Protein AF-A0A0C2BS01-F1 (afdb_monomer)

Secondary structure (DSSP, 8-state):
--------------SSSTTHHHHTTS-SS-------------HHHHHHHHHHHHHHHHHHHHHHHHHHHHHHHHHHHHHHHHHHHHHHHHHHHHHHHHHHHHHHHHHHHHHHHHHHHHHHHHHHHHHHHHHHHHHHHHHHHHHHHHHHHHHHHHHHHHHHHHHHHHHHHHHHHHHHHHHHHHHHHHHHHHHTTSS-----------SS-HHHHHHHHHHHHHHHHHHHHHHHHHHHHHHHHHHHHHHHHHHHHHHHHHHHHHHHHHHHHHHHHHHHHHHHHHHHHHHHHHHHHHHHHHHHHHHHHHHHHHHHHHHHHHHHHHHHHHHHHHHHHHHHHHHHHHHHHHHHHHHHHHHHHHHHHHHHHHHHHHHHHHHHHHHHHHHHHHHHHHHHHHHHHHHHHHHHHHHHHHHHHHHHHHHHHHHHHHHHHHHHHHHHHHHHHHHHGGG------------------------TTSHHHHHHHHHHHHHHHHHHHHHHHHHHHHHHHHHHHHHHHHHHHHHHHHHHHHHHHHHHHHHHHHHHHHHTTSSS---------S-HHHH-S-SSSPPPP-EEEE-SSEEEEESSSSTTSPPSEEEETTTEEEEEE--TTT-TTS-HHHHTT-EEEEE--TTS-----------------------GGG--EEEE---SS-B-TTT--B---SSSPPPEEEETTT--EEEGGGTT-TT-PPP-

Radius of gyration: 82.46 Å; Cα contacts (8 Å, |Δi|>4): 207; chains: 1; bounding box: 191×91×291 Å

Structure (mmCIF, N/CA/C/O backbone):
data_AF-A0A0C2BS01-F1
#
_entry.id   AF-A0A0C2BS01-F1
#
loop_
_atom_site.group_PDB
_atom_site.id
_atom_site.type_symbol
_atom_site.label_atom_id
_atom_site.label_alt_id
_atom_site.label_comp_id
_atom_site.label_asym_id
_atom_site.label_entity_id
_atom_site.label_seq_id
_atom_site.pdbx_PDB_ins_code
_atom_site.Cartn_x
_atom_site.Cartn_y
_atom_site.Cartn_z
_atom_site.occupancy
_atom_site.B_iso_or_equiv
_atom_site.auth_seq_id
_atom_site.auth_comp_id
_atom_site.auth_asym_id
_atom_site.auth_atom_id
_atom_site.pdbx_PDB_model_num
ATOM 1 N N . CYS A 1 1 ? 18.128 8.899 -6.941 1.00 29.28 1 CYS A N 1
ATOM 2 C CA . CYS A 1 1 ? 19.218 8.194 -7.656 1.00 29.28 1 CYS A CA 1
ATOM 3 C C . CYS A 1 1 ? 19.723 9.059 -8.808 1.00 29.28 1 CYS A C 1
ATOM 5 O O . CYS A 1 1 ? 19.068 10.042 -9.129 1.00 29.28 1 CYS A O 1
ATOM 7 N N . ILE A 1 2 ? 20.886 8.736 -9.378 1.00 22.02 2 ILE A N 1
ATOM 8 C CA . ILE A 1 2 ? 21.510 9.499 -10.473 1.00 22.02 2 ILE A CA 1
ATOM 9 C C . ILE A 1 2 ? 20.933 9.034 -11.817 1.00 22.02 2 ILE A C 1
ATOM 11 O O . ILE A 1 2 ? 20.730 7.838 -12.003 1.00 22.02 2 ILE A O 1
ATOM 15 N N . ILE A 1 3 ? 20.737 9.960 -12.758 1.00 21.75 3 ILE A N 1
ATOM 16 C CA . ILE A 1 3 ? 20.630 9.660 -14.192 1.00 21.75 3 ILE A CA 1
ATOM 17 C C . ILE A 1 3 ? 21.755 10.424 -14.895 1.00 21.75 3 ILE A C 1
ATOM 19 O O . ILE A 1 3 ? 21.920 11.625 -14.683 1.00 21.75 3 ILE A O 1
ATOM 23 N N . PHE A 1 4 ? 22.550 9.725 -15.704 1.00 20.45 4 PHE A N 1
ATOM 24 C CA . PHE A 1 4 ? 23.579 10.339 -16.543 1.00 20.45 4 PHE A CA 1
ATOM 25 C C . PHE A 1 4 ? 22.950 10.934 -17.808 1.00 20.45 4 PHE A C 1
ATOM 27 O O . PHE A 1 4 ? 22.160 10.273 -18.476 1.00 20.45 4 PHE A O 1
ATOM 34 N N . VAL A 1 5 ? 23.381 12.138 -18.192 1.00 24.69 5 VAL A N 1
ATOM 35 C CA . VAL A 1 5 ? 23.170 12.689 -19.539 1.00 24.69 5 VAL A CA 1
ATOM 36 C C . VAL A 1 5 ? 24.539 12.988 -20.141 1.00 24.69 5 VAL A C 1
ATOM 38 O O . VAL A 1 5 ? 25.355 13.686 -19.541 1.00 24.69 5 VAL A O 1
ATOM 41 N N . HIS A 1 6 ? 24.815 12.416 -21.310 1.00 21.05 6 HIS A N 1
ATOM 42 C CA . HIS A 1 6 ? 26.136 12.455 -21.931 1.00 21.05 6 HIS A CA 1
ATOM 43 C C . HIS A 1 6 ? 26.229 13.635 -22.911 1.00 21.05 6 HIS A C 1
ATOM 45 O O . HIS A 1 6 ? 25.805 13.540 -24.060 1.00 21.05 6 HIS A O 1
ATOM 51 N N . ILE A 1 7 ? 26.751 14.774 -22.444 1.00 25.25 7 ILE A N 1
ATOM 52 C CA . ILE A 1 7 ? 26.927 15.978 -23.271 1.00 25.25 7 ILE A CA 1
ATOM 53 C C . ILE A 1 7 ? 28.271 15.898 -23.999 1.00 25.25 7 ILE A C 1
ATOM 55 O O . ILE A 1 7 ? 29.328 16.109 -23.405 1.00 25.25 7 ILE A O 1
ATOM 59 N N . HIS A 1 8 ? 28.230 15.612 -25.299 1.00 24.02 8 HIS A N 1
ATOM 60 C CA . HIS A 1 8 ? 29.427 15.561 -26.131 1.00 24.02 8 HIS A CA 1
ATOM 61 C C . HIS A 1 8 ? 29.795 16.968 -26.628 1.00 24.02 8 HIS A C 1
ATOM 63 O O . HIS A 1 8 ? 29.242 17.463 -27.610 1.00 24.02 8 HIS A O 1
ATOM 69 N N . HIS A 1 9 ? 30.742 17.630 -25.959 1.00 26.88 9 HIS A N 1
ATOM 70 C CA . HIS A 1 9 ? 31.310 18.880 -26.468 1.00 26.88 9 HIS A CA 1
ATOM 71 C C . HIS A 1 9 ? 32.102 18.609 -27.756 1.00 26.88 9 HIS A C 1
ATOM 73 O O . HIS A 1 9 ? 33.111 17.907 -27.735 1.00 26.88 9 HIS A O 1
ATOM 79 N N . ILE A 1 10 ? 31.691 19.228 -28.863 1.00 27.19 10 ILE A N 1
ATOM 80 C CA . ILE A 1 10 ? 32.559 19.470 -30.021 1.00 27.19 10 ILE A CA 1
ATOM 81 C C . ILE A 1 10 ? 32.753 20.983 -30.116 1.00 27.19 10 ILE A C 1
ATOM 83 O O . ILE A 1 10 ? 31.792 21.743 -30.210 1.00 27.19 10 ILE A O 1
ATOM 87 N N . PHE A 1 11 ? 34.008 21.417 -30.031 1.00 28.98 11 PHE A N 1
ATOM 88 C CA . PHE A 1 11 ? 34.414 22.816 -30.144 1.00 28.98 11 PHE A CA 1
ATOM 89 C C . PHE A 1 11 ? 35.017 23.080 -31.530 1.00 28.98 11 PHE A C 1
ATOM 91 O O . PHE A 1 11 ? 35.687 22.211 -32.084 1.00 28.98 11 PHE A O 1
ATOM 98 N N . SER A 1 12 ? 34.918 24.336 -31.987 1.00 30.83 12 SER A N 1
ATOM 99 C CA . SER A 1 12 ? 35.622 24.891 -33.163 1.00 30.83 12 SER A CA 1
ATOM 100 C C . SER A 1 12 ? 35.074 24.468 -34.549 1.00 30.83 12 SER A C 1
ATOM 102 O O . SER A 1 12 ? 34.497 23.389 -34.661 1.00 30.83 12 SER A O 1
ATOM 104 N N . PRO A 1 13 ? 35.251 25.273 -35.631 1.00 34.50 13 PRO A N 1
ATOM 105 C CA . PRO A 1 13 ? 35.990 26.538 -35.718 1.00 34.50 13 PRO A CA 1
ATOM 106 C C . PRO A 1 13 ? 35.201 27.695 -36.382 1.00 34.50 13 PRO A C 1
ATOM 108 O O . PRO A 1 13 ? 35.354 27.968 -37.575 1.00 34.50 13 PRO A O 1
ATOM 111 N N . ILE A 1 14 ? 34.426 28.472 -35.613 1.00 31.39 14 ILE A N 1
ATOM 112 C CA . ILE A 1 14 ? 33.858 29.748 -36.103 1.00 31.39 14 ILE A CA 1
ATOM 113 C C . ILE A 1 14 ? 34.909 30.860 -35.954 1.00 31.39 14 ILE A C 1
ATOM 115 O O . ILE A 1 14 ? 34.852 31.671 -35.037 1.00 31.39 14 ILE A O 1
ATOM 119 N N . LEU A 1 15 ? 35.908 30.866 -36.846 1.00 38.06 15 LEU A N 1
ATOM 120 C CA . LEU A 1 15 ? 36.935 31.923 -36.896 1.00 38.06 15 LEU A CA 1
ATOM 121 C C . LEU A 1 15 ? 37.515 32.191 -38.306 1.00 38.06 15 LEU A C 1
ATOM 123 O O . LEU A 1 15 ? 38.618 32.712 -38.432 1.00 38.06 15 LEU A O 1
ATOM 127 N N . LYS A 1 16 ? 36.791 31.828 -39.380 1.00 35.25 16 LYS A N 1
ATOM 128 C CA . LYS A 1 16 ? 37.221 32.0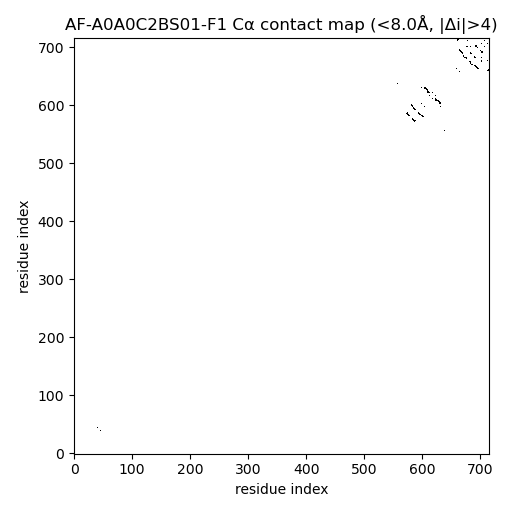69 -40.782 1.00 35.25 16 LYS A CA 1
ATOM 129 C C . LYS A 1 16 ? 36.153 32.583 -41.759 1.00 35.25 16 LYS A C 1
ATOM 131 O O . LYS A 1 16 ? 36.461 32.811 -42.922 1.00 35.25 16 LYS A O 1
ATOM 136 N N . ILE A 1 17 ? 34.910 32.794 -41.319 1.00 37.53 17 ILE A N 1
ATOM 137 C CA . ILE A 1 17 ? 33.817 33.245 -42.210 1.00 37.53 17 ILE A CA 1
ATOM 138 C C . ILE A 1 17 ? 33.645 34.778 -42.186 1.00 37.53 17 ILE A C 1
ATOM 140 O O . ILE A 1 17 ? 33.128 35.362 -43.136 1.00 37.53 17 ILE A O 1
ATOM 144 N N . GLN A 1 18 ? 34.155 35.460 -41.155 1.00 34.84 18 GLN A N 1
ATOM 145 C CA . GLN A 1 18 ? 33.974 36.907 -40.982 1.00 34.84 18 GLN A CA 1
ATOM 146 C C . GLN A 1 18 ? 34.909 37.780 -41.847 1.00 34.84 18 GLN A C 1
ATOM 148 O O . GLN A 1 18 ? 34.605 38.950 -42.057 1.00 34.84 18 GLN A O 1
ATOM 153 N N . GLU A 1 19 ? 35.984 37.222 -42.420 1.00 37.56 19 GLU A N 1
ATOM 154 C CA . GLU A 1 19 ? 36.842 37.932 -43.390 1.00 37.56 19 GLU A CA 1
ATOM 155 C C . GLU A 1 19 ? 36.294 37.871 -44.830 1.00 37.56 19 GLU A C 1
ATOM 157 O O . GLU A 1 19 ? 36.465 38.814 -45.599 1.00 37.56 19 GLU A O 1
ATOM 162 N N . ALA A 1 20 ? 35.569 36.806 -45.199 1.00 37.91 20 ALA A N 1
ATOM 163 C CA . ALA A 1 20 ? 35.033 36.637 -46.556 1.00 37.91 20 ALA A CA 1
ATOM 164 C C . ALA A 1 20 ? 33.914 37.646 -46.894 1.00 37.91 20 ALA A C 1
ATOM 166 O O . ALA A 1 20 ? 33.809 38.119 -48.029 1.00 37.91 20 ALA A O 1
ATOM 167 N N . ALA A 1 21 ? 33.098 38.015 -45.901 1.00 36.50 21 ALA A N 1
ATOM 168 C CA . ALA A 1 21 ? 31.992 38.957 -46.076 1.00 36.50 21 ALA A CA 1
ATOM 169 C C . ALA A 1 21 ? 32.453 40.409 -46.328 1.00 36.50 21 ALA A C 1
ATOM 171 O O . ALA A 1 21 ? 31.724 41.180 -46.949 1.00 36.50 21 ALA A O 1
ATOM 172 N N . ALA A 1 22 ? 33.662 40.782 -45.892 1.00 38.31 22 ALA A N 1
ATOM 173 C CA . ALA A 1 22 ? 34.171 42.152 -46.000 1.00 38.31 22 ALA A CA 1
ATOM 174 C C . ALA A 1 22 ? 34.669 42.528 -47.411 1.00 38.31 22 ALA A C 1
ATOM 176 O O . ALA A 1 22 ? 34.717 43.708 -47.753 1.00 38.31 22 ALA A O 1
ATOM 177 N N . VAL A 1 23 ? 35.029 41.543 -48.242 1.00 42.62 23 VAL A N 1
ATOM 178 C CA . VAL A 1 23 ? 35.619 41.781 -49.575 1.00 42.62 23 VAL A CA 1
ATOM 179 C C . VAL A 1 23 ? 34.549 41.955 -50.663 1.00 42.62 23 VAL A C 1
ATOM 181 O O . VAL A 1 23 ? 34.742 42.715 -51.609 1.00 42.62 23 VAL A O 1
ATOM 184 N N . SER A 1 24 ? 33.385 41.317 -50.508 1.00 39.69 24 SER A N 1
ATOM 185 C CA . SER A 1 24 ? 32.335 41.271 -51.545 1.00 39.69 24 SER A CA 1
ATOM 186 C C . SER A 1 24 ? 31.493 42.554 -51.675 1.00 39.69 24 SER A C 1
ATOM 188 O O . SER A 1 24 ? 30.638 42.636 -52.552 1.00 39.69 24 SER A O 1
ATOM 190 N N . ALA A 1 25 ? 31.715 43.559 -50.821 1.00 38.88 25 ALA A N 1
ATOM 191 C CA . ALA A 1 25 ? 30.953 44.815 -50.807 1.00 38.88 25 ALA A CA 1
ATOM 192 C C . ALA A 1 25 ? 31.608 45.970 -51.600 1.00 38.88 25 ALA A C 1
ATOM 194 O O . ALA A 1 25 ? 30.998 47.027 -51.752 1.00 38.88 25 ALA A O 1
ATOM 195 N N . SER A 1 26 ? 32.825 45.781 -52.126 1.00 39.12 26 SER A N 1
ATOM 196 C CA . SER A 1 26 ? 33.663 46.863 -52.679 1.00 39.12 26 SER A CA 1
ATOM 197 C C . SER A 1 26 ? 34.057 46.649 -54.146 1.00 39.12 26 SER A C 1
ATOM 199 O O . SER A 1 26 ? 35.217 46.826 -54.517 1.00 39.12 26 SER A O 1
ATOM 201 N N . THR A 1 27 ? 33.116 46.239 -55.007 1.00 38.97 27 THR A N 1
ATOM 202 C CA . THR A 1 27 ? 33.390 46.080 -56.457 1.00 38.97 27 THR A CA 1
ATOM 203 C C . THR A 1 27 ? 32.183 46.350 -57.372 1.00 38.97 27 THR A C 1
ATOM 205 O O . THR A 1 27 ? 32.012 45.696 -58.394 1.00 38.97 27 THR A O 1
ATOM 208 N N . THR A 1 28 ? 31.343 47.341 -57.034 1.00 38.84 28 THR A N 1
ATOM 209 C CA . THR A 1 28 ? 30.235 47.805 -57.910 1.00 38.84 28 THR A CA 1
ATOM 210 C C . THR A 1 28 ? 30.357 49.291 -58.284 1.00 38.84 28 THR A C 1
ATOM 212 O O . THR A 1 28 ? 29.390 50.047 -58.267 1.00 38.84 28 THR A O 1
ATOM 215 N N . SER A 1 29 ? 31.566 49.735 -58.627 1.00 44.34 29 SER A N 1
ATOM 216 C CA . SER A 1 29 ? 31.790 50.970 -59.388 1.00 44.34 29 SER A CA 1
ATOM 217 C C . SER A 1 29 ? 33.101 50.875 -60.175 1.00 44.34 29 SER A C 1
ATOM 219 O O . SER A 1 29 ? 33.976 50.087 -59.827 1.00 44.34 29 SER A O 1
ATOM 221 N N . VAL A 1 30 ? 33.216 51.679 -61.238 1.00 41.69 30 VAL A N 1
ATOM 222 C CA . VAL A 1 30 ? 34.350 51.725 -62.182 1.00 41.69 30 VAL A CA 1
ATOM 223 C C . VAL A 1 30 ? 34.580 50.425 -62.973 1.00 41.69 30 VAL A C 1
ATOM 225 O O . VAL A 1 30 ? 35.292 49.527 -62.549 1.00 41.69 30 VAL A O 1
ATOM 228 N N . ILE A 1 31 ? 34.070 50.398 -64.205 1.00 37.78 31 ILE A N 1
ATOM 229 C CA . ILE A 1 31 ? 34.902 50.457 -65.421 1.00 37.78 31 ILE A CA 1
ATOM 230 C C . ILE A 1 31 ? 34.025 51.047 -66.529 1.00 37.78 31 ILE A C 1
ATOM 232 O O . ILE A 1 31 ? 33.001 50.483 -66.908 1.00 37.78 31 ILE A O 1
ATOM 236 N N . SER A 1 32 ? 34.427 52.203 -67.045 1.00 40.12 32 SER A N 1
ATOM 237 C CA . SER A 1 32 ? 33.902 52.780 -68.279 1.00 40.12 32 SER A CA 1
ATOM 238 C C . SER A 1 32 ? 35.077 53.054 -69.213 1.00 40.12 32 SER A C 1
ATOM 240 O O . SER A 1 32 ? 36.096 53.593 -68.793 1.00 40.12 32 SER A O 1
ATOM 242 N N . ASN A 1 33 ? 34.923 52.665 -70.480 1.00 39.53 33 ASN A N 1
ATOM 243 C CA . ASN A 1 33 ? 35.850 52.896 -71.592 1.00 39.53 33 ASN A CA 1
ATOM 244 C C . ASN A 1 33 ? 37.313 52.438 -71.404 1.00 39.53 33 ASN A C 1
ATOM 246 O O . ASN A 1 33 ? 38.162 53.167 -70.896 1.00 39.53 33 ASN A O 1
ATOM 250 N N . THR A 1 34 ? 37.677 51.326 -72.045 1.00 33.84 34 THR A N 1
ATOM 251 C CA . THR A 1 34 ? 38.912 51.299 -72.855 1.00 33.84 34 THR A CA 1
ATOM 252 C C . THR A 1 34 ? 38.816 50.276 -73.988 1.00 33.84 34 THR A C 1
ATOM 254 O O . THR A 1 34 ? 37.920 49.436 -74.021 1.00 33.84 34 THR A O 1
ATOM 257 N N . SER A 1 35 ? 39.681 50.425 -74.988 1.00 36.19 35 SER A N 1
ATOM 258 C CA . SER A 1 35 ? 39.510 49.874 -76.333 1.00 36.19 35 SER A CA 1
ATOM 259 C C . SER A 1 35 ? 39.993 48.432 -76.522 1.00 36.19 35 SER A C 1
ATOM 261 O O . SER A 1 35 ? 41.111 48.090 -76.148 1.00 36.19 35 SER A O 1
ATOM 263 N N . THR A 1 36 ? 39.205 47.668 -77.285 1.00 44.53 36 THR A N 1
ATOM 264 C CA . THR A 1 36 ? 39.647 46.647 -78.258 1.00 44.53 36 THR A CA 1
ATOM 265 C C . THR A 1 36 ? 40.690 45.604 -77.823 1.00 44.53 36 THR A C 1
ATOM 267 O O . THR A 1 36 ? 41.897 45.832 -77.915 1.00 44.53 36 THR A O 1
ATOM 270 N N . LYS A 1 37 ? 40.227 44.362 -77.643 1.00 36.12 37 LYS A N 1
ATOM 271 C CA . LYS A 1 37 ? 40.801 43.210 -78.362 1.00 36.12 37 LYS A CA 1
ATOM 272 C C . LYS A 1 37 ? 39.751 42.115 -78.532 1.00 36.12 37 LYS A C 1
ATOM 274 O O . LYS A 1 37 ? 38.977 41.846 -77.622 1.00 36.12 37 LYS A O 1
ATOM 279 N N . SER A 1 38 ? 39.708 41.523 -79.719 1.00 50.03 38 SER A N 1
ATOM 280 C CA . SER A 1 38 ? 38.748 40.482 -80.081 1.00 50.03 38 SER A CA 1
ATOM 281 C C . SER A 1 38 ? 39.153 39.125 -79.505 1.00 50.03 38 SER A C 1
ATOM 283 O O . SER A 1 38 ? 40.195 38.597 -79.884 1.00 50.03 38 SER A O 1
ATOM 285 N N . ASN A 1 39 ? 38.286 38.536 -78.687 1.00 45.53 39 ASN A N 1
ATOM 286 C CA . ASN A 1 39 ? 38.145 37.087 -78.554 1.00 45.53 39 ASN A CA 1
ATOM 287 C C . ASN A 1 39 ? 36.648 36.779 -78.646 1.00 45.53 39 ASN A C 1
ATOM 289 O O . ASN A 1 39 ? 35.843 37.446 -77.998 1.00 45.53 39 ASN A O 1
ATOM 293 N N . GLY A 1 40 ? 36.276 35.818 -79.491 1.00 53.81 40 GLY A N 1
ATOM 294 C CA . GLY A 1 40 ? 34.877 35.482 -79.740 1.00 53.81 40 GLY A CA 1
ATOM 295 C C . GLY A 1 40 ? 34.276 34.685 -78.587 1.00 53.81 40 GLY A C 1
ATOM 296 O O . GLY A 1 40 ? 34.503 33.485 -78.494 1.00 53.81 40 GLY A O 1
ATOM 297 N N . VAL A 1 41 ? 33.492 35.356 -77.748 1.00 50.47 41 VAL A N 1
ATOM 298 C CA . VAL A 1 41 ? 32.440 34.740 -76.928 1.00 50.47 41 VAL A CA 1
ATOM 299 C C . VAL A 1 41 ? 31.141 34.968 -77.694 1.00 50.47 41 VAL A C 1
ATOM 301 O O . VAL A 1 41 ? 30.904 36.097 -78.133 1.00 50.47 41 VAL A O 1
ATOM 304 N N . SER A 1 42 ? 30.331 33.934 -77.929 1.00 59.47 42 SER A N 1
ATOM 305 C CA . SER A 1 42 ? 29.065 34.133 -78.637 1.00 59.47 42 SER A CA 1
ATOM 306 C C . SER A 1 42 ? 28.038 34.806 -77.725 1.00 59.47 42 SER A C 1
ATOM 308 O O . SER A 1 42 ? 28.092 34.696 -76.500 1.00 59.47 42 SER A O 1
ATOM 310 N N . GLU A 1 43 ? 27.069 35.495 -78.323 1.00 66.88 43 GLU A N 1
ATOM 311 C CA . GLU A 1 43 ? 25.968 36.130 -77.587 1.00 66.88 43 GLU A CA 1
ATOM 312 C C . GLU A 1 43 ? 25.187 35.090 -76.754 1.00 66.88 43 GLU A C 1
ATOM 314 O O . GLU A 1 43 ? 24.852 35.337 -75.597 1.00 66.88 43 GLU A O 1
ATOM 319 N N . SER A 1 44 ? 25.055 33.864 -77.283 1.00 67.19 44 SER A N 1
ATOM 320 C CA . SER A 1 44 ? 24.498 32.697 -76.585 1.00 67.19 44 SER A CA 1
ATOM 321 C C . SER A 1 44 ? 25.297 32.286 -75.340 1.00 67.19 44 SER A C 1
ATOM 323 O O . SER A 1 44 ? 24.694 31.934 -74.327 1.00 67.19 44 SER A O 1
ATOM 325 N N . ASP A 1 45 ? 26.634 32.329 -75.380 1.00 69.88 45 ASP A N 1
ATOM 326 C CA . ASP A 1 45 ? 27.473 31.988 -74.220 1.00 69.88 45 ASP A CA 1
ATOM 327 C C . ASP A 1 45 ? 27.299 33.023 -73.099 1.00 69.88 45 ASP A C 1
ATOM 329 O O . ASP A 1 45 ? 27.204 32.670 -71.921 1.00 69.88 45 ASP A O 1
ATOM 333 N N . TYR A 1 46 ? 27.220 34.309 -73.464 1.00 73.56 46 TYR A N 1
ATOM 334 C CA . TYR A 1 46 ? 26.996 35.399 -72.514 1.00 73.56 46 TYR A CA 1
ATOM 335 C C . TYR A 1 46 ? 25.603 35.314 -71.878 1.00 73.56 46 TYR A C 1
ATOM 337 O O . TYR A 1 46 ? 25.473 35.412 -70.655 1.00 73.56 46 TYR A O 1
ATOM 345 N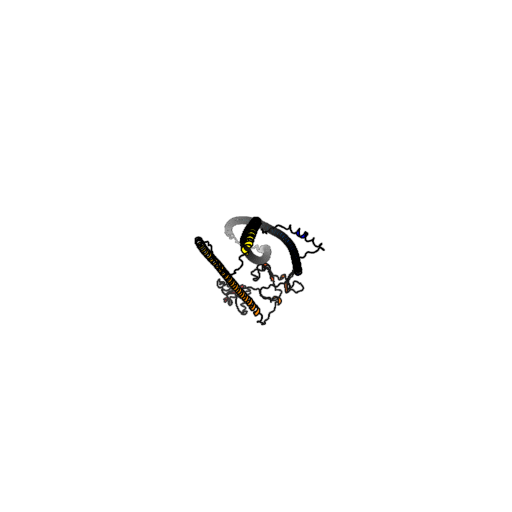 N . GLU A 1 47 ? 24.563 35.056 -72.677 1.00 78.94 47 GLU A N 1
ATOM 346 C CA . GLU A 1 47 ? 23.223 34.779 -72.156 1.00 78.94 47 GLU A CA 1
ATOM 347 C C . GLU A 1 47 ? 23.199 33.561 -71.228 1.00 78.94 47 GLU A C 1
ATOM 349 O O . GLU A 1 47 ? 22.569 33.613 -70.173 1.00 78.94 47 GLU A O 1
ATOM 354 N N . GLU A 1 48 ? 23.871 32.462 -71.584 1.00 81.94 48 GLU A N 1
ATOM 355 C CA . GLU A 1 48 ? 23.887 31.253 -70.760 1.00 81.94 48 GLU A CA 1
ATOM 356 C C . GLU A 1 48 ? 24.615 31.475 -69.426 1.00 81.94 48 GLU A C 1
ATOM 358 O O . GLU A 1 48 ? 24.136 31.018 -68.385 1.00 81.94 48 GLU A O 1
ATOM 363 N N . VAL A 1 49 ? 25.721 32.226 -69.418 1.00 82.06 49 VAL A N 1
ATOM 364 C CA . VAL A 1 49 ? 26.412 32.631 -68.183 1.00 82.06 49 VAL A CA 1
ATOM 365 C C . VAL A 1 49 ? 25.523 33.538 -67.325 1.00 82.06 49 VAL A C 1
ATOM 367 O O . VAL A 1 49 ? 25.383 33.278 -66.128 1.00 82.06 49 VAL A O 1
ATOM 370 N N . THR A 1 50 ? 24.849 34.535 -67.907 1.00 81.94 50 THR A N 1
ATOM 371 C CA . THR A 1 50 ? 23.902 35.399 -67.176 1.00 81.94 50 THR A CA 1
ATOM 372 C C . THR A 1 50 ? 22.717 34.598 -66.619 1.00 81.94 50 THR A C 1
ATOM 374 O O . THR A 1 50 ? 22.316 34.795 -65.470 1.00 81.94 50 THR A O 1
ATOM 377 N N . ARG A 1 51 ? 22.198 33.624 -67.378 1.00 85.62 51 ARG A N 1
ATOM 378 C CA . ARG A 1 51 ? 21.118 32.709 -66.964 1.00 85.62 51 ARG A CA 1
ATOM 379 C C . ARG A 1 51 ? 21.552 31.813 -65.797 1.00 85.62 51 ARG A C 1
ATOM 381 O O . ARG A 1 51 ? 20.809 31.678 -64.826 1.00 85.62 51 ARG A O 1
ATOM 388 N N . LYS A 1 52 ? 22.772 31.262 -65.844 1.00 87.62 52 LYS A N 1
ATOM 389 C CA . LYS A 1 52 ? 23.379 30.486 -64.744 1.00 87.62 52 LYS A CA 1
ATOM 390 C C . LYS A 1 52 ? 23.615 31.341 -63.497 1.00 87.62 52 LYS A C 1
ATOM 392 O O . LYS A 1 52 ? 23.313 30.886 -62.396 1.00 87.62 52 LYS A O 1
ATOM 397 N N . LEU A 1 53 ? 24.089 32.579 -63.653 1.00 85.62 53 LEU A N 1
ATOM 398 C CA . LEU A 1 53 ? 24.293 33.515 -62.544 1.00 85.62 53 LEU A CA 1
ATOM 399 C C . LEU A 1 53 ? 22.966 33.891 -61.865 1.00 85.62 53 LEU A C 1
ATOM 401 O O . LEU A 1 53 ? 22.868 33.821 -60.643 1.00 85.62 53 LEU A O 1
ATOM 405 N N . SER A 1 54 ? 21.929 34.205 -62.645 1.00 85.62 54 SER A N 1
ATOM 406 C CA . SER A 1 54 ? 20.586 34.504 -62.128 1.00 85.62 54 SER A CA 1
ATOM 407 C C . SER A 1 54 ? 19.953 33.299 -61.414 1.00 85.62 54 SER A C 1
ATOM 409 O O . SER A 1 54 ? 19.370 33.448 -60.336 1.00 85.62 54 SER A O 1
ATOM 411 N N . ALA A 1 55 ? 20.134 32.083 -61.945 1.00 87.94 55 ALA A N 1
ATOM 412 C CA . ALA A 1 55 ? 19.707 30.853 -61.280 1.00 87.94 55 ALA A CA 1
ATOM 413 C C . ALA A 1 55 ? 20.458 30.617 -59.954 1.00 87.94 55 ALA A C 1
ATOM 415 O O . ALA A 1 55 ? 19.831 30.298 -58.944 1.00 87.94 55 ALA A O 1
ATOM 416 N N . ALA A 1 56 ? 21.778 30.838 -59.922 1.00 84.44 56 ALA A N 1
ATOM 417 C CA . ALA A 1 56 ? 22.589 30.713 -58.710 1.00 84.44 56 ALA A CA 1
ATOM 418 C C . ALA A 1 56 ? 22.211 31.754 -57.639 1.00 84.44 56 ALA A C 1
ATOM 420 O O . ALA A 1 56 ? 22.064 31.403 -56.469 1.00 84.44 56 ALA A O 1
ATOM 421 N N . GLN A 1 57 ? 21.977 33.011 -58.030 1.00 86.81 57 GLN A N 1
ATOM 422 C CA . GLN A 1 57 ? 21.473 34.066 -57.140 1.00 86.81 57 GLN A CA 1
ATOM 423 C C . GLN A 1 57 ? 20.088 33.718 -56.574 1.00 86.81 57 GLN A C 1
ATOM 425 O O . GLN A 1 57 ? 19.850 33.879 -55.377 1.00 86.81 57 GLN A O 1
ATOM 430 N N . SER A 1 58 ? 19.195 33.178 -57.408 1.00 88.12 58 SER A N 1
ATOM 431 C CA . SER A 1 58 ? 17.857 32.741 -56.987 1.00 88.12 58 SER A CA 1
ATOM 432 C C . SER A 1 58 ? 17.920 31.571 -55.997 1.00 88.12 58 SER A C 1
ATOM 434 O O . SER A 1 58 ? 17.218 31.578 -54.986 1.00 88.12 58 SER A O 1
ATOM 436 N N . ALA A 1 59 ? 18.801 30.594 -56.239 1.00 88.81 59 ALA A N 1
ATOM 437 C CA . ALA A 1 59 ? 19.039 29.473 -55.330 1.00 88.81 59 ALA A CA 1
ATOM 438 C C . ALA A 1 59 ? 19.663 29.922 -53.994 1.00 88.81 59 ALA A C 1
ATOM 440 O O . ALA A 1 59 ? 19.259 29.439 -52.935 1.00 88.81 59 ALA A O 1
ATOM 441 N N . ALA A 1 60 ? 20.595 30.881 -54.026 1.00 85.75 60 ALA A N 1
ATOM 442 C CA . ALA A 1 60 ? 21.196 31.463 -52.828 1.00 85.75 60 ALA A CA 1
ATOM 443 C C . ALA A 1 60 ? 20.150 32.197 -51.971 1.00 85.75 60 ALA A C 1
ATOM 445 O O . ALA A 1 60 ? 20.035 31.910 -50.779 1.00 85.75 60 ALA A O 1
ATOM 446 N N . LEU A 1 61 ? 19.321 33.054 -52.581 1.00 91.44 61 LEU A N 1
ATOM 447 C CA . LEU A 1 61 ? 18.226 33.749 -51.893 1.00 91.44 61 LEU A CA 1
ATOM 448 C C . LEU A 1 61 ? 17.231 32.762 -51.258 1.00 91.44 61 LEU A C 1
ATOM 450 O O . LEU A 1 61 ? 16.765 32.968 -50.139 1.00 91.44 61 LEU A O 1
ATOM 454 N N . GLU A 1 62 ? 16.914 31.668 -51.951 1.00 90.56 62 GLU A N 1
ATOM 455 C CA . GLU A 1 62 ? 16.006 30.636 -51.445 1.00 90.56 62 GLU A CA 1
ATOM 456 C C . GLU A 1 62 ? 16.622 29.810 -50.300 1.00 90.56 62 GLU A C 1
ATOM 458 O O . GLU A 1 62 ? 15.917 29.432 -49.364 1.00 90.56 62 GLU A O 1
ATOM 463 N N . SER A 1 63 ? 17.941 29.584 -50.311 1.00 83.69 63 SER A N 1
ATOM 464 C CA . SER A 1 63 ? 18.647 28.990 -49.167 1.00 83.69 63 SER A CA 1
ATOM 465 C C . SER A 1 63 ? 18.686 29.931 -47.954 1.00 83.69 63 SER A C 1
ATOM 467 O O . SER A 1 63 ? 18.476 29.485 -46.827 1.00 83.69 63 SER A O 1
ATOM 469 N N . GLU A 1 64 ? 18.843 31.242 -48.173 1.00 89.06 64 GLU A N 1
ATOM 470 C CA . GLU A 1 64 ? 18.846 32.247 -47.105 1.00 89.06 64 GLU A CA 1
ATOM 471 C C . GLU A 1 64 ? 17.465 32.369 -46.432 1.00 89.06 64 GLU A C 1
ATOM 473 O O . GLU A 1 64 ? 17.382 32.406 -45.204 1.00 89.06 64 GLU A O 1
ATOM 478 N N . LYS A 1 65 ? 16.365 32.346 -47.205 1.00 92.25 65 LYS A N 1
ATOM 479 C CA . LYS A 1 65 ? 14.993 32.284 -46.655 1.00 92.25 65 LYS A CA 1
ATOM 480 C C . LYS A 1 65 ? 14.791 31.065 -45.755 1.00 92.25 65 LYS A C 1
ATOM 482 O O . LYS A 1 65 ? 14.248 31.201 -44.661 1.00 92.25 65 LYS A O 1
ATOM 487 N N . LYS A 1 66 ? 15.238 29.885 -46.198 1.00 92.69 66 LYS A N 1
ATOM 488 C CA . LYS A 1 66 ? 15.136 28.638 -45.420 1.00 92.69 66 LYS A CA 1
ATOM 489 C C . LYS A 1 66 ? 15.950 28.724 -44.131 1.00 92.69 66 LYS A C 1
ATOM 491 O O . LYS A 1 66 ? 15.448 28.344 -43.077 1.00 92.69 66 LYS A O 1
ATOM 496 N N . LEU A 1 67 ? 17.147 29.314 -44.186 1.00 90.06 67 LEU A N 1
ATOM 497 C CA . LEU A 1 67 ? 17.957 29.569 -42.995 1.00 90.06 67 LEU A CA 1
ATOM 498 C C . LEU A 1 67 ? 17.233 30.496 -42.002 1.00 90.06 67 LEU A C 1
ATOM 500 O O . LEU A 1 67 ? 17.138 30.151 -40.826 1.00 90.06 67 LEU A O 1
ATOM 504 N N . ARG A 1 68 ? 16.649 31.617 -42.463 1.00 90.31 68 ARG A N 1
ATOM 505 C CA . ARG A 1 68 ? 15.836 32.506 -41.605 1.00 90.31 68 ARG A CA 1
ATOM 506 C C . ARG A 1 68 ? 14.645 31.768 -40.982 1.00 90.31 68 ARG A C 1
ATOM 508 O O . ARG A 1 68 ? 14.435 31.876 -39.778 1.00 90.31 68 ARG A O 1
ATOM 515 N N . SER A 1 69 ? 13.920 30.968 -41.768 1.00 92.44 69 SER A N 1
ATOM 516 C CA . SER A 1 69 ? 12.784 30.176 -41.277 1.00 92.44 69 SER A CA 1
ATOM 517 C C . SER A 1 69 ? 13.188 29.189 -40.176 1.00 92.44 69 SER A C 1
ATOM 519 O O . SER A 1 69 ? 12.465 29.054 -39.191 1.00 92.44 69 SER A O 1
ATOM 521 N N . HIS A 1 70 ? 14.340 28.522 -40.301 1.00 91.31 70 HIS A N 1
ATOM 522 C CA . HIS A 1 70 ? 14.847 27.633 -39.252 1.00 91.31 70 HIS A CA 1
ATOM 523 C C . HIS A 1 70 ? 15.370 28.395 -38.026 1.00 91.31 70 HIS A C 1
ATOM 525 O O . HIS A 1 70 ? 15.213 27.908 -36.910 1.00 91.31 70 HIS A O 1
ATOM 531 N N . MET A 1 71 ? 15.935 29.597 -38.188 1.00 89.62 71 MET A N 1
ATOM 532 C CA . MET A 1 71 ? 16.294 30.451 -37.047 1.00 89.62 71 MET A CA 1
ATOM 533 C C . MET A 1 71 ? 15.053 30.878 -36.249 1.00 89.62 71 MET A C 1
ATOM 535 O O . MET A 1 71 ? 15.054 30.764 -35.027 1.00 89.62 71 MET A O 1
ATOM 539 N N . GLU A 1 72 ? 13.970 31.288 -36.918 1.00 93.00 72 GLU A N 1
ATOM 540 C CA . GLU A 1 72 ? 12.694 31.578 -36.247 1.00 93.00 72 GLU A CA 1
ATOM 541 C C . GLU A 1 72 ? 12.108 30.344 -35.546 1.00 93.00 72 GLU A C 1
ATOM 543 O O . GLU A 1 72 ? 11.601 30.442 -34.429 1.00 93.00 72 GLU A O 1
ATOM 548 N N . GLU A 1 73 ? 12.179 29.174 -36.186 1.00 93.06 73 GLU A N 1
ATOM 549 C CA . GLU A 1 73 ? 11.729 27.905 -35.611 1.00 93.06 73 GLU A CA 1
ATOM 550 C C . GLU A 1 73 ? 12.531 27.537 -34.349 1.00 93.06 73 GLU A C 1
ATOM 552 O O . GLU A 1 73 ? 11.949 27.122 -33.345 1.00 93.06 73 GLU A O 1
ATOM 557 N N . LEU A 1 74 ? 13.853 27.741 -34.367 1.00 89.38 74 LEU A N 1
ATOM 558 C CA . LEU A 1 74 ? 14.732 27.545 -33.213 1.00 89.38 74 LEU A CA 1
ATOM 559 C C . LEU A 1 74 ? 14.414 28.531 -32.084 1.00 89.38 74 LEU A C 1
ATOM 561 O O . LEU A 1 74 ? 14.231 28.092 -30.953 1.00 89.38 74 LEU A O 1
ATOM 565 N N . SER A 1 75 ? 14.243 29.827 -32.369 1.00 92.06 75 SER A N 1
ATOM 566 C CA . SER A 1 75 ? 13.868 30.811 -31.340 1.00 92.06 75 SER A CA 1
ATOM 567 C C . SER A 1 75 ? 12.514 30.501 -30.687 1.00 92.06 75 SER A C 1
ATOM 569 O O . SER A 1 75 ? 12.370 30.662 -29.475 1.00 92.06 75 SER A O 1
ATOM 571 N N . ARG A 1 76 ? 11.534 29.987 -31.449 1.00 94.56 76 ARG A N 1
ATOM 572 C CA . ARG A 1 76 ? 10.255 29.504 -30.891 1.00 94.56 76 ARG A CA 1
ATOM 573 C C . ARG A 1 76 ? 10.459 28.278 -29.993 1.00 94.56 76 ARG A C 1
ATOM 575 O O . ARG A 1 76 ? 9.879 28.223 -28.910 1.00 94.56 76 ARG A O 1
ATOM 582 N N . LYS A 1 77 ? 11.309 27.325 -30.399 1.00 92.62 77 LYS A N 1
ATOM 583 C CA . LYS A 1 77 ? 11.656 26.143 -29.587 1.00 92.62 77 LYS A CA 1
ATOM 584 C C . LYS A 1 77 ? 12.362 26.537 -28.287 1.00 92.62 77 LYS A C 1
ATOM 586 O O . LYS A 1 77 ? 11.952 26.075 -27.225 1.00 92.62 77 LYS A O 1
ATOM 591 N N . GLU A 1 78 ? 13.334 27.446 -28.333 1.00 91.69 78 GLU A N 1
ATOM 592 C CA . GLU A 1 78 ? 13.972 28.006 -27.134 1.00 91.69 78 GLU A CA 1
ATOM 593 C C . GLU A 1 78 ? 12.962 28.671 -26.188 1.00 91.69 78 GLU A C 1
ATOM 595 O O . GLU A 1 78 ? 13.035 28.482 -24.976 1.00 91.69 78 GLU A O 1
ATOM 600 N N . GLU A 1 79 ? 11.994 29.431 -26.712 1.00 94.19 79 GLU A N 1
ATOM 601 C CA . GLU A 1 79 ? 10.960 30.049 -25.879 1.00 94.19 79 GLU A CA 1
ATOM 602 C C . GLU A 1 79 ? 10.044 29.000 -25.224 1.00 94.19 79 GLU A C 1
ATOM 604 O O . GLU A 1 79 ? 9.680 29.150 -24.056 1.00 94.19 79 GLU A O 1
ATOM 609 N N . THR A 1 80 ? 9.708 27.909 -25.926 1.00 93.88 80 THR A N 1
ATOM 610 C CA . THR A 1 80 ? 8.977 26.784 -25.313 1.00 93.88 80 THR A CA 1
ATOM 611 C C . THR A 1 80 ? 9.806 26.045 -24.264 1.00 93.88 80 THR A C 1
ATOM 613 O O . THR A 1 80 ? 9.263 25.701 -23.219 1.00 93.88 80 THR A O 1
ATOM 616 N N . ILE A 1 81 ? 11.117 25.877 -24.476 1.00 91.75 81 ILE A N 1
ATOM 617 C CA . ILE A 1 81 ? 12.024 25.269 -23.492 1.00 91.75 81 ILE A CA 1
ATOM 618 C C . ILE A 1 81 ? 12.050 26.112 -22.211 1.00 91.75 81 ILE A C 1
ATOM 620 O O . ILE A 1 81 ? 11.754 25.577 -21.149 1.00 91.75 81 ILE A O 1
ATOM 624 N N . ARG A 1 82 ? 12.245 27.437 -22.300 1.00 94.25 82 ARG A N 1
ATOM 625 C CA . ARG A 1 82 ? 12.229 28.329 -21.119 1.00 94.25 82 ARG A CA 1
ATOM 626 C C . ARG A 1 82 ? 10.904 28.294 -20.346 1.00 94.25 82 ARG A C 1
ATOM 628 O O . ARG A 1 82 ? 10.898 28.444 -19.124 1.00 94.25 82 ARG A O 1
ATOM 635 N N . LYS A 1 83 ? 9.772 28.100 -21.034 1.00 94.62 83 LYS A N 1
ATOM 636 C CA . LYS A 1 83 ? 8.452 27.942 -20.391 1.00 94.62 83 LYS A CA 1
ATOM 637 C C . LYS A 1 83 ? 8.347 26.613 -19.642 1.00 94.62 83 LYS A C 1
ATOM 639 O O . LYS A 1 83 ? 7.933 26.618 -18.484 1.00 94.62 83 LYS A O 1
ATOM 644 N N . LEU A 1 84 ? 8.794 25.517 -20.259 1.00 91.62 84 LEU A N 1
ATOM 645 C CA . LEU A 1 84 ? 8.838 24.189 -19.642 1.00 91.62 84 LEU A CA 1
ATOM 646 C C . LEU A 1 84 ? 9.819 24.134 -18.458 1.00 91.62 84 LEU A C 1
ATOM 648 O O . LEU A 1 84 ? 9.476 23.594 -17.414 1.00 91.62 84 LEU A O 1
ATOM 652 N N . GLU A 1 85 ? 10.995 24.758 -18.559 1.00 91.50 85 GLU A N 1
ATOM 653 C CA . GLU A 1 85 ? 11.953 24.904 -17.449 1.00 91.50 85 GLU A CA 1
ATOM 654 C C . GLU A 1 85 ? 11.322 25.645 -16.259 1.00 91.50 85 GLU A C 1
ATOM 656 O O . GLU A 1 85 ? 11.413 25.197 -15.113 1.00 91.50 85 GLU A O 1
ATOM 661 N N . ALA A 1 86 ? 10.608 26.744 -16.525 1.00 93.94 86 ALA A N 1
ATOM 662 C CA . ALA A 1 86 ? 9.881 27.485 -15.500 1.00 93.94 86 ALA A CA 1
ATOM 663 C C . ALA A 1 86 ? 8.691 26.696 -14.916 1.00 93.94 86 ALA A C 1
ATOM 665 O O . ALA A 1 86 ? 8.308 26.935 -13.770 1.00 93.94 86 ALA A O 1
ATOM 666 N N . GLU A 1 87 ? 8.079 25.783 -15.672 1.00 93.00 87 GLU A N 1
ATOM 667 C CA . GLU A 1 87 ? 7.021 24.879 -15.196 1.00 93.00 87 GLU A CA 1
ATOM 668 C C . GLU A 1 87 ? 7.574 23.759 -14.320 1.00 93.00 87 GLU A C 1
ATOM 670 O O . GLU A 1 87 ? 7.050 23.541 -13.226 1.00 93.00 87 GLU A O 1
ATOM 675 N N . VAL A 1 88 ? 8.676 23.127 -14.731 1.00 90.69 88 VAL A N 1
ATOM 676 C CA . VAL A 1 88 ? 9.411 22.146 -13.922 1.00 90.69 88 VAL A CA 1
ATOM 677 C C . VAL A 1 88 ? 9.830 22.770 -12.591 1.00 90.69 88 VAL A C 1
ATOM 679 O O . VAL A 1 88 ? 9.549 22.183 -11.550 1.00 90.69 88 VAL A O 1
ATOM 682 N N . ALA A 1 89 ? 10.384 23.988 -12.597 1.00 93.12 89 ALA A N 1
ATOM 683 C CA . ALA A 1 89 ? 10.761 24.703 -11.375 1.00 93.12 89 ALA A CA 1
ATOM 684 C C . ALA A 1 89 ? 9.573 24.930 -10.412 1.00 93.12 89 ALA A C 1
ATOM 686 O O . ALA A 1 89 ? 9.703 24.726 -9.200 1.00 93.12 89 ALA A O 1
ATOM 687 N N . ARG A 1 90 ? 8.392 25.297 -10.938 1.00 94.88 90 ARG A N 1
ATOM 688 C CA . ARG A 1 90 ? 7.159 25.428 -10.134 1.00 94.88 90 ARG A CA 1
ATOM 689 C C . ARG A 1 90 ? 6.690 24.078 -9.587 1.00 94.88 90 ARG A C 1
ATOM 691 O O . ARG A 1 90 ? 6.307 24.001 -8.422 1.00 94.88 90 ARG A O 1
ATOM 698 N N . CYS A 1 91 ? 6.762 23.015 -10.388 1.00 89.62 91 CYS A N 1
ATOM 699 C CA . CYS A 1 91 ? 6.397 21.666 -9.957 1.00 89.62 91 CYS A CA 1
ATOM 700 C C . CYS A 1 91 ? 7.339 21.134 -8.866 1.00 89.62 91 CYS A C 1
ATOM 702 O O . CYS A 1 91 ? 6.861 20.554 -7.894 1.00 89.62 91 CYS A O 1
ATOM 704 N N . THR A 1 92 ? 8.652 21.374 -8.968 1.00 90.62 92 THR A N 1
ATOM 705 C CA . THR A 1 92 ? 9.619 20.942 -7.945 1.00 90.62 92 THR A CA 1
ATOM 706 C C . THR A 1 92 ? 9.424 21.653 -6.609 1.00 90.62 92 THR A C 1
ATOM 708 O O . THR A 1 92 ? 9.503 21.003 -5.571 1.00 90.62 92 THR A O 1
ATOM 711 N N . GLU A 1 93 ? 9.109 22.952 -6.604 1.00 93.69 93 GLU A N 1
ATOM 712 C CA . GLU A 1 93 ? 8.827 23.665 -5.350 1.00 93.69 93 GLU A CA 1
ATOM 713 C C . GLU A 1 93 ? 7.469 23.254 -4.757 1.00 93.69 93 GLU A C 1
ATOM 715 O O . GLU A 1 93 ? 7.361 23.048 -3.551 1.00 93.69 93 GLU A O 1
ATOM 720 N N . SER A 1 94 ? 6.450 23.031 -5.597 1.00 93.56 94 SER A N 1
ATOM 721 C CA . SER A 1 94 ? 5.158 22.491 -5.150 1.00 93.56 94 SER A CA 1
ATOM 722 C C . SER A 1 94 ? 5.295 21.098 -4.523 1.00 93.56 94 SER A C 1
ATOM 724 O O . SER A 1 94 ? 4.646 20.818 -3.515 1.00 93.56 94 SER A O 1
ATOM 726 N N . LEU A 1 95 ? 6.146 20.233 -5.088 1.00 90.88 95 LEU A N 1
ATOM 727 C CA . LEU A 1 95 ? 6.464 18.925 -4.514 1.00 90.88 95 LEU A CA 1
ATOM 728 C C . LEU A 1 95 ? 7.175 19.080 -3.162 1.00 90.88 95 LEU A C 1
ATOM 730 O O . LEU A 1 95 ? 6.732 18.492 -2.181 1.00 90.88 95 LEU A O 1
ATOM 734 N N . ARG A 1 96 ? 8.202 19.936 -3.083 1.00 94.94 96 ARG A N 1
ATOM 735 C CA . ARG A 1 96 ? 8.964 20.201 -1.851 1.00 94.94 96 ARG A CA 1
ATOM 736 C C . ARG A 1 96 ? 8.088 20.726 -0.704 1.00 94.94 96 ARG A C 1
ATOM 738 O O . ARG A 1 96 ? 8.330 20.399 0.457 1.00 94.94 96 ARG A O 1
ATOM 745 N N . ILE A 1 97 ? 7.071 21.534 -1.015 1.00 94.44 97 ILE A N 1
ATOM 746 C CA . ILE A 1 97 ? 6.066 21.995 -0.042 1.00 94.44 97 ILE A CA 1
ATOM 747 C C . ILE A 1 97 ? 5.183 20.820 0.403 1.00 94.44 97 ILE A C 1
ATOM 749 O O . ILE A 1 97 ? 5.048 20.583 1.601 1.00 94.44 97 ILE A O 1
ATOM 753 N N . SER A 1 98 ? 4.662 20.028 -0.540 1.00 87.56 98 SER A N 1
ATOM 754 C CA . SER A 1 98 ? 3.833 18.854 -0.232 1.00 87.56 98 SER A CA 1
ATOM 755 C C . SER A 1 98 ? 4.570 17.791 0.598 1.00 87.56 98 SER A C 1
ATOM 757 O O . SER A 1 98 ? 3.959 17.148 1.451 1.00 87.56 98 SER A O 1
ATOM 759 N N . GLU A 1 99 ? 5.872 17.598 0.377 1.00 90.00 99 GLU A N 1
ATOM 760 C CA . GLU A 1 99 ? 6.726 16.713 1.180 1.00 90.00 99 GLU A CA 1
ATOM 761 C C . GLU A 1 99 ? 6.887 17.232 2.619 1.00 90.00 99 GLU A C 1
ATOM 763 O O . GLU A 1 99 ? 6.793 16.453 3.571 1.00 90.00 99 GLU A O 1
ATOM 768 N N . ALA A 1 100 ? 7.067 18.546 2.798 1.00 92.31 100 ALA A N 1
ATOM 769 C CA . ALA A 1 100 ? 7.158 19.169 4.118 1.00 92.31 100 ALA A CA 1
ATOM 770 C C . ALA A 1 100 ? 5.829 19.093 4.894 1.00 92.31 100 ALA A C 1
ATOM 772 O O . ALA A 1 100 ? 5.831 18.759 6.083 1.00 92.31 100 ALA A O 1
ATOM 773 N N . ASP A 1 101 ? 4.696 19.327 4.225 1.00 92.69 101 ASP A N 1
ATOM 774 C CA . ASP A 1 101 ? 3.360 19.182 4.815 1.00 92.69 101 ASP A CA 1
ATOM 775 C C . ASP A 1 101 ? 3.062 17.720 5.189 1.00 92.69 101 ASP A C 1
ATOM 777 O O . ASP A 1 101 ? 2.507 17.451 6.259 1.00 92.69 101 ASP A O 1
ATOM 781 N N . MET A 1 102 ? 3.493 16.756 4.365 1.00 88.69 102 MET A N 1
ATOM 782 C CA . MET A 1 102 ? 3.393 15.326 4.675 1.00 88.69 102 MET A CA 1
ATOM 783 C C . MET A 1 102 ? 4.218 14.952 5.916 1.00 88.69 102 MET A C 1
ATOM 785 O O . MET A 1 102 ? 3.696 14.269 6.800 1.00 88.69 102 MET A O 1
ATOM 789 N N . MET A 1 103 ? 5.465 15.426 6.033 1.00 92.06 103 MET A N 1
ATOM 790 C CA . MET A 1 103 ? 6.278 15.215 7.242 1.00 92.06 103 MET A CA 1
ATOM 791 C C . MET A 1 103 ? 5.635 15.856 8.480 1.00 92.06 103 MET A C 1
ATOM 793 O O . MET A 1 103 ? 5.581 15.231 9.541 1.00 92.06 103 MET A O 1
ATOM 797 N N . GLN A 1 104 ? 5.082 17.068 8.356 1.00 93.69 104 GLN A N 1
ATOM 798 C CA . GLN A 1 104 ? 4.373 17.723 9.458 1.00 93.69 104 GLN A CA 1
ATOM 799 C C . GLN A 1 104 ? 3.109 16.947 9.868 1.00 93.69 104 GLN A C 1
ATOM 801 O O . GLN A 1 104 ? 2.804 16.854 11.059 1.00 93.69 104 GLN A O 1
ATOM 806 N N . MET A 1 105 ? 2.380 16.363 8.913 1.00 91.69 105 MET A N 1
ATOM 807 C CA . MET A 1 105 ? 1.216 15.521 9.199 1.00 91.69 105 MET A CA 1
ATOM 808 C C . MET A 1 105 ? 1.613 14.209 9.890 1.00 91.69 105 MET A C 1
ATOM 810 O O . MET A 1 105 ? 0.966 13.815 10.860 1.00 91.69 105 MET A O 1
ATOM 814 N N . GLN A 1 106 ? 2.695 13.559 9.451 1.00 88.56 106 GLN A N 1
ATOM 815 C CA . GLN A 1 106 ? 3.219 12.347 10.092 1.00 88.56 106 GLN A CA 1
ATOM 816 C C . GLN A 1 106 ? 3.638 12.607 11.545 1.00 88.56 106 GLN A C 1
ATOM 818 O O . GLN A 1 106 ? 3.255 11.845 12.432 1.00 88.56 106 GLN A O 1
ATOM 823 N N . GLU A 1 107 ? 4.338 13.711 11.821 1.00 92.94 107 GLU A N 1
ATOM 824 C CA . GLU A 1 107 ? 4.724 14.075 13.190 1.00 92.94 107 GLU A CA 1
ATOM 825 C C . GLU A 1 107 ? 3.506 14.428 14.065 1.00 92.94 107 GLU A C 1
ATOM 827 O O . GLU A 1 107 ? 3.445 14.009 15.219 1.00 92.94 107 GLU A O 1
ATOM 832 N N . ARG A 1 108 ? 2.476 15.098 13.522 1.00 94.31 108 ARG A N 1
ATOM 833 C CA . ARG A 1 108 ? 1.198 15.304 14.237 1.00 94.31 108 ARG A CA 1
ATOM 834 C C . ARG A 1 108 ? 0.499 13.984 14.568 1.00 94.31 108 ARG A C 1
ATOM 836 O O . ARG A 1 108 ? 0.014 13.822 15.684 1.00 94.31 108 ARG A O 1
ATOM 843 N N . MET A 1 109 ? 0.458 13.035 13.631 1.00 85.44 109 MET A N 1
ATOM 844 C CA . MET A 1 109 ? -0.113 11.702 13.871 1.00 85.44 109 MET A CA 1
ATOM 845 C C . MET A 1 109 ? 0.671 10.936 14.944 1.00 85.44 109 MET A C 1
ATOM 847 O O . MET A 1 109 ? 0.062 10.295 15.801 1.00 85.44 109 MET A O 1
ATOM 851 N N . ARG A 1 110 ? 2.005 11.055 14.950 1.00 93.25 110 ARG A N 1
ATOM 852 C CA . ARG A 1 110 ? 2.875 10.482 15.985 1.00 93.25 110 ARG A CA 1
ATOM 853 C C . ARG A 1 110 ? 2.569 11.082 17.363 1.00 93.25 110 ARG A C 1
ATOM 855 O O . ARG A 1 110 ? 2.282 10.337 18.290 1.00 93.25 110 ARG A O 1
ATOM 862 N N . GLN A 1 111 ? 2.508 12.410 17.474 1.00 92.81 111 GLN A N 1
ATOM 863 C CA . GLN A 1 111 ? 2.167 13.115 18.720 1.00 92.81 111 GLN A CA 1
ATOM 864 C C . GLN A 1 111 ? 0.757 12.781 19.235 1.00 92.81 111 GLN A C 1
ATOM 866 O O . GLN A 1 111 ? 0.556 12.623 20.439 1.00 92.81 111 GLN A O 1
ATOM 871 N N . LEU A 1 112 ? -0.229 12.637 18.341 1.00 90.50 112 LEU A N 1
ATOM 872 C CA . LEU A 1 112 ? -1.577 12.204 18.718 1.00 90.50 112 LEU A CA 1
ATOM 873 C C . LEU A 1 112 ? -1.576 10.765 19.252 1.00 90.50 112 LEU A C 1
ATOM 875 O O . LEU A 1 112 ? -2.187 10.528 20.295 1.00 90.50 112 LEU A O 1
ATOM 879 N N . SER A 1 113 ? -0.858 9.848 18.594 1.00 90.19 113 SER A N 1
ATOM 880 C CA . SER A 1 113 ? -0.664 8.459 19.038 1.00 90.19 113 SER A CA 1
ATOM 881 C C . SER A 1 113 ? -0.002 8.386 20.417 1.00 90.19 113 SER A C 1
ATOM 883 O O . SER A 1 113 ? -0.552 7.764 21.326 1.00 90.19 113 SER A O 1
ATOM 885 N N . ASP A 1 114 ? 1.116 9.092 20.613 1.00 93.00 114 ASP A N 1
ATOM 886 C CA . ASP A 1 114 ? 1.818 9.177 21.899 1.00 93.00 114 ASP A CA 1
ATOM 887 C C . ASP A 1 114 ? 0.859 9.674 22.999 1.00 93.00 114 ASP A C 1
ATOM 889 O O . ASP A 1 114 ? 0.643 8.988 23.998 1.00 93.00 114 ASP A O 1
ATOM 893 N N . SER A 1 115 ? 0.145 10.782 22.753 1.00 89.94 115 SER A N 1
ATOM 894 C CA . SER A 1 115 ? -0.821 11.343 23.712 1.00 89.94 115 SER A CA 1
ATOM 895 C C . SER A 1 115 ? -2.028 10.439 24.011 1.00 89.94 115 SER A C 1
ATOM 897 O O . SER A 1 115 ? -2.725 10.653 25.006 1.00 89.94 115 SER A O 1
ATOM 899 N N . ALA A 1 116 ? -2.344 9.482 23.134 1.00 88.81 116 ALA A N 1
ATOM 900 C CA . ALA A 1 116 ? -3.409 8.504 23.341 1.00 88.81 116 ALA A CA 1
ATOM 901 C C . ALA A 1 116 ? -2.908 7.311 24.168 1.00 88.81 116 ALA A C 1
ATOM 903 O O . ALA A 1 116 ? -3.629 6.831 25.045 1.00 88.81 116 ALA A O 1
ATOM 904 N N . ASN A 1 117 ? -1.660 6.888 23.946 1.00 87.12 117 ASN A N 1
ATOM 905 C CA . ASN A 1 117 ? -0.987 5.879 24.761 1.00 87.12 117 ASN A CA 1
ATOM 906 C C . ASN A 1 117 ? -0.772 6.374 26.200 1.00 87.12 117 ASN A C 1
ATOM 908 O O . ASN A 1 117 ? -1.094 5.643 27.135 1.00 87.12 117 ASN A O 1
ATOM 912 N N . ASP A 1 118 ? -0.343 7.627 26.383 1.00 89.50 118 ASP A N 1
ATOM 913 C CA . ASP A 1 118 ? -0.202 8.250 27.707 1.00 89.50 118 ASP A CA 1
ATOM 914 C C . ASP A 1 118 ? -1.541 8.284 28.458 1.00 89.50 118 ASP A C 1
ATOM 916 O O . ASP A 1 118 ? -1.639 7.792 29.580 1.00 89.50 118 ASP A O 1
ATOM 920 N N . ARG A 1 119 ? -2.615 8.771 27.816 1.00 89.75 119 ARG A N 1
ATOM 921 C CA . ARG A 1 119 ? -3.964 8.801 28.417 1.00 89.75 119 ARG A CA 1
ATOM 922 C C . ARG A 1 119 ? -4.499 7.408 28.754 1.00 89.75 119 ARG A C 1
ATOM 924 O O . ARG A 1 119 ? -5.159 7.241 29.779 1.00 89.75 119 ARG A O 1
ATOM 931 N N . ARG A 1 120 ? -4.201 6.397 27.931 1.00 90.62 120 ARG A N 1
ATOM 932 C CA . ARG A 1 120 ? -4.530 4.995 28.231 1.00 90.62 120 ARG A CA 1
ATOM 933 C C . ARG A 1 120 ? -3.757 4.492 29.452 1.00 90.62 120 ARG A C 1
ATOM 935 O O . ARG A 1 120 ? -4.357 3.859 30.317 1.00 90.62 120 ARG A O 1
ATOM 942 N N . LEU A 1 121 ? -2.463 4.796 29.548 1.00 90.50 121 LEU A N 1
ATOM 943 C CA . LEU A 1 121 ? -1.625 4.416 30.686 1.00 90.50 121 LEU A CA 1
ATOM 944 C C . LEU A 1 121 ? -2.077 5.108 31.982 1.00 90.50 121 LEU A C 1
ATOM 946 O O . LEU A 1 121 ? -2.152 4.456 33.021 1.00 90.50 121 LEU A O 1
ATOM 950 N N . GLU A 1 122 ? -2.449 6.390 31.932 1.00 90.88 122 GLU A N 1
ATOM 951 C CA . GLU A 1 122 ? -3.053 7.102 33.067 1.00 90.88 122 GLU A CA 1
ATOM 952 C C . GLU A 1 122 ? -4.378 6.465 33.508 1.00 90.88 122 GLU A C 1
ATOM 954 O O . GLU A 1 122 ? -4.597 6.274 34.707 1.00 90.88 122 GLU A O 1
ATOM 959 N N . GLN A 1 123 ? -5.248 6.094 32.562 1.00 89.31 123 GLN A N 1
ATOM 960 C CA . GLN A 1 123 ? -6.512 5.419 32.863 1.00 89.31 123 GLN A CA 1
ATOM 961 C C . GLN A 1 123 ? -6.283 4.033 33.487 1.00 89.31 123 GLN A C 1
ATOM 963 O O . GLN A 1 123 ? -6.941 3.687 34.467 1.00 89.31 123 GLN A O 1
ATOM 968 N N . GLU A 1 124 ? -5.329 3.254 32.979 1.00 88.94 124 GLU A N 1
ATOM 969 C CA . GLU A 1 124 ? -5.013 1.921 33.504 1.00 88.94 124 GLU A CA 1
ATOM 970 C C . GLU A 1 124 ? -4.350 1.996 34.894 1.00 88.94 124 GLU A C 1
ATOM 972 O O . GLU A 1 124 ? -4.723 1.254 35.805 1.00 88.94 124 GLU A O 1
ATOM 977 N N . LEU A 1 125 ? -3.461 2.973 35.119 1.00 90.38 125 LEU A N 1
ATOM 978 C CA . LEU A 1 125 ? -2.913 3.292 36.444 1.00 90.38 125 LEU A CA 1
ATOM 979 C C . LEU A 1 125 ? -3.984 3.787 37.424 1.00 90.38 125 LEU A C 1
ATOM 981 O O . LEU A 1 125 ? -3.867 3.534 38.624 1.00 90.38 125 LEU A O 1
ATOM 985 N N . ARG A 1 126 ? -5.017 4.490 36.945 1.00 91.00 126 ARG A N 1
ATOM 986 C CA . ARG A 1 126 ? -6.153 4.922 37.765 1.00 91.00 126 ARG A CA 1
ATOM 987 C C . ARG A 1 126 ? -7.015 3.735 38.191 1.00 91.00 126 ARG A C 1
ATOM 989 O O . ARG A 1 126 ? -7.245 3.581 39.388 1.00 91.00 126 ARG A O 1
ATOM 996 N N . VAL A 1 127 ? -7.395 2.860 37.259 1.00 90.44 127 VAL A N 1
ATOM 997 C CA . VAL A 1 127 ? -8.159 1.635 37.563 1.00 90.44 127 VAL A CA 1
ATOM 998 C C . VAL A 1 127 ? -7.387 0.730 38.534 1.00 90.44 127 VAL A C 1
ATOM 1000 O O . VAL A 1 127 ? -7.974 0.193 39.468 1.00 90.44 127 VAL A O 1
ATOM 1003 N N . GLN A 1 128 ? -6.057 0.623 38.403 1.00 86.44 128 GLN A N 1
ATOM 1004 C CA . GLN A 1 128 ? -5.225 -0.108 39.372 1.00 86.44 128 GLN A CA 1
ATOM 1005 C C . GLN A 1 128 ? -5.147 0.537 40.768 1.00 86.44 128 GLN A C 1
ATOM 1007 O O . GLN A 1 128 ? -4.799 -0.159 41.723 1.00 86.44 128 GLN A O 1
ATOM 1012 N N . ARG A 1 129 ? -5.429 1.839 40.915 1.00 88.12 129 ARG A N 1
ATOM 1013 C CA . ARG A 1 129 ? -5.550 2.495 42.231 1.00 88.12 129 ARG A CA 1
ATOM 1014 C C . ARG A 1 129 ? -6.929 2.247 42.824 1.00 88.12 129 ARG A C 1
ATOM 1016 O O . ARG A 1 129 ? -7.002 1.710 43.920 1.00 88.12 129 ARG A O 1
ATOM 1023 N N . GLU A 1 130 ? -7.982 2.525 42.059 1.00 88.50 130 GLU A N 1
ATOM 1024 C CA . GLU A 1 130 ? -9.376 2.315 42.473 1.00 88.50 130 GLU A CA 1
ATOM 1025 C C . GLU A 1 130 ? -9.590 0.852 42.923 1.00 88.50 130 GLU A C 1
ATOM 1027 O O . GLU A 1 130 ? -10.005 0.614 44.053 1.00 88.50 130 GLU A O 1
ATOM 1032 N N . ALA A 1 131 ? -9.113 -0.132 42.150 1.00 87.12 131 ALA A N 1
ATOM 1033 C CA . ALA A 1 131 ? -9.176 -1.548 42.529 1.00 87.12 131 ALA A CA 1
ATOM 1034 C C . ALA A 1 131 ? -8.347 -1.928 43.780 1.00 87.12 131 ALA A C 1
ATOM 1036 O O . ALA A 1 131 ? -8.671 -2.906 44.452 1.00 87.12 131 ALA A O 1
ATOM 1037 N N . ARG A 1 132 ? -7.271 -1.195 44.111 1.00 86.94 132 ARG A N 1
ATOM 1038 C CA . ARG A 1 132 ? -6.492 -1.408 45.351 1.00 86.94 132 ARG A CA 1
ATOM 1039 C C . ARG A 1 132 ? -7.169 -0.790 46.566 1.00 86.94 132 ARG A C 1
ATOM 1041 O O . ARG A 1 132 ? -7.083 -1.362 47.652 1.00 86.94 132 ARG A O 1
ATOM 1048 N N . ASP A 1 133 ? -7.817 0.354 46.385 1.00 88.44 133 ASP A N 1
ATOM 1049 C CA . ASP A 1 133 ? -8.573 1.026 47.437 1.00 88.44 133 ASP A CA 1
ATOM 1050 C C . ASP A 1 133 ? -9.846 0.220 47.771 1.00 88.44 133 ASP A C 1
ATOM 1052 O O . ASP A 1 133 ? -10.127 -0.007 48.950 1.00 88.44 133 ASP A O 1
ATOM 1056 N N . ASP A 1 134 ? -10.516 -0.356 46.765 1.00 88.75 134 ASP A N 1
ATOM 1057 C CA . ASP A 1 134 ? -11.599 -1.339 46.939 1.00 88.75 134 ASP A CA 1
ATOM 1058 C C . ASP A 1 134 ? -11.115 -2.617 47.656 1.00 88.75 134 ASP A C 1
ATOM 1060 O O . ASP A 1 134 ? -11.745 -3.088 48.607 1.00 88.75 134 ASP A O 1
ATOM 1064 N N . GLU A 1 135 ? -9.958 -3.171 47.265 1.00 88.38 135 GLU A N 1
ATOM 1065 C CA . GLU A 1 135 ? -9.367 -4.337 47.941 1.00 88.38 135 GLU A CA 1
ATOM 1066 C C . GLU A 1 135 ? -9.011 -4.025 49.410 1.00 88.38 135 GLU A C 1
ATOM 1068 O O . GLU A 1 135 ? -9.119 -4.889 50.286 1.00 88.38 135 GLU A O 1
ATOM 1073 N N . ALA A 1 136 ? -8.603 -2.787 49.709 1.00 87.88 136 ALA A N 1
ATOM 1074 C CA . ALA A 1 136 ? -8.348 -2.321 51.068 1.00 87.88 136 ALA A CA 1
ATOM 1075 C C . ALA A 1 136 ? -9.647 -2.149 51.875 1.00 87.88 136 ALA A C 1
ATOM 1077 O O . ALA A 1 136 ? -9.693 -2.584 53.030 1.00 87.88 136 ALA A O 1
ATOM 1078 N N . ALA A 1 137 ? -10.703 -1.590 51.276 1.00 90.19 137 ALA A N 1
ATOM 1079 C CA . ALA A 1 137 ? -12.021 -1.452 51.895 1.00 90.19 137 ALA A CA 1
ATOM 1080 C C . ALA A 1 137 ? -12.622 -2.824 52.249 1.00 90.19 137 ALA A C 1
ATOM 1082 O O . ALA A 1 137 ? -12.950 -3.073 53.412 1.00 90.19 137 ALA A O 1
ATOM 1083 N N . ALA A 1 138 ? -12.633 -3.768 51.303 1.00 87.81 138 ALA A N 1
ATOM 1084 C CA . ALA A 1 138 ? -13.103 -5.135 51.536 1.00 87.81 138 ALA A CA 1
ATOM 1085 C C . ALA A 1 138 ? -12.323 -5.842 52.667 1.00 87.81 138 ALA A C 1
ATOM 1087 O O . ALA A 1 138 ? -12.905 -6.546 53.495 1.00 87.81 138 ALA A O 1
ATOM 1088 N N . LYS A 1 139 ? -11.004 -5.614 52.777 1.00 88.56 139 LYS A N 1
ATOM 1089 C CA . LYS A 1 139 ? -10.177 -6.130 53.890 1.00 88.56 139 LYS A CA 1
ATOM 1090 C C . LYS A 1 139 ? -10.523 -5.514 55.252 1.00 88.56 139 LYS A C 1
ATOM 1092 O O . LYS A 1 139 ? -10.252 -6.154 56.273 1.00 88.56 139 LYS A O 1
ATOM 1097 N N . VAL A 1 140 ? -11.089 -4.306 55.297 1.00 91.31 140 VAL A N 1
ATOM 1098 C CA . VAL A 1 140 ? -11.615 -3.694 56.530 1.00 91.31 140 VAL A CA 1
ATOM 1099 C C . VAL A 1 140 ? -12.977 -4.294 56.879 1.00 91.31 140 VAL A C 1
ATOM 1101 O O . VAL A 1 140 ? -13.141 -4.767 58.003 1.00 91.31 140 VAL A O 1
ATOM 1104 N N . GLU A 1 141 ? -13.905 -4.385 55.924 1.00 90.62 141 GLU A N 1
ATOM 1105 C CA . GLU A 1 141 ? -15.234 -4.976 56.147 1.00 90.62 141 GLU A CA 1
ATOM 1106 C C . GLU A 1 141 ? -15.155 -6.436 56.617 1.00 90.62 141 GLU A C 1
ATOM 1108 O O . GLU A 1 141 ? -15.765 -6.801 57.623 1.00 90.62 141 GLU A O 1
ATOM 1113 N N . ILE A 1 142 ? -14.327 -7.263 55.966 1.00 87.25 142 ILE A N 1
ATOM 1114 C CA . ILE A 1 142 ? -14.082 -8.655 56.381 1.00 87.25 142 ILE A CA 1
ATOM 1115 C C . ILE A 1 142 ? -13.560 -8.710 57.825 1.00 87.25 142 ILE A C 1
ATOM 1117 O O . ILE A 1 142 ? -13.964 -9.579 58.600 1.00 87.25 142 ILE A O 1
ATOM 1121 N N . ARG A 1 143 ? -12.691 -7.771 58.225 1.00 90.50 143 ARG A N 1
ATOM 1122 C CA . ARG A 1 143 ? -12.156 -7.702 59.593 1.00 90.50 143 ARG A CA 1
ATOM 1123 C C . ARG A 1 143 ? -13.227 -7.288 60.604 1.00 90.50 143 ARG A C 1
ATOM 1125 O O . ARG A 1 143 ? -13.269 -7.859 61.691 1.00 90.50 143 ARG A O 1
ATOM 1132 N N . GLU A 1 144 ? -14.119 -6.365 60.253 1.00 91.56 144 GLU A N 1
ATOM 1133 C CA . GLU A 1 144 ? -15.277 -6.035 61.090 1.00 91.56 144 GLU A CA 1
ATOM 1134 C C . GLU A 1 144 ? -16.246 -7.210 61.247 1.00 91.56 144 GLU A C 1
ATOM 1136 O O . GLU A 1 144 ? -16.700 -7.477 62.358 1.00 91.56 144 GLU A O 1
ATOM 1141 N N . VAL A 1 145 ? -16.560 -7.927 60.164 1.00 91.12 145 VAL A N 1
ATOM 1142 C CA . VAL A 1 145 ? -17.450 -9.099 60.204 1.00 91.12 145 VAL A CA 1
ATOM 1143 C C . VAL A 1 145 ? -16.843 -10.213 61.063 1.00 91.12 145 VAL A C 1
ATOM 1145 O O . VAL A 1 145 ? -17.546 -10.810 61.877 1.00 91.12 145 VAL A O 1
ATOM 1148 N N . LEU A 1 146 ? -15.531 -10.449 60.961 1.00 89.00 146 LEU A N 1
ATOM 1149 C CA . LEU A 1 146 ? -14.818 -11.398 61.823 1.00 89.00 146 LEU A CA 1
ATOM 1150 C C . LEU A 1 146 ? -14.835 -10.981 63.304 1.00 89.00 146 LEU A C 1
ATOM 1152 O O . LEU A 1 146 ? -15.007 -11.847 64.163 1.00 89.00 146 LEU A O 1
ATOM 1156 N N . ASN A 1 147 ? -14.716 -9.684 63.608 1.00 88.62 147 ASN A N 1
ATOM 1157 C CA . ASN A 1 147 ? -14.836 -9.171 64.976 1.00 88.62 147 ASN A CA 1
ATOM 1158 C C . ASN A 1 147 ? -16.262 -9.358 65.524 1.00 88.62 147 ASN A C 1
ATOM 1160 O O . ASN A 1 147 ? -16.425 -9.945 66.592 1.00 88.62 147 ASN A O 1
ATOM 1164 N N . LYS A 1 148 ? -17.294 -8.965 64.765 1.00 91.56 148 LYS A N 1
ATOM 1165 C CA . LYS A 1 148 ? -18.714 -9.134 65.135 1.00 91.56 148 LYS A CA 1
ATOM 1166 C C . LYS A 1 148 ? -19.058 -10.614 65.380 1.00 91.56 148 LYS A C 1
ATOM 1168 O O . LYS A 1 148 ? -19.698 -10.949 66.372 1.00 91.56 148 LYS A O 1
ATOM 1173 N N . LEU A 1 149 ? -18.537 -11.523 64.548 1.00 88.62 149 LEU A N 1
ATOM 1174 C CA . LEU A 1 149 ? -18.676 -12.976 64.722 1.00 88.62 149 LEU A CA 1
ATOM 1175 C C . LEU A 1 149 ? -17.924 -13.519 65.956 1.00 88.62 149 LEU A C 1
ATOM 1177 O O . LEU A 1 149 ? -18.327 -14.532 66.533 1.00 88.62 149 LEU A O 1
ATOM 1181 N N . ALA A 1 150 ? -16.819 -12.891 66.366 1.00 88.12 150 ALA A N 1
ATOM 1182 C CA . ALA A 1 150 ? -16.110 -13.245 67.597 1.00 88.12 150 ALA A CA 1
ATOM 1183 C C . ALA A 1 150 ? -16.874 -12.768 68.846 1.00 88.12 150 ALA A C 1
ATOM 1185 O O . ALA A 1 150 ? -17.009 -13.532 69.804 1.00 88.12 150 ALA A O 1
ATOM 1186 N N . GLU A 1 151 ? -17.428 -11.554 68.806 1.00 88.88 151 GLU A N 1
ATOM 1187 C CA . GLU A 1 151 ? -18.293 -10.992 69.850 1.00 88.88 151 GLU A CA 1
ATOM 1188 C C . GLU A 1 151 ? -19.570 -11.822 70.037 1.00 88.88 151 GLU A C 1
ATOM 1190 O O . GLU A 1 151 ? -19.902 -12.182 71.166 1.00 88.88 151 GLU A O 1
ATOM 1195 N N . GLU A 1 152 ? -20.239 -12.220 68.950 1.00 87.31 152 GLU A N 1
ATOM 1196 C CA . GLU A 1 152 ? -21.421 -13.093 68.992 1.00 87.31 152 GLU A CA 1
ATOM 1197 C C . GLU A 1 152 ? -21.098 -14.465 69.609 1.00 87.31 152 GLU A C 1
ATOM 1199 O O . GLU A 1 152 ? -21.813 -14.944 70.495 1.00 87.31 152 GLU A O 1
ATOM 1204 N N . LYS A 1 153 ? -19.980 -15.089 69.210 1.00 86.12 153 LYS A N 1
ATOM 1205 C CA . LYS A 1 153 ? -19.527 -16.368 69.788 1.00 86.12 153 LYS A CA 1
ATOM 1206 C C . LYS A 1 153 ? -19.232 -16.260 71.282 1.00 86.12 153 LYS A C 1
ATOM 1208 O O . LYS A 1 153 ? -19.483 -17.214 72.017 1.00 86.12 153 LYS A O 1
ATOM 1213 N N . GLU A 1 154 ? -18.709 -15.130 71.742 1.00 85.75 154 GLU A N 1
ATOM 1214 C CA . GLU A 1 154 ? -18.437 -14.876 73.157 1.00 85.75 154 GLU A CA 1
ATOM 1215 C C . GLU A 1 154 ? -19.723 -14.553 73.945 1.00 85.75 154 GLU A C 1
ATOM 1217 O O . GLU A 1 154 ? -19.921 -15.074 75.044 1.00 85.75 154 GLU A O 1
ATOM 1222 N N . ALA A 1 155 ? -20.659 -13.795 73.367 1.00 86.00 155 ALA A N 1
ATOM 1223 C CA . ALA A 1 155 ? -21.990 -13.582 73.938 1.00 86.00 155 ALA A CA 1
ATOM 1224 C C . ALA A 1 155 ? -22.761 -14.908 74.090 1.00 86.00 155 ALA A C 1
ATOM 1226 O O . ALA A 1 155 ? -23.332 -15.179 75.149 1.00 86.00 155 ALA A O 1
ATOM 1227 N N . SER A 1 156 ? -22.698 -15.780 73.080 1.00 85.25 156 SER A N 1
ATOM 1228 C CA . SER A 1 156 ? -23.312 -17.111 73.106 1.00 85.25 156 SER A CA 1
ATOM 1229 C C . SER A 1 156 ? -22.702 -18.012 74.193 1.00 85.25 156 SER A C 1
ATOM 1231 O O . SER A 1 156 ? -23.439 -18.650 74.947 1.00 85.25 156 SER A O 1
ATOM 1233 N N . ARG A 1 157 ? -21.370 -17.998 74.387 1.00 85.56 157 ARG A N 1
ATOM 1234 C CA . ARG A 1 157 ? -20.711 -18.698 75.517 1.00 85.56 157 ARG A CA 1
ATOM 1235 C C . ARG A 1 157 ? -21.228 -18.223 76.875 1.00 85.56 157 ARG A C 1
ATOM 1237 O O . ARG A 1 157 ? -21.525 -19.052 77.736 1.00 85.56 157 ARG A O 1
ATOM 1244 N N . ARG A 1 158 ? -21.361 -16.905 77.064 1.00 87.50 158 ARG A N 1
ATOM 1245 C CA . ARG A 1 158 ? -21.888 -16.313 78.307 1.00 87.50 158 ARG A CA 1
ATOM 1246 C C . ARG A 1 158 ? -23.331 -16.744 78.554 1.00 87.50 158 ARG A C 1
ATOM 1248 O O . ARG A 1 158 ? -23.648 -17.168 79.660 1.00 87.50 158 ARG A O 1
ATOM 1255 N N . GLN A 1 159 ? -24.170 -16.734 77.519 1.00 84.19 159 GLN A N 1
ATOM 1256 C CA . GLN A 1 159 ? -25.553 -17.205 77.604 1.00 84.19 159 GLN A CA 1
ATOM 1257 C C . GLN A 1 159 ? -25.636 -18.695 77.987 1.00 84.19 159 GLN A C 1
ATOM 1259 O O . GLN A 1 159 ? -26.438 -19.060 78.845 1.00 84.19 159 GLN A O 1
ATOM 1264 N N . VAL A 1 160 ? -24.768 -19.549 77.429 1.00 85.19 160 VAL A N 1
ATOM 1265 C CA . VAL A 1 160 ? -24.667 -20.972 77.807 1.00 85.19 160 VAL A CA 1
ATOM 1266 C C . VAL A 1 160 ? -24.239 -21.146 79.271 1.00 85.19 160 VAL A C 1
ATOM 1268 O O . VAL A 1 160 ? -24.811 -21.991 79.962 1.00 85.19 160 VAL A O 1
ATOM 1271 N N . MET A 1 161 ? -23.305 -20.332 79.782 1.00 82.75 161 MET A N 1
ATOM 1272 C CA . MET A 1 161 ? -22.976 -20.315 81.217 1.00 82.75 161 MET A CA 1
ATOM 1273 C C . MET A 1 161 ? -24.184 -19.923 82.075 1.00 82.75 161 MET A C 1
ATOM 1275 O O . MET A 1 161 ? -24.529 -20.664 82.992 1.00 82.75 161 MET A O 1
ATOM 1279 N N . THR A 1 162 ? -24.880 -18.828 81.747 1.00 83.25 162 THR A N 1
ATOM 1280 C CA . THR A 1 162 ? -26.065 -18.383 82.501 1.00 83.25 162 THR A CA 1
ATOM 1281 C C . THR A 1 162 ? -27.164 -19.449 82.526 1.00 83.25 162 THR A C 1
ATOM 1283 O O . THR A 1 162 ? -27.740 -19.706 83.581 1.00 83.25 162 THR A O 1
ATOM 1286 N N . ILE A 1 163 ? -27.413 -20.132 81.403 1.00 82.62 163 ILE A N 1
ATOM 1287 C CA . ILE A 1 163 ? -28.367 -21.252 81.327 1.00 82.62 163 ILE A CA 1
ATOM 1288 C C . ILE A 1 163 ? -27.904 -22.435 82.197 1.00 82.62 163 ILE A C 1
ATOM 1290 O O . ILE A 1 163 ? -28.723 -23.066 82.867 1.00 82.62 163 ILE A O 1
ATOM 1294 N N . ALA A 1 164 ? -26.603 -22.742 82.230 1.00 80.81 164 ALA A N 1
ATOM 1295 C CA . ALA A 1 164 ? -26.057 -23.807 83.073 1.00 80.81 164 ALA A CA 1
ATOM 1296 C C . ALA A 1 164 ? -26.152 -23.484 84.577 1.00 80.81 164 ALA A C 1
ATOM 1298 O O . ALA A 1 164 ? -26.430 -24.382 85.377 1.00 80.81 164 ALA A O 1
ATOM 1299 N N . ASP A 1 165 ? -25.959 -22.221 84.962 1.00 83.12 165 ASP A N 1
ATOM 1300 C CA . ASP A 1 165 ? -26.105 -21.750 86.342 1.00 83.12 165 ASP A CA 1
ATOM 1301 C C . ASP A 1 165 ? -27.581 -21.772 86.781 1.00 83.12 165 ASP A C 1
ATOM 1303 O O . ASP A 1 165 ? -27.907 -22.388 87.798 1.00 83.12 165 ASP A O 1
ATOM 1307 N N . GLN A 1 166 ? -28.493 -21.232 85.960 1.00 83.12 166 GLN A N 1
ATOM 1308 C CA . GLN A 1 166 ? -29.946 -21.309 86.177 1.00 83.12 166 GLN A CA 1
ATOM 1309 C C . GLN A 1 166 ? -30.440 -22.760 86.279 1.00 83.12 166 GLN A C 1
ATOM 1311 O O . GLN A 1 166 ? -31.279 -23.077 87.122 1.00 83.12 166 GLN A O 1
ATOM 1316 N N . LYS A 1 167 ? -29.897 -23.677 85.465 1.00 79.75 167 LYS A N 1
ATOM 1317 C CA . LYS A 1 167 ? -30.234 -25.104 85.547 1.00 79.75 167 LYS A CA 1
ATOM 1318 C C . LYS A 1 167 ? -29.816 -25.715 86.889 1.00 79.75 167 LYS A C 1
ATOM 1320 O O . LYS A 1 167 ? -30.598 -26.469 87.464 1.00 79.75 167 LYS A O 1
ATOM 1325 N N . ARG A 1 168 ? -28.629 -25.375 87.414 1.00 83.88 168 ARG A N 1
ATOM 1326 C CA . ARG A 1 168 ? -28.201 -25.814 88.758 1.00 83.88 168 ARG A CA 1
ATOM 1327 C C . ARG A 1 168 ? -29.116 -25.251 89.846 1.00 83.88 168 ARG A C 1
ATOM 1329 O O . ARG A 1 168 ? -29.509 -25.995 90.739 1.00 83.88 168 ARG A O 1
ATOM 1336 N N . GLU A 1 169 ? -29.507 -23.982 89.753 1.00 82.94 169 GLU A N 1
ATOM 1337 C CA . GLU A 1 169 ? -30.437 -23.367 90.707 1.00 82.94 169 GLU A CA 1
ATOM 1338 C C . GLU A 1 169 ? -31.806 -24.072 90.713 1.00 82.94 169 GLU A C 1
ATOM 1340 O O . GLU A 1 169 ? -32.275 -24.480 91.780 1.00 82.94 169 GLU A O 1
ATOM 1345 N N . ILE A 1 170 ? -32.385 -24.331 89.532 1.00 79.94 170 ILE A N 1
ATOM 1346 C CA . ILE A 1 170 ? -33.629 -25.103 89.358 1.00 79.94 170 ILE A CA 1
ATOM 1347 C C . ILE A 1 170 ? -33.526 -26.497 89.995 1.00 79.94 170 ILE A C 1
ATOM 1349 O O . ILE A 1 170 ? -34.473 -26.929 90.654 1.00 79.94 170 ILE A O 1
ATOM 1353 N N . GLU A 1 171 ? -32.393 -27.189 89.858 1.00 81.94 171 GLU A N 1
ATOM 1354 C CA . GLU A 1 171 ? -32.167 -28.498 90.490 1.00 81.94 171 GLU A CA 1
ATOM 1355 C C . GLU A 1 171 ? -32.197 -28.399 92.030 1.00 81.94 171 GLU A C 1
ATOM 1357 O O . GLU A 1 171 ? -32.863 -29.192 92.701 1.00 81.94 171 GLU A O 1
ATOM 1362 N N . THR A 1 172 ? -31.570 -27.367 92.615 1.00 78.56 172 THR A N 1
ATOM 1363 C CA . THR A 1 172 ? -31.628 -27.154 94.077 1.00 78.56 172 THR A CA 1
ATOM 1364 C C . THR A 1 172 ? -33.025 -26.776 94.575 1.00 78.56 172 THR A C 1
ATOM 1366 O O . THR A 1 172 ? -33.398 -27.145 95.691 1.00 78.56 172 THR A O 1
ATOM 1369 N N . LEU A 1 173 ? -33.819 -26.063 93.769 1.00 79.62 173 LEU A N 1
ATOM 1370 C CA . LEU A 1 173 ? -35.206 -25.723 94.094 1.00 79.62 173 LEU A CA 1
ATOM 1371 C C . LEU A 1 173 ? -36.115 -26.958 94.018 1.00 79.62 173 LEU A C 1
ATOM 1373 O O . LEU A 1 173 ? -36.932 -27.160 94.916 1.00 79.62 173 LEU A O 1
ATOM 1377 N N . ARG A 1 174 ? -35.921 -27.835 93.023 1.00 77.31 174 ARG A N 1
ATOM 1378 C CA . ARG A 1 174 ? -36.618 -29.132 92.921 1.00 77.31 174 ARG A CA 1
ATOM 1379 C C . ARG A 1 174 ? -36.372 -30.010 94.150 1.00 77.31 174 ARG A C 1
ATOM 1381 O O . ARG A 1 174 ? -37.333 -30.536 94.709 1.00 77.31 174 ARG A O 1
ATOM 1388 N N . SER A 1 175 ? -35.124 -30.096 94.621 1.00 74.62 175 SER A N 1
ATOM 1389 C CA . SER A 1 175 ? -34.786 -30.812 95.862 1.00 74.62 175 SER A CA 1
ATOM 1390 C C . SER A 1 175 ? -35.544 -30.246 97.072 1.00 74.62 175 SER A C 1
ATOM 1392 O O . SER A 1 175 ? -36.221 -30.987 97.781 1.00 74.62 175 SER A O 1
ATOM 1394 N N . LYS A 1 176 ? -35.514 -28.918 97.267 1.00 78.69 176 LYS A N 1
ATOM 1395 C CA . LYS A 1 176 ? -36.192 -28.244 98.392 1.00 78.69 176 LYS A CA 1
ATOM 1396 C C . LYS A 1 176 ? -37.713 -28.450 98.394 1.00 78.69 176 LYS A C 1
ATOM 1398 O O . LYS A 1 176 ? -38.298 -28.573 99.465 1.00 78.69 176 LYS A O 1
ATOM 1403 N N . ILE A 1 177 ? -38.347 -28.520 97.221 1.00 73.56 177 ILE A N 1
ATOM 1404 C CA . ILE A 1 177 ? -39.791 -28.789 97.093 1.00 73.56 177 ILE A CA 1
ATOM 1405 C C . ILE A 1 177 ? -40.118 -30.234 97.513 1.00 73.56 177 ILE A C 1
ATOM 1407 O O . ILE A 1 177 ? -41.082 -30.455 98.249 1.00 73.56 177 ILE A O 1
ATOM 1411 N N . SER A 1 178 ? -39.284 -31.210 97.134 1.00 69.94 178 SER A N 1
ATOM 1412 C CA . SER A 1 178 ? -39.408 -32.605 97.597 1.00 69.94 178 SER A CA 1
ATOM 1413 C C . SER A 1 178 ? -39.271 -32.720 99.126 1.00 69.94 178 SER A C 1
ATOM 1415 O O . SER A 1 178 ? -40.032 -33.435 99.787 1.00 69.94 178 SER A O 1
ATOM 1417 N N . ASP A 1 179 ? -38.351 -31.949 99.710 1.00 69.00 179 ASP A N 1
ATOM 1418 C CA . ASP A 1 179 ? -38.147 -31.872 101.161 1.00 69.00 179 ASP A CA 1
ATOM 1419 C C . ASP A 1 179 ? -39.275 -31.139 101.910 1.00 69.00 179 ASP A C 1
ATOM 1421 O O . ASP A 1 179 ? -39.358 -31.251 103.134 1.00 69.00 179 ASP A O 1
ATOM 1425 N N . GLN A 1 180 ? -40.134 -30.377 101.228 1.00 66.56 180 GLN A N 1
ATOM 1426 C CA . GLN A 1 180 ? -41.307 -29.734 101.834 1.00 66.56 180 GLN A CA 1
ATOM 1427 C C . GLN A 1 180 ? -42.552 -30.621 101.743 1.00 66.56 180 GLN A C 1
ATOM 1429 O O . GLN A 1 180 ? -43.205 -30.842 102.764 1.00 66.56 180 GLN A O 1
ATOM 1434 N N . SER A 1 181 ? -42.825 -31.205 100.571 1.00 59.41 181 SER A N 1
ATOM 1435 C CA . SER A 1 181 ? -43.967 -32.109 100.351 1.00 59.41 181 SER A CA 1
ATOM 1436 C C . SER A 1 181 ? -43.990 -33.273 101.353 1.00 59.41 181 SER A C 1
ATOM 1438 O O . SER A 1 181 ? -45.024 -33.560 101.954 1.00 59.41 181 SER A O 1
ATOM 1440 N N . SER A 1 182 ? -42.829 -33.873 101.625 1.00 61.19 182 SER A N 1
ATOM 1441 C CA . SER A 1 182 ? -42.668 -34.960 102.604 1.00 61.19 182 SER A CA 1
ATOM 1442 C C . SER A 1 182 ? -42.973 -34.570 104.061 1.00 61.19 182 SER A C 1
ATOM 1444 O O . SER A 1 182 ? -43.290 -35.443 104.866 1.00 61.19 182 SER A O 1
ATOM 1446 N N . LYS A 1 183 ? -42.905 -33.279 104.419 1.00 64.88 183 LYS A N 1
ATOM 1447 C CA . LYS A 1 183 ? -43.183 -32.783 105.783 1.00 64.88 183 LYS A CA 1
ATOM 1448 C C . LYS A 1 183 ? -44.648 -32.397 105.984 1.00 64.88 183 LYS A C 1
ATOM 1450 O O . LYS A 1 183 ? -45.179 -32.559 107.082 1.00 64.88 183 LYS A O 1
ATOM 1455 N N . GLU A 1 184 ? -45.304 -31.909 104.935 1.00 59.12 184 GLU A N 1
ATOM 1456 C CA . GLU A 1 184 ? -46.728 -31.561 104.960 1.00 59.12 184 GLU A CA 1
ATOM 1457 C C . GLU A 1 184 ? -47.590 -32.816 105.187 1.00 59.12 184 GLU A C 1
ATOM 1459 O O . GLU A 1 184 ? -48.428 -32.849 106.091 1.00 59.12 184 GLU A O 1
ATOM 1464 N N . ASP A 1 185 ? -47.256 -33.897 104.481 1.00 54.31 185 ASP A N 1
ATOM 1465 C CA . ASP A 1 185 ? -47.923 -35.203 104.521 1.00 54.31 185 ASP A CA 1
ATOM 1466 C C . ASP A 1 185 ? -47.872 -35.905 105.902 1.00 54.31 185 ASP A C 1
ATOM 1468 O O . ASP A 1 185 ? -48.720 -36.746 106.231 1.00 54.31 185 ASP A O 1
ATOM 1472 N N . GLU A 1 186 ? -46.895 -35.566 106.752 1.00 57.97 186 GLU A N 1
ATOM 1473 C CA . GLU A 1 186 ? -46.816 -36.065 108.133 1.00 57.97 186 GLU A CA 1
ATOM 1474 C C . GLU A 1 186 ? -47.628 -35.199 109.118 1.00 57.97 186 GLU A C 1
ATOM 1476 O O . GLU A 1 186 ? -48.156 -35.710 110.112 1.00 57.97 186 GLU A O 1
ATOM 1481 N N . LEU A 1 187 ? -47.808 -33.906 108.828 1.00 55.41 187 LEU A N 1
ATOM 1482 C CA . LEU A 1 187 ? -48.674 -33.019 109.610 1.00 55.41 187 LEU A CA 1
ATOM 1483 C C . LEU A 1 187 ? -50.158 -33.329 109.365 1.00 55.41 187 LEU A C 1
ATOM 1485 O O . LEU A 1 187 ? -50.926 -33.424 110.328 1.00 55.41 187 LEU A O 1
ATOM 1489 N N . THR A 1 188 ? -50.566 -33.600 108.118 1.00 52.38 188 THR A N 1
ATOM 1490 C CA . THR A 1 188 ? -51.962 -33.965 107.796 1.00 52.38 188 THR A CA 1
ATOM 1491 C C . THR A 1 188 ? -52.402 -35.260 108.491 1.00 52.38 188 THR A C 1
ATOM 1493 O O . THR A 1 188 ? -53.555 -35.381 108.906 1.00 52.38 188 THR A O 1
ATOM 1496 N N . ARG A 1 189 ? -51.478 -36.215 108.691 1.00 53.16 189 ARG A N 1
ATOM 1497 C CA . ARG A 1 189 ? -51.726 -37.458 109.449 1.00 53.16 189 ARG A CA 1
ATOM 1498 C C . ARG A 1 189 ? -51.903 -37.232 110.956 1.00 53.16 189 ARG A C 1
ATOM 1500 O O . ARG A 1 189 ? -52.596 -38.018 111.599 1.00 53.16 189 ARG A O 1
ATOM 1507 N N . LYS A 1 190 ? -51.313 -36.177 111.529 1.00 48.69 190 LYS A N 1
ATOM 1508 C CA . LYS A 1 190 ? -51.373 -35.884 112.977 1.00 48.69 190 LYS A CA 1
ATOM 1509 C C . LYS A 1 190 ? -52.591 -35.046 113.376 1.00 48.69 190 LYS A C 1
ATOM 1511 O O . LYS A 1 190 ? -53.078 -35.191 114.493 1.00 48.69 190 LYS A O 1
ATOM 1516 N N . LEU A 1 191 ? -53.131 -34.234 112.464 1.00 44.28 191 LEU A N 1
ATOM 1517 C CA . LEU A 1 191 ? -54.296 -33.379 112.733 1.00 44.28 191 LEU A CA 1
ATOM 1518 C C . LEU A 1 191 ? -55.630 -34.156 112.815 1.00 44.28 191 LEU A C 1
ATOM 1520 O O . LEU A 1 191 ? -56.595 -33.681 113.407 1.00 44.28 191 LEU A O 1
ATOM 1524 N N . LYS A 1 192 ? -55.696 -35.368 112.247 1.00 42.69 192 LYS A N 1
ATOM 1525 C CA . LYS A 1 192 ? -56.946 -36.119 112.019 1.00 42.69 192 LYS A CA 1
ATOM 1526 C C . LYS A 1 192 ? -57.336 -37.111 113.134 1.00 42.69 192 LYS A C 1
ATOM 1528 O O . LYS A 1 192 ? -58.039 -38.077 112.865 1.00 42.69 192 LYS A O 1
ATOM 1533 N N . LYS A 1 193 ? -56.849 -36.910 114.368 1.00 43.09 193 LYS A N 1
ATOM 1534 C CA . LYS A 1 193 ? -57.024 -37.842 115.509 1.00 43.09 193 LYS A CA 1
ATOM 1535 C C . LYS A 1 193 ? -57.359 -37.145 116.846 1.00 43.09 193 LYS A C 1
ATOM 1537 O O . LYS A 1 193 ? -57.009 -37.655 117.907 1.00 43.09 193 LYS A O 1
ATOM 1542 N N . ALA A 1 194 ? -57.949 -35.945 116.807 1.00 41.66 194 ALA A N 1
ATOM 1543 C CA . ALA A 1 194 ? -58.035 -35.060 117.980 1.00 41.66 194 ALA A CA 1
ATOM 1544 C C . ALA A 1 194 ? -59.351 -34.259 118.129 1.00 41.66 194 ALA A C 1
ATOM 1546 O O . ALA A 1 194 ? -59.381 -33.302 118.898 1.00 41.66 194 ALA A O 1
ATOM 1547 N N . LEU A 1 195 ? -60.422 -34.604 117.398 1.00 39.47 195 LEU A N 1
ATOM 1548 C CA . LEU A 1 195 ? -61.664 -33.805 117.341 1.00 39.47 195 LEU A CA 1
ATOM 1549 C C . LEU A 1 195 ? -62.968 -34.607 117.538 1.00 39.47 195 LEU A C 1
ATOM 1551 O O . LEU A 1 195 ? -64.043 -34.125 117.198 1.00 39.47 195 LEU A O 1
ATOM 1555 N N . GLU A 1 196 ? -62.888 -35.806 118.115 1.00 42.69 196 GLU A N 1
ATOM 1556 C CA . GLU A 1 196 ? -64.035 -36.709 118.307 1.00 42.69 196 GLU A CA 1
ATOM 1557 C C . GLU A 1 196 ? -64.077 -37.251 119.749 1.00 42.69 196 GLU A C 1
ATOM 1559 O O . GLU A 1 196 ? -63.853 -38.436 119.970 1.00 42.69 196 GLU A O 1
ATOM 1564 N N . ASP A 1 197 ? -64.329 -36.382 120.743 1.00 31.66 197 ASP A N 1
ATOM 1565 C CA . ASP A 1 197 ? -64.777 -36.810 122.083 1.00 31.66 197 ASP A CA 1
ATOM 1566 C C . ASP A 1 197 ? -65.351 -35.655 122.945 1.00 31.66 197 ASP A C 1
ATOM 1568 O O . ASP A 1 197 ? -64.791 -34.557 122.946 1.00 31.66 197 ASP A O 1
ATOM 1572 N N . ARG A 1 198 ? -66.395 -35.940 123.756 1.00 29.52 198 ARG A N 1
ATOM 1573 C CA . ARG A 1 198 ? -67.238 -35.019 124.592 1.00 29.52 198 ARG A CA 1
ATOM 1574 C C . ARG A 1 198 ? -68.250 -34.141 123.824 1.00 29.52 198 ARG A C 1
ATOM 1576 O O . ARG A 1 198 ? -67.926 -33.610 122.774 1.00 29.52 198 ARG A O 1
ATOM 1583 N N . LYS A 1 199 ? -69.473 -33.873 124.319 1.00 31.38 199 LYS A N 1
ATOM 1584 C CA . LYS A 1 199 ? -70.204 -34.165 125.593 1.00 31.38 199 LYS A CA 1
ATOM 1585 C C . LYS A 1 199 ? -71.700 -34.435 125.236 1.00 31.38 199 LYS A C 1
ATOM 1587 O O . LYS A 1 199 ? -72.036 -34.350 124.066 1.00 31.38 199 LYS A O 1
ATOM 1592 N N . GLU A 1 200 ? -72.617 -34.872 126.108 1.00 26.45 200 GLU A N 1
ATOM 1593 C CA . GLU A 1 200 ? -73.322 -34.130 127.185 1.00 26.45 200 GLU A CA 1
ATOM 1594 C C . GLU A 1 200 ? -74.245 -35.082 127.997 1.00 26.45 200 GLU A C 1
ATOM 1596 O O . GLU A 1 200 ? -74.494 -36.203 127.558 1.00 26.45 200 GLU A O 1
ATOM 1601 N N . ASN A 1 201 ? -74.763 -34.658 129.168 1.00 26.12 201 ASN A N 1
ATOM 1602 C CA . ASN A 1 201 ? -75.863 -35.341 129.883 1.00 26.12 201 ASN A CA 1
ATOM 1603 C C . ASN A 1 201 ? -76.458 -34.488 131.040 1.00 26.12 201 ASN A C 1
ATOM 1605 O O . ASN A 1 201 ? -75.698 -33.787 131.708 1.00 26.12 201 ASN A O 1
ATOM 1609 N N . GLY A 1 202 ? -77.763 -34.629 131.345 1.00 27.00 202 GLY A N 1
ATOM 1610 C CA . GLY A 1 202 ? -78.414 -34.174 132.603 1.00 27.00 202 GLY A CA 1
ATOM 1611 C C . GLY A 1 202 ? -79.364 -32.953 132.527 1.00 27.00 202 GLY A C 1
ATOM 1612 O O . GLY A 1 202 ? -78.971 -31.893 132.051 1.00 27.00 202 GLY A O 1
ATOM 1613 N N . ILE A 1 203 ? -80.605 -33.091 133.035 1.00 31.52 203 ILE A N 1
ATOM 1614 C CA . ILE A 1 203 ? -81.707 -32.089 133.032 1.00 31.52 203 ILE A CA 1
ATOM 1615 C C . ILE A 1 203 ? -82.578 -32.215 134.318 1.00 31.52 203 ILE A C 1
ATOM 1617 O O . ILE A 1 203 ? -82.578 -33.279 134.935 1.00 31.52 203 ILE A O 1
ATOM 1621 N N . PHE A 1 204 ? -83.369 -31.167 134.641 1.00 31.36 204 PHE A N 1
ATOM 1622 C CA . PHE A 1 204 ? -84.382 -31.039 135.730 1.00 31.36 204 PHE A CA 1
ATOM 1623 C C . PHE A 1 204 ? -83.798 -30.758 137.141 1.00 31.36 204 PHE A C 1
ATOM 1625 O O . PHE A 1 204 ? -82.637 -31.066 137.383 1.00 31.36 204 PHE A O 1
ATOM 1632 N N . GLN A 1 205 ? -84.466 -30.091 138.103 1.00 32.75 205 GLN A N 1
ATOM 1633 C CA . GLN A 1 205 ? -85.897 -29.796 138.377 1.00 32.75 205 GLN A CA 1
ATOM 1634 C C . GLN A 1 205 ? -85.998 -28.522 139.300 1.00 32.75 205 GLN A C 1
ATOM 1636 O O . GLN A 1 205 ? -85.075 -28.336 140.086 1.00 32.75 205 GLN A O 1
ATOM 1641 N N . GLU A 1 206 ? -87.002 -27.615 139.386 1.00 35.94 206 GLU A N 1
ATOM 1642 C CA . GLU A 1 206 ? -88.173 -27.181 138.570 1.00 35.94 206 GLU A CA 1
ATOM 1643 C C . GLU A 1 206 ? -88.910 -25.955 139.229 1.00 35.94 206 GLU A C 1
ATOM 1645 O O . GLU A 1 206 ? -88.644 -25.598 140.373 1.00 35.94 206 GLU A O 1
ATOM 1650 N N . SER A 1 207 ? -89.823 -25.282 138.504 1.00 40.03 207 SER A N 1
ATOM 1651 C CA . SER A 1 207 ? -90.973 -24.446 138.961 1.00 40.03 207 SER A CA 1
ATOM 1652 C C . SER A 1 207 ? -90.900 -23.448 140.150 1.00 40.03 207 SER A C 1
ATOM 1654 O O . SER A 1 207 ? -91.879 -23.283 140.873 1.00 40.03 207 SER A O 1
ATOM 1656 N N . LEU A 1 208 ? -89.879 -22.584 140.210 1.00 40.78 208 LEU A N 1
ATOM 1657 C CA . LEU A 1 208 ? -90.120 -21.136 140.466 1.00 40.78 208 LEU A CA 1
ATOM 1658 C C . LEU A 1 208 ? -89.816 -20.315 139.198 1.00 40.78 208 LEU A C 1
ATOM 1660 O O . LEU A 1 208 ? -89.230 -19.235 139.219 1.00 40.78 208 LEU A O 1
ATOM 1664 N N . SER A 1 209 ? -90.149 -20.921 138.058 1.00 48.53 209 SER A N 1
ATOM 1665 C CA . SER A 1 209 ? -89.478 -20.675 136.785 1.00 48.53 209 SER A CA 1
ATOM 1666 C C . SER A 1 209 ? -90.299 -19.826 135.812 1.00 48.53 209 SER A C 1
ATOM 1668 O O . SER A 1 209 ? -89.727 -18.973 135.147 1.00 48.53 209 SER A O 1
ATOM 1670 N N . LEU A 1 210 ? -91.632 -19.976 135.745 1.00 48.50 210 LEU A N 1
ATOM 1671 C CA . LEU A 1 210 ? -92.426 -19.462 134.612 1.00 48.50 210 LEU A CA 1
ATOM 1672 C C . LEU A 1 210 ? -92.347 -17.940 134.378 1.00 48.50 210 LEU A C 1
ATOM 1674 O O . LEU A 1 210 ? -92.248 -17.519 133.229 1.00 48.50 210 LEU A O 1
ATOM 1678 N N . ALA A 1 211 ? -92.354 -17.111 135.428 1.00 46.94 211 ALA A N 1
ATOM 1679 C CA . ALA A 1 211 ? -92.253 -15.655 135.261 1.00 46.94 211 ALA A CA 1
ATOM 1680 C C . ALA A 1 211 ? -90.884 -15.251 134.682 1.00 46.94 211 ALA A C 1
ATOM 1682 O O . ALA A 1 211 ? -90.813 -14.553 133.670 1.00 46.94 211 ALA A O 1
ATOM 1683 N N . LYS A 1 212 ? -89.802 -15.795 135.258 1.00 54.22 212 LYS A N 1
ATOM 1684 C CA . LYS A 1 212 ? -88.441 -15.625 134.737 1.00 54.22 212 LYS A CA 1
ATOM 1685 C C . LYS A 1 212 ? -88.219 -16.337 133.405 1.00 54.22 212 LYS A C 1
ATOM 1687 O O . LYS A 1 212 ? -87.365 -15.900 132.658 1.00 54.22 212 LYS A O 1
ATOM 1692 N N . GLN A 1 213 ? -88.973 -17.382 133.062 1.00 57.00 213 GLN A N 1
ATOM 1693 C CA . GLN A 1 213 ? -88.944 -17.989 131.729 1.00 57.00 213 GLN A CA 1
ATOM 1694 C C . GLN A 1 213 ? -89.578 -17.087 130.682 1.00 57.00 213 GLN A C 1
ATOM 1696 O O . GLN A 1 213 ? -89.070 -17.061 129.575 1.00 57.00 213 GLN A O 1
ATOM 1701 N N . SER A 1 214 ? -90.646 -16.345 130.989 1.00 61.53 214 SER A N 1
ATOM 1702 C CA . SER A 1 214 ? -91.204 -15.385 130.028 1.00 61.53 214 SER A CA 1
ATOM 1703 C C . SER A 1 214 ? -90.215 -14.250 129.750 1.00 61.53 214 SER A C 1
ATOM 1705 O O . SER A 1 214 ? -90.013 -13.881 128.597 1.00 61.53 214 SER A O 1
ATOM 1707 N N . GLU A 1 215 ? -89.577 -13.728 130.798 1.00 61.78 215 GLU A N 1
ATOM 1708 C CA . GLU A 1 215 ? -88.517 -12.719 130.706 1.00 61.78 215 GLU A CA 1
ATOM 1709 C C . GLU A 1 215 ? -87.303 -13.276 129.943 1.00 61.78 215 GLU A C 1
ATOM 1711 O O . GLU A 1 215 ? -86.997 -12.798 128.855 1.00 61.78 215 GLU A O 1
ATOM 1716 N N . MET A 1 216 ? -86.724 -14.385 130.410 1.00 69.88 216 MET A N 1
ATOM 1717 C CA . MET A 1 216 ? -85.579 -15.067 129.797 1.00 69.88 216 MET A CA 1
ATOM 1718 C C . MET A 1 216 ? -85.870 -15.596 128.386 1.00 69.88 216 MET A C 1
ATOM 1720 O O . MET A 1 216 ? -84.954 -15.669 127.578 1.00 69.88 216 MET A O 1
ATOM 1724 N N . GLU A 1 217 ? -87.107 -15.958 128.028 1.00 73.44 217 GLU A N 1
ATOM 1725 C CA . GLU A 1 217 ? -87.463 -16.275 126.639 1.00 73.44 217 GLU A CA 1
ATOM 1726 C C . GLU A 1 217 ? -87.469 -15.029 125.763 1.00 73.44 217 GLU A C 1
ATOM 1728 O O . GLU A 1 217 ? -87.049 -15.115 124.614 1.00 73.44 217 GLU A O 1
ATOM 1733 N N . MET A 1 218 ? -87.960 -13.892 126.257 1.00 73.88 218 MET A N 1
ATOM 1734 C CA . MET A 1 218 ? -87.981 -12.648 125.489 1.00 73.88 218 MET A CA 1
ATOM 1735 C C . MET A 1 218 ? -86.581 -12.036 125.386 1.00 73.88 218 MET A C 1
ATOM 1737 O O . MET A 1 218 ? -86.207 -11.599 124.302 1.00 73.88 218 MET A O 1
ATOM 1741 N N . GLU A 1 219 ? -85.767 -12.118 126.441 1.00 74.31 219 GLU A N 1
ATOM 1742 C CA . GLU A 1 219 ? -84.330 -11.834 126.401 1.00 74.31 219 GLU A CA 1
ATOM 1743 C C . GLU A 1 219 ? -83.605 -12.783 125.443 1.00 74.31 219 GLU A C 1
ATOM 1745 O O . GLU A 1 219 ? -82.870 -12.321 124.582 1.00 74.31 219 GLU A O 1
ATOM 1750 N N . LYS A 1 220 ? -83.863 -14.095 125.494 1.00 81.06 220 LYS A N 1
ATOM 1751 C CA . LYS A 1 220 ? -83.262 -15.081 124.578 1.00 81.06 220 LYS A CA 1
ATOM 1752 C C . LYS A 1 220 ? -83.705 -14.881 123.129 1.00 81.06 220 LYS A C 1
ATOM 1754 O O . LYS A 1 220 ? -82.884 -15.057 122.236 1.00 81.06 220 LYS A O 1
ATOM 1759 N N . LYS A 1 221 ? -84.958 -14.489 122.872 1.00 81.88 221 LYS A N 1
ATOM 1760 C CA . LYS A 1 221 ? -85.458 -14.123 121.531 1.00 81.88 221 LYS A CA 1
ATOM 1761 C C . LYS A 1 221 ? -84.833 -12.812 121.051 1.00 81.88 221 LYS A C 1
ATOM 1763 O O . LYS A 1 221 ? -84.449 -12.727 119.889 1.00 81.88 221 LYS A O 1
ATOM 1768 N N . LEU A 1 222 ? -84.662 -11.825 121.934 1.00 78.50 222 LEU A N 1
ATOM 1769 C CA . LEU A 1 222 ? -83.949 -10.579 121.647 1.00 78.50 222 LEU A CA 1
ATOM 1770 C C . LEU A 1 222 ? -82.463 -10.838 121.365 1.00 78.50 222 LEU A C 1
ATOM 1772 O O . LEU A 1 222 ? -81.938 -10.335 120.382 1.00 78.50 222 LEU A O 1
ATOM 1776 N N . GLU A 1 223 ? -81.792 -11.666 122.160 1.00 83.88 223 GLU A N 1
ATOM 1777 C CA . GLU A 1 223 ? -80.384 -12.022 121.987 1.00 83.88 223 GLU A CA 1
ATOM 1778 C C . GLU A 1 223 ? -80.176 -12.908 120.748 1.00 83.88 223 GLU A C 1
ATOM 1780 O O . GLU A 1 223 ? -79.194 -12.740 120.029 1.00 83.88 223 GLU A O 1
ATOM 1785 N N . GLN A 1 224 ? -81.123 -13.798 120.425 1.00 87.25 224 GLN A N 1
ATOM 1786 C CA . GLN A 1 224 ? -81.165 -14.512 119.144 1.00 87.25 224 GLN A CA 1
ATOM 1787 C C . GLN A 1 224 ? -81.351 -13.546 117.969 1.00 87.25 224 GLN A C 1
ATOM 1789 O O . GLN A 1 224 ? -80.626 -13.665 116.985 1.00 87.25 224 GLN A O 1
ATOM 1794 N N . ALA A 1 225 ? -82.258 -12.570 118.067 1.00 82.56 225 ALA A N 1
ATOM 1795 C CA . ALA A 1 225 ? -82.462 -11.555 117.034 1.00 82.56 225 ALA A CA 1
ATOM 1796 C C . ALA A 1 225 ? -81.236 -10.638 116.875 1.00 82.56 225 ALA A C 1
ATOM 1798 O O . ALA A 1 225 ? -80.838 -10.338 115.753 1.00 82.56 225 ALA A O 1
ATOM 1799 N N . LEU A 1 226 ? -80.575 -10.250 117.971 1.00 85.75 226 LEU A N 1
ATOM 1800 C CA . LEU A 1 226 ? -79.319 -9.498 117.951 1.00 85.75 226 LEU A CA 1
ATOM 1801 C C . LEU A 1 226 ? -78.198 -10.322 117.306 1.00 85.75 226 LEU A C 1
ATOM 1803 O O . LEU A 1 226 ? -77.555 -9.834 116.382 1.00 85.75 226 LEU A O 1
ATOM 1807 N N . LYS A 1 227 ? -78.033 -11.596 117.683 1.00 89.88 227 LYS A N 1
ATOM 1808 C CA . LYS A 1 227 ? -77.071 -12.520 117.054 1.00 89.88 227 LYS A CA 1
ATOM 1809 C C . LYS A 1 227 ? -77.371 -12.760 115.571 1.00 89.88 227 LYS A C 1
ATOM 1811 O O . LYS A 1 227 ? -76.438 -12.858 114.777 1.00 89.88 227 LYS A O 1
ATOM 1816 N N . GLN A 1 228 ? -78.644 -12.797 115.168 1.00 92.00 228 GLN A N 1
ATOM 1817 C CA . GLN A 1 228 ? -79.055 -12.839 113.759 1.00 92.00 228 GLN A CA 1
ATOM 1818 C C . GLN A 1 228 ? -78.727 -11.531 113.028 1.00 92.00 228 GLN A C 1
ATOM 1820 O O . GLN A 1 228 ? -78.191 -11.581 111.927 1.00 92.00 228 GLN A O 1
ATOM 1825 N N . VAL A 1 229 ? -78.965 -10.364 113.632 1.00 88.25 229 VAL A N 1
ATOM 1826 C CA . VAL A 1 229 ? -78.580 -9.059 113.064 1.00 88.25 229 VAL A CA 1
ATOM 1827 C C . VAL A 1 229 ? -77.058 -8.924 112.959 1.00 88.25 229 VAL A C 1
ATOM 1829 O O . VAL A 1 229 ? -76.562 -8.413 111.961 1.00 88.25 229 VAL A O 1
ATOM 1832 N N . GLU A 1 230 ? -76.291 -9.418 113.929 1.00 90.19 230 GLU A N 1
ATOM 1833 C CA . GLU A 1 230 ? -74.825 -9.470 113.877 1.00 90.19 230 GLU A CA 1
ATOM 1834 C C . GLU A 1 230 ? -74.302 -10.463 112.836 1.00 90.19 230 GLU A C 1
ATOM 1836 O O . GLU A 1 230 ? -73.290 -10.191 112.191 1.00 90.19 230 GLU A O 1
ATOM 1841 N N . GLN A 1 231 ? -74.978 -11.600 112.649 1.00 92.25 231 GLN A N 1
ATOM 1842 C CA . GLN A 1 231 ? -74.681 -12.557 111.584 1.00 92.25 231 GLN A CA 1
ATOM 1843 C C . GLN A 1 231 ? -74.955 -11.928 110.214 1.00 92.25 231 GLN A C 1
ATOM 1845 O O . GLN A 1 231 ? -74.028 -11.791 109.425 1.00 92.25 231 GLN A O 1
ATOM 1850 N N . LEU A 1 232 ? -76.157 -11.392 109.987 1.00 90.81 232 LEU A N 1
ATOM 1851 C CA . LEU A 1 232 ? -76.525 -10.700 108.749 1.00 90.81 232 LEU A CA 1
ATOM 1852 C C . LEU A 1 232 ? -75.645 -9.470 108.468 1.00 90.81 232 LEU A C 1
ATOM 1854 O O . LEU A 1 232 ? -75.350 -9.193 107.311 1.00 90.81 232 LEU A O 1
ATOM 1858 N N . ARG A 1 233 ? -75.166 -8.752 109.494 1.00 90.81 233 ARG A N 1
ATOM 1859 C CA . ARG A 1 233 ? -74.159 -7.683 109.337 1.00 90.81 233 ARG A CA 1
ATOM 1860 C C . ARG A 1 233 ? -72.797 -8.228 108.906 1.00 90.81 233 ARG A C 1
ATOM 1862 O O . ARG A 1 233 ? -72.170 -7.631 108.034 1.00 90.81 233 ARG A O 1
ATOM 1869 N N . ARG A 1 234 ? -72.338 -9.348 109.481 1.00 92.62 234 ARG A N 1
ATOM 1870 C CA . ARG A 1 234 ? -71.096 -10.027 109.065 1.00 92.62 234 ARG A CA 1
ATOM 1871 C C . ARG A 1 234 ? -71.205 -10.585 107.645 1.00 92.62 234 ARG A C 1
ATOM 1873 O O . ARG A 1 234 ? -70.245 -10.468 106.890 1.00 92.62 234 ARG A O 1
ATOM 1880 N N . ASP A 1 235 ? -72.361 -11.116 107.266 1.00 92.31 235 ASP A N 1
ATOM 1881 C CA . ASP A 1 235 ? -72.611 -11.676 105.936 1.00 92.31 235 ASP A CA 1
ATOM 1882 C C . ASP A 1 235 ? -72.743 -10.566 104.885 1.00 92.31 235 ASP A C 1
ATOM 1884 O O . ASP A 1 235 ? -72.076 -10.615 103.855 1.00 92.31 235 ASP A O 1
ATOM 1888 N N . LEU A 1 236 ? -73.478 -9.486 105.179 1.00 91.38 236 LEU A N 1
ATOM 1889 C CA . LEU A 1 236 ? -73.537 -8.287 104.334 1.00 91.38 236 LEU A CA 1
ATOM 1890 C C . LEU A 1 236 ? -72.152 -7.647 104.147 1.00 91.38 236 LEU A C 1
ATOM 1892 O O . LEU A 1 236 ? -71.823 -7.208 103.045 1.00 91.38 236 LEU A O 1
ATOM 1896 N N . TYR A 1 237 ? -71.324 -7.609 105.196 1.00 93.81 237 TYR A N 1
ATOM 1897 C CA . TYR A 1 237 ? -69.940 -7.142 105.102 1.00 93.81 237 TYR A CA 1
ATOM 1898 C C . TYR A 1 237 ? -69.084 -8.067 104.222 1.00 93.81 237 TYR A C 1
ATOM 1900 O O . TYR A 1 237 ? -68.341 -7.575 103.374 1.00 93.81 237 TYR A O 1
ATOM 1908 N N . GLN A 1 238 ? -69.223 -9.391 104.357 1.00 93.06 238 GLN A N 1
ATOM 1909 C CA . GLN A 1 238 ? -68.538 -10.360 103.495 1.00 93.06 238 GLN A CA 1
ATOM 1910 C C . GLN A 1 238 ? -68.969 -10.245 102.029 1.00 93.06 238 GLN A C 1
ATOM 1912 O O . GLN A 1 238 ? -68.102 -10.199 101.163 1.00 93.06 238 GLN A O 1
ATOM 1917 N N . GLU A 1 239 ? -70.264 -10.142 101.727 1.00 91.88 239 GLU A N 1
ATOM 1918 C CA . GLU A 1 239 ? -70.745 -9.963 100.349 1.00 91.88 239 GLU A CA 1
ATOM 1919 C C . GLU A 1 239 ? -70.347 -8.601 99.768 1.00 91.88 239 GLU A C 1
ATOM 1921 O O . GLU A 1 239 ? -69.963 -8.510 98.602 1.00 91.88 239 GLU A O 1
ATOM 1926 N N . THR A 1 240 ? -70.336 -7.541 100.583 1.00 90.62 240 THR A N 1
ATOM 1927 C CA . THR A 1 240 ? -69.802 -6.232 100.167 1.00 90.62 240 THR A CA 1
ATOM 1928 C C . THR A 1 240 ? -68.312 -6.334 99.837 1.00 90.62 240 THR A C 1
ATOM 1930 O O . THR A 1 240 ? -67.883 -5.830 98.798 1.00 90.62 240 THR A O 1
ATOM 1933 N N . LYS A 1 241 ? -67.532 -7.040 100.666 1.00 93.88 241 LYS A N 1
ATOM 1934 C CA . LYS A 1 241 ? -66.109 -7.298 100.427 1.00 93.88 241 LYS A CA 1
ATOM 1935 C C . LYS A 1 241 ? -65.896 -8.106 99.137 1.00 93.88 241 LYS A C 1
ATOM 1937 O O . LYS A 1 241 ? -65.204 -7.612 98.246 1.00 93.88 241 LYS A O 1
ATOM 1942 N N . LYS A 1 242 ? -66.557 -9.260 98.979 1.00 95.06 242 LYS A N 1
ATOM 1943 C CA . LYS A 1 242 ? -66.508 -10.092 97.758 1.00 95.06 242 LYS A CA 1
ATOM 1944 C C . LYS A 1 242 ? -66.873 -9.290 96.511 1.00 95.06 242 LYS A C 1
ATOM 1946 O O . LYS A 1 242 ? -66.193 -9.391 95.495 1.00 95.06 242 LYS A O 1
ATOM 1951 N N . LYS A 1 243 ? -67.906 -8.441 96.589 1.00 95.19 243 LYS A N 1
ATOM 1952 C CA . LYS A 1 243 ? -68.294 -7.532 95.502 1.00 95.19 243 LYS A CA 1
ATOM 1953 C C . LYS A 1 243 ? -67.172 -6.551 95.153 1.00 95.19 243 LYS A C 1
ATOM 1955 O O . LYS A 1 243 ? -66.902 -6.362 93.971 1.00 95.19 243 LYS A O 1
ATOM 1960 N N . THR A 1 244 ? -66.510 -5.940 96.139 1.00 93.44 244 THR A N 1
ATOM 1961 C CA . THR A 1 244 ? -65.364 -5.050 95.870 1.00 93.44 244 THR A CA 1
ATOM 1962 C C . THR A 1 244 ? -64.153 -5.794 95.308 1.00 93.44 244 THR A C 1
ATOM 1964 O O . THR A 1 244 ? -63.501 -5.273 94.406 1.00 93.44 244 THR A O 1
ATOM 1967 N N . GLU A 1 245 ? -63.892 -7.022 95.762 1.00 94.38 245 GLU A N 1
ATOM 1968 C CA . GLU A 1 245 ? -62.816 -7.877 95.249 1.00 94.38 245 GLU A CA 1
ATOM 1969 C C . GLU A 1 245 ? -63.085 -8.257 93.784 1.00 94.38 245 GLU A C 1
ATOM 1971 O O . GLU A 1 245 ? -62.305 -7.876 92.910 1.00 94.38 245 GLU A O 1
ATOM 1976 N N . ALA A 1 246 ? -64.244 -8.849 93.479 1.00 93.31 246 ALA A N 1
ATOM 1977 C CA . ALA A 1 246 ? -64.652 -9.200 92.116 1.00 93.31 246 ALA A CA 1
ATOM 1978 C C . ALA A 1 246 ? -64.743 -7.983 91.173 1.00 93.31 246 ALA A C 1
ATOM 1980 O O . ALA A 1 246 ? -64.391 -8.073 89.996 1.00 93.31 246 ALA A O 1
ATOM 1981 N N . GLN A 1 247 ? -65.171 -6.814 91.667 1.00 93.50 247 GLN A N 1
ATOM 1982 C CA . GLN A 1 247 ? -65.169 -5.584 90.870 1.00 93.50 247 GLN A CA 1
ATOM 1983 C C . GLN A 1 247 ? -63.736 -5.088 90.603 1.00 93.50 247 GLN A C 1
ATOM 1985 O O . GLN A 1 247 ? -63.454 -4.613 89.501 1.00 93.50 247 GLN A O 1
ATOM 1990 N N . SER A 1 248 ? -62.808 -5.244 91.556 1.00 94.00 248 SER A N 1
ATOM 1991 C CA . SER A 1 248 ? -61.388 -4.941 91.336 1.00 94.00 248 SER A CA 1
ATOM 1992 C C . SER A 1 248 ? -60.769 -5.871 90.284 1.00 94.00 248 SER A C 1
ATOM 1994 O O . SER A 1 248 ? -60.147 -5.382 89.337 1.00 94.00 248 SER A O 1
ATOM 1996 N N . GLU A 1 249 ? -61.044 -7.178 90.356 1.00 95.75 249 GLU A N 1
ATOM 1997 C CA . GLU A 1 249 ? -60.611 -8.177 89.374 1.00 95.75 249 GLU A CA 1
ATOM 1998 C C . GLU A 1 249 ? -61.172 -7.880 87.982 1.00 95.75 249 GLU A C 1
ATOM 2000 O O . GLU A 1 249 ? -60.416 -7.858 87.010 1.00 95.75 249 GLU A O 1
ATOM 2005 N N . LEU A 1 250 ? -62.463 -7.545 87.878 1.00 94.25 250 LEU A N 1
ATOM 2006 C CA . LEU A 1 250 ? -63.093 -7.154 86.617 1.00 94.25 250 LEU A CA 1
ATOM 2007 C C . LEU A 1 250 ? -62.406 -5.926 85.995 1.00 94.25 250 LEU A C 1
ATOM 2009 O O . LEU A 1 250 ? -62.137 -5.923 84.793 1.00 94.25 250 LEU A O 1
ATOM 2013 N N . THR A 1 251 ? -62.042 -4.910 86.789 1.00 95.06 251 THR A N 1
ATOM 2014 C CA . THR A 1 251 ? -61.269 -3.765 86.264 1.00 95.06 251 THR A CA 1
ATOM 2015 C C . THR A 1 251 ? -59.834 -4.132 85.875 1.00 95.06 251 THR A C 1
ATOM 2017 O O . THR A 1 251 ? -59.296 -3.551 84.931 1.00 95.06 251 THR A O 1
ATOM 2020 N N . ALA A 1 252 ? -59.207 -5.105 86.544 1.00 95.56 252 ALA A N 1
ATOM 2021 C CA . ALA A 1 252 ? -57.877 -5.597 86.185 1.00 95.56 252 ALA A CA 1
ATOM 2022 C C . ALA A 1 252 ? -57.902 -6.416 84.881 1.00 95.56 252 ALA A C 1
ATOM 2024 O O . ALA A 1 252 ? -57.031 -6.237 84.027 1.00 95.56 252 ALA A O 1
ATOM 2025 N N . VAL A 1 253 ? -58.922 -7.258 84.686 1.00 95.12 253 VAL A N 1
ATOM 2026 C CA . VAL A 1 253 ? -59.168 -7.995 83.436 1.00 95.12 253 VAL A CA 1
ATOM 2027 C C . VAL A 1 253 ? -59.492 -7.029 82.295 1.00 95.12 253 VAL A C 1
ATOM 2029 O O . VAL A 1 253 ? -58.879 -7.132 81.235 1.00 95.12 253 VAL A O 1
ATOM 2032 N N . ALA A 1 254 ? -60.356 -6.033 82.517 1.00 94.50 254 ALA A N 1
ATOM 2033 C CA . ALA A 1 254 ? -60.669 -5.012 81.515 1.00 94.50 254 ALA A CA 1
ATOM 2034 C C . ALA A 1 254 ? -59.424 -4.211 81.084 1.00 94.50 254 ALA A C 1
ATOM 2036 O O . ALA A 1 254 ? -59.216 -3.994 79.891 1.00 94.50 254 ALA A O 1
ATOM 2037 N N . LYS A 1 255 ? -58.545 -3.833 82.027 1.00 95.06 255 LYS A N 1
ATOM 2038 C CA . LYS A 1 255 ? -57.257 -3.182 81.717 1.00 95.06 255 LYS A CA 1
ATOM 2039 C C . LYS A 1 255 ? -56.322 -4.087 80.909 1.00 95.06 255 LYS A C 1
ATOM 2041 O O . LYS A 1 255 ? -55.718 -3.614 79.949 1.00 95.06 255 LYS A O 1
ATOM 2046 N N . LYS A 1 256 ? -56.221 -5.378 81.252 1.00 95.94 256 LYS A N 1
ATOM 2047 C CA . LYS A 1 256 ? -55.436 -6.357 80.476 1.00 95.94 256 LYS A CA 1
ATOM 2048 C C . LYS A 1 256 ? -55.978 -6.506 79.051 1.00 95.94 256 LYS A C 1
ATOM 2050 O O . LYS A 1 256 ? -55.201 -6.418 78.107 1.00 95.94 256 LYS A O 1
ATOM 2055 N N . LEU A 1 257 ? -57.296 -6.640 78.891 1.00 95.62 257 LEU A N 1
ATOM 2056 C CA . LEU A 1 257 ? -57.958 -6.753 77.588 1.00 95.62 257 LEU A CA 1
ATOM 2057 C C . LEU A 1 257 ? -57.774 -5.489 76.727 1.00 95.62 257 LEU A C 1
ATOM 2059 O O . LEU A 1 257 ? -57.508 -5.598 75.532 1.00 95.62 257 LEU A O 1
ATOM 2063 N N . ALA A 1 258 ? -57.842 -4.296 77.326 1.00 95.12 258 ALA A N 1
ATOM 2064 C CA . ALA A 1 258 ? -57.537 -3.037 76.641 1.00 95.12 258 ALA A CA 1
ATOM 2065 C C . ALA A 1 258 ? -56.069 -2.967 76.169 1.00 95.12 258 ALA A C 1
ATOM 2067 O O . ALA A 1 258 ? -55.799 -2.500 75.064 1.00 95.12 258 ALA A O 1
ATOM 2068 N N . GLY A 1 259 ? -55.126 -3.486 76.966 1.00 96.44 259 GLY A N 1
ATOM 2069 C CA . GLY A 1 259 ? -53.726 -3.646 76.564 1.00 96.44 259 GLY A CA 1
ATOM 2070 C C . GLY A 1 259 ? -53.562 -4.607 75.383 1.00 96.44 259 GLY A C 1
ATOM 2071 O O . GLY A 1 259 ? -53.003 -4.229 74.355 1.00 96.44 259 GLY A O 1
ATOM 2072 N N . SER A 1 260 ? -54.110 -5.823 75.487 1.00 95.00 260 SER A N 1
ATOM 2073 C CA . SER A 1 260 ? -54.042 -6.840 74.428 1.00 95.00 260 SER A CA 1
ATOM 2074 C C . SER A 1 260 ? -54.656 -6.358 73.112 1.00 95.00 260 SER A C 1
ATOM 2076 O O . SER A 1 260 ? -54.005 -6.455 72.079 1.00 95.00 260 SER A O 1
ATOM 2078 N N . THR A 1 261 ? -55.848 -5.756 73.145 1.00 95.69 261 THR A N 1
ATOM 2079 C CA . THR A 1 261 ? -56.524 -5.215 71.945 1.00 95.69 261 THR A CA 1
ATOM 2080 C C . THR A 1 261 ? -55.876 -3.938 71.395 1.00 95.69 261 THR A C 1
ATOM 2082 O O . THR A 1 261 ? -56.175 -3.525 70.274 1.00 95.69 261 THR A O 1
ATOM 2085 N N . SER A 1 262 ? -54.988 -3.277 72.146 1.00 95.50 262 SER A N 1
ATOM 2086 C CA . SER A 1 262 ? -54.107 -2.234 71.603 1.00 95.50 262 SER A CA 1
ATOM 2087 C C . SER A 1 262 ? -52.887 -2.843 70.909 1.00 95.50 262 SER A C 1
ATOM 2089 O O . SER A 1 262 ? -52.527 -2.402 69.820 1.00 95.50 262 SER A O 1
ATOM 2091 N N . ASN A 1 263 ? -52.283 -3.875 71.504 1.00 96.88 263 ASN A N 1
ATOM 2092 C CA . ASN A 1 263 ? -51.134 -4.580 70.934 1.00 96.88 263 ASN A CA 1
ATOM 2093 C C . ASN A 1 263 ? -51.504 -5.344 69.649 1.00 96.88 263 ASN A C 1
ATOM 2095 O O . ASN A 1 263 ? -50.765 -5.315 68.675 1.00 96.88 263 ASN A O 1
ATOM 2099 N N . GLU A 1 264 ? -52.684 -5.964 69.617 1.00 95.56 264 GLU A N 1
ATOM 2100 C CA . GLU A 1 264 ? -53.256 -6.609 68.431 1.00 95.56 264 GLU A CA 1
ATOM 2101 C C . GLU A 1 264 ? -53.423 -5.619 67.268 1.00 95.56 264 GLU A C 1
ATOM 2103 O O . GLU A 1 264 ? -52.967 -5.892 66.162 1.00 95.56 264 GLU A O 1
ATOM 2108 N N . ARG A 1 265 ? -53.987 -4.427 67.518 1.00 97.00 265 ARG A N 1
ATOM 2109 C CA . ARG A 1 265 ? -54.107 -3.375 66.491 1.00 97.00 265 ARG A CA 1
ATOM 2110 C C . ARG A 1 265 ? -52.753 -2.859 66.002 1.00 97.00 265 ARG A C 1
ATOM 2112 O O . ARG A 1 265 ? -52.622 -2.596 64.811 1.00 97.00 265 ARG A O 1
ATOM 2119 N N . TYR A 1 266 ? -51.763 -2.741 66.889 1.00 97.44 266 TYR A N 1
ATOM 2120 C CA . TYR A 1 266 ? -50.396 -2.386 66.501 1.00 97.44 266 TYR A CA 1
ATOM 2121 C C . TYR A 1 266 ? -49.785 -3.447 65.574 1.00 97.44 266 TYR A C 1
ATOM 2123 O O . TYR A 1 266 ? -49.343 -3.111 64.480 1.00 97.44 266 TYR A O 1
ATOM 2131 N N . LEU A 1 267 ? -49.853 -4.727 65.958 1.00 97.50 267 LEU A N 1
ATOM 2132 C CA . LEU A 1 267 ? -49.349 -5.843 65.152 1.00 97.50 267 LEU A CA 1
ATOM 2133 C C . LEU A 1 267 ? -50.088 -5.987 63.813 1.00 97.50 267 LEU A C 1
ATOM 2135 O O . LEU A 1 267 ? -49.474 -6.368 62.820 1.00 97.50 267 LEU A O 1
ATOM 2139 N N . ILE A 1 268 ? -51.385 -5.664 63.754 1.00 97.62 268 ILE A N 1
ATOM 2140 C CA . ILE A 1 268 ? -52.137 -5.621 62.494 1.00 97.62 268 ILE A CA 1
ATOM 2141 C C . ILE A 1 268 ? -51.583 -4.526 61.575 1.00 97.62 268 ILE A C 1
ATOM 2143 O O . ILE A 1 268 ? -51.283 -4.829 60.424 1.00 97.62 268 ILE A O 1
ATOM 2147 N N . GLU A 1 269 ? -51.400 -3.290 62.051 1.00 97.31 269 GLU A N 1
ATOM 2148 C CA . GLU A 1 269 ? -50.886 -2.200 61.203 1.00 97.31 269 GLU A CA 1
ATOM 2149 C C . GLU A 1 269 ? -49.409 -2.391 60.822 1.00 97.31 269 GLU A C 1
ATOM 2151 O O . GLU A 1 269 ? -49.021 -2.124 59.686 1.00 97.31 269 GLU A O 1
ATOM 2156 N N . GLU A 1 270 ? -48.588 -2.948 61.713 1.00 97.75 270 GLU A N 1
ATOM 2157 C CA . GLU A 1 270 ? -47.229 -3.376 61.372 1.00 97.75 270 GLU A CA 1
ATOM 2158 C C . GLU A 1 270 ? -47.250 -4.464 60.284 1.00 97.75 270 GLU A C 1
ATOM 2160 O O . GLU A 1 270 ? -46.497 -4.392 59.314 1.00 97.75 270 GLU A O 1
ATOM 2165 N N . ASN A 1 271 ? -48.173 -5.429 60.362 1.00 96.12 271 ASN A N 1
ATOM 2166 C CA . ASN A 1 271 ? -48.313 -6.472 59.349 1.00 96.12 271 ASN A CA 1
ATOM 2167 C C . ASN A 1 271 ? -48.871 -5.950 58.009 1.00 96.12 271 ASN A C 1
ATOM 2169 O O . ASN A 1 271 ? -48.437 -6.426 56.958 1.00 96.12 271 ASN A O 1
ATOM 2173 N N . THR A 1 272 ? -49.786 -4.968 57.999 1.00 97.44 272 THR A N 1
ATOM 2174 C CA . THR A 1 272 ? -50.218 -4.317 56.744 1.00 97.44 272 THR A CA 1
ATOM 2175 C C . THR A 1 272 ? -49.104 -3.459 56.151 1.00 97.44 272 THR A C 1
ATOM 2177 O O . THR A 1 272 ? -49.014 -3.374 54.927 1.00 97.44 272 THR A O 1
ATOM 2180 N N . LYS A 1 273 ? -48.251 -2.833 56.976 1.00 98.06 273 LYS A N 1
ATOM 2181 C CA . LYS A 1 273 ? -47.070 -2.091 56.516 1.00 98.06 273 LYS A CA 1
ATOM 2182 C C . LYS A 1 273 ? -46.049 -3.034 55.891 1.00 98.06 273 LYS A C 1
ATOM 2184 O O . LYS A 1 273 ? -45.713 -2.849 54.730 1.00 98.06 273 LYS A O 1
ATOM 2189 N N . LEU A 1 274 ? -45.638 -4.085 56.598 1.00 97.62 274 LEU A N 1
ATOM 2190 C CA . LEU A 1 274 ? -44.663 -5.057 56.091 1.00 97.62 274 LEU A CA 1
ATOM 2191 C C . LEU A 1 274 ? -45.127 -5.736 54.791 1.00 97.62 274 LEU A C 1
ATOM 2193 O O . LEU A 1 274 ? -44.299 -6.029 53.937 1.00 97.62 274 LEU A O 1
ATOM 2197 N N . LYS A 1 275 ? -46.439 -5.935 54.593 1.00 98.00 275 LYS A N 1
ATOM 2198 C CA . LYS A 1 275 ? -47.007 -6.420 53.320 1.00 98.00 275 LYS A CA 1
ATOM 2199 C C . LYS A 1 275 ? -46.928 -5.405 52.175 1.00 98.00 275 LYS A C 1
ATOM 2201 O O . LYS A 1 275 ? -46.749 -5.820 51.036 1.00 98.00 275 LYS A O 1
ATOM 2206 N N . ARG A 1 276 ? -47.061 -4.104 52.459 1.00 97.94 276 ARG A N 1
ATOM 2207 C CA . ARG A 1 276 ? -46.849 -3.028 51.472 1.00 97.94 276 ARG A CA 1
ATOM 2208 C C . ARG A 1 276 ? -45.370 -2.924 51.112 1.00 97.94 276 ARG A C 1
ATOM 2210 O O . ARG A 1 276 ? -45.035 -3.036 49.941 1.00 97.94 276 ARG A O 1
ATOM 2217 N N . ASP A 1 277 ? -44.506 -2.835 52.125 1.00 97.94 277 ASP A N 1
ATOM 2218 C CA . ASP A 1 277 ? -43.053 -2.789 51.951 1.00 97.94 277 ASP A CA 1
ATOM 2219 C C . ASP A 1 277 ? -42.558 -3.997 51.120 1.00 97.94 277 ASP A C 1
ATOM 2221 O O . ASP A 1 277 ? -41.789 -3.824 50.179 1.00 97.94 277 ASP A O 1
ATOM 2225 N N . LEU A 1 278 ? -43.036 -5.217 51.423 1.00 98.00 278 LEU A N 1
ATOM 2226 C CA . LEU A 1 278 ? -42.735 -6.435 50.656 1.00 98.00 278 LEU A CA 1
ATOM 2227 C C . LEU A 1 278 ? -43.123 -6.292 49.178 1.00 98.00 278 LEU A C 1
ATOM 2229 O O . LEU A 1 278 ? -42.302 -6.577 48.312 1.00 98.00 278 LEU A O 1
ATOM 2233 N N . HIS A 1 279 ? -44.345 -5.838 48.895 1.00 98.06 279 HIS A N 1
ATOM 2234 C CA . HIS A 1 279 ? -44.838 -5.697 47.527 1.00 98.06 279 HIS A CA 1
ATOM 2235 C C . HIS A 1 279 ? -44.042 -4.657 46.723 1.00 98.06 279 HIS A C 1
ATOM 2237 O O . HIS A 1 279 ? -43.685 -4.903 45.571 1.00 98.06 279 HIS A O 1
ATOM 2243 N N . ASP A 1 280 ? -43.684 -3.530 47.345 1.00 98.00 280 ASP A N 1
ATOM 2244 C CA . ASP A 1 280 ? -42.840 -2.508 46.718 1.00 98.00 280 ASP A CA 1
ATOM 2245 C C . ASP A 1 280 ? -41.433 -3.058 46.394 1.00 98.00 280 ASP A C 1
ATOM 2247 O O . ASP A 1 280 ? -40.868 -2.748 45.339 1.00 98.00 280 ASP A O 1
ATOM 2251 N N . TYR A 1 281 ? -40.876 -3.928 47.251 1.00 97.88 281 TYR A N 1
ATOM 2252 C CA . TYR A 1 281 ? -39.625 -4.641 46.963 1.00 97.88 281 TYR A CA 1
ATOM 2253 C C . TYR A 1 281 ? -39.778 -5.697 45.857 1.00 97.88 281 TYR A C 1
ATOM 2255 O O . TYR A 1 281 ? -38.889 -5.793 45.012 1.00 97.88 281 TYR A O 1
ATOM 2263 N N . GLU A 1 282 ? -40.878 -6.456 45.815 1.00 97.81 282 GLU A N 1
ATOM 2264 C CA . GLU A 1 282 ? -41.172 -7.429 44.747 1.00 97.81 282 GLU A CA 1
ATOM 2265 C C . GLU A 1 282 ? -41.249 -6.744 43.374 1.00 97.81 282 GLU A C 1
ATOM 2267 O O . GLU A 1 282 ? -40.569 -7.161 42.433 1.00 97.81 282 GLU A O 1
ATOM 2272 N N . VAL A 1 283 ? -42.010 -5.648 43.270 1.00 98.25 283 VAL A N 1
ATOM 2273 C CA . VAL A 1 283 ? -42.142 -4.857 42.035 1.00 98.25 283 VAL A CA 1
ATOM 2274 C C . VAL A 1 283 ? -40.790 -4.284 41.608 1.00 98.25 283 VAL A C 1
ATOM 2276 O O . VAL A 1 283 ? -40.408 -4.402 40.441 1.00 98.25 283 VAL A O 1
ATOM 2279 N N . ARG A 1 284 ? -40.022 -3.706 42.541 1.00 98.06 284 ARG A N 1
ATOM 2280 C CA . ARG A 1 284 ? -38.701 -3.138 42.233 1.00 98.06 284 ARG A CA 1
ATOM 2281 C C . ARG A 1 284 ? -37.686 -4.205 41.812 1.00 98.06 284 ARG A C 1
ATOM 2283 O O . ARG A 1 284 ? -36.860 -3.941 40.941 1.00 98.06 284 ARG A O 1
ATOM 2290 N N . LEU A 1 285 ? -37.753 -5.400 42.395 1.00 97.19 285 LEU A N 1
ATOM 2291 C CA . LEU A 1 285 ? -36.915 -6.537 42.022 1.00 97.19 285 LEU A CA 1
ATOM 2292 C C . LEU A 1 285 ? -37.250 -7.048 40.612 1.00 97.19 285 LEU A C 1
ATOM 2294 O O . LEU A 1 285 ? -36.333 -7.366 39.858 1.00 97.19 285 LEU A O 1
ATOM 2298 N N . GLU A 1 286 ? -38.524 -7.067 40.212 1.00 97.81 286 GLU A N 1
ATOM 2299 C CA . GLU A 1 286 ? -38.909 -7.439 38.844 1.00 97.81 286 GLU A CA 1
ATOM 2300 C C . GLU A 1 286 ? -38.474 -6.388 37.808 1.00 97.81 286 GLU A C 1
ATOM 2302 O O . GLU A 1 286 ? -37.935 -6.745 36.760 1.00 97.81 286 GLU A O 1
ATOM 2307 N N . MET A 1 287 ? -38.597 -5.092 38.129 1.00 98.00 287 MET A N 1
ATOM 2308 C CA . MET A 1 287 ? -38.056 -4.014 37.287 1.00 98.00 287 MET A CA 1
ATOM 2309 C C . MET A 1 287 ? -36.541 -4.159 37.072 1.00 98.00 287 MET A C 1
ATOM 2311 O O . MET A 1 287 ? -36.071 -4.048 35.942 1.00 98.00 287 MET A O 1
ATOM 2315 N N . LEU A 1 288 ? -35.782 -4.461 38.133 1.00 97.56 288 LEU A N 1
ATOM 2316 C CA . LEU A 1 288 ? -34.329 -4.654 38.051 1.00 97.56 288 LEU A CA 1
ATOM 2317 C C . LEU A 1 288 ? -33.938 -5.892 37.226 1.00 97.56 288 LEU A C 1
ATOM 2319 O O . LEU A 1 288 ? -32.949 -5.837 36.497 1.00 97.56 288 LEU A O 1
ATOM 2323 N N . LYS A 1 289 ? -34.716 -6.986 37.263 1.00 98.00 289 LYS A N 1
ATOM 2324 C CA . LYS A 1 289 ? -34.514 -8.123 36.340 1.00 98.00 289 LYS A CA 1
ATOM 2325 C C . LYS A 1 289 ? -34.715 -7.704 34.886 1.00 98.00 289 LYS A C 1
ATOM 2327 O O . LYS A 1 289 ? -33.904 -8.066 34.036 1.00 98.00 289 LYS A O 1
ATOM 2332 N N . GLN A 1 290 ? -35.789 -6.965 34.598 1.00 97.81 290 GLN A N 1
ATOM 2333 C CA . GLN A 1 290 ? -36.114 -6.531 33.239 1.00 97.81 290 GLN A CA 1
ATOM 2334 C C . GLN A 1 290 ? -35.055 -5.563 32.688 1.00 97.81 290 GLN A C 1
ATOM 2336 O O . GLN A 1 290 ? -34.662 -5.678 31.526 1.00 97.81 290 GLN A O 1
ATOM 2341 N N . GLU A 1 291 ? -34.550 -4.654 33.526 1.00 97.38 291 GLU A N 1
ATOM 2342 C CA . GLU A 1 291 ? -33.422 -3.784 33.191 1.00 97.38 291 GLU A CA 1
ATOM 2343 C C . GLU A 1 291 ? -32.142 -4.594 32.943 1.00 97.38 291 GLU A C 1
ATOM 2345 O O . GLU A 1 291 ? -31.501 -4.406 31.909 1.00 97.38 291 GLU A O 1
ATOM 2350 N N . ASN A 1 292 ? -31.812 -5.561 33.807 1.00 96.75 292 ASN A N 1
ATOM 2351 C CA . ASN A 1 292 ? -30.634 -6.410 33.624 1.00 96.75 292 ASN A CA 1
ATOM 2352 C C . ASN A 1 292 ? -30.699 -7.233 32.324 1.00 96.75 292 ASN A C 1
ATOM 2354 O O . ASN A 1 292 ? -29.753 -7.195 31.547 1.00 96.75 292 ASN A O 1
ATOM 2358 N N . CYS A 1 293 ? -31.831 -7.872 32.010 1.00 97.94 293 CYS A N 1
ATOM 2359 C CA . CYS A 1 293 ? -31.998 -8.611 30.747 1.00 97.94 293 CYS A CA 1
ATOM 2360 C C . CYS A 1 293 ? -31.875 -7.694 29.509 1.00 97.94 293 CYS A C 1
ATOM 2362 O O . CYS A 1 293 ? -31.389 -8.111 28.457 1.00 97.94 293 CYS A O 1
ATOM 2364 N N . SER A 1 294 ? -32.293 -6.427 29.624 1.00 97.69 294 SER A N 1
ATOM 2365 C CA . SER A 1 294 ? -32.118 -5.412 28.575 1.00 97.69 294 SER A CA 1
ATOM 2366 C C . SER A 1 294 ? -30.644 -5.012 28.401 1.00 97.69 294 SER A C 1
ATOM 2368 O O . SER A 1 294 ? -30.166 -4.854 27.275 1.00 97.69 294 SER A O 1
ATOM 2370 N N . LEU A 1 295 ? -29.895 -4.895 29.502 1.00 96.81 295 LEU A N 1
ATOM 2371 C CA . LEU A 1 295 ? -28.454 -4.626 29.487 1.00 96.81 295 LEU A CA 1
ATOM 2372 C C . LEU A 1 295 ? -27.649 -5.821 28.952 1.00 96.81 295 LEU A C 1
ATOM 2374 O O . LEU A 1 295 ? -26.761 -5.615 28.128 1.00 96.81 295 LEU A O 1
ATOM 2378 N N . GLU A 1 296 ? -27.997 -7.050 29.337 1.00 97.69 296 GLU A N 1
ATOM 2379 C CA . GLU A 1 296 ? -27.417 -8.296 28.815 1.00 97.69 296 GLU A CA 1
ATOM 2380 C C . GLU A 1 296 ? -27.617 -8.412 27.296 1.00 97.69 296 GLU A C 1
ATOM 2382 O O . GLU A 1 296 ? -26.660 -8.666 26.563 1.00 97.69 296 GLU A O 1
ATOM 2387 N N . TYR A 1 297 ? -28.827 -8.134 26.796 1.00 97.56 297 TYR A N 1
ATOM 2388 C CA . TYR A 1 297 ? -29.104 -8.122 25.357 1.00 97.56 297 TYR A CA 1
ATOM 2389 C C . TYR A 1 297 ? -28.294 -7.045 24.612 1.00 97.56 297 TYR A C 1
ATOM 2391 O O . TYR A 1 297 ? -27.694 -7.317 23.571 1.00 97.56 297 TYR A O 1
ATOM 2399 N N . ARG A 1 298 ? -28.204 -5.827 25.167 1.00 97.69 298 ARG A N 1
ATOM 2400 C CA . ARG A 1 298 ? -27.372 -4.748 24.600 1.00 97.69 298 ARG A CA 1
ATOM 2401 C C . ARG A 1 298 ? -25.883 -5.099 24.585 1.00 97.69 298 ARG A C 1
ATOM 2403 O O . ARG A 1 298 ? -25.202 -4.760 23.619 1.00 97.69 298 ARG A O 1
ATOM 2410 N N . LEU A 1 299 ? -25.385 -5.766 25.627 1.00 97.00 299 LEU A N 1
ATOM 2411 C CA . LEU A 1 299 ? -24.002 -6.234 25.706 1.00 97.00 299 LEU A CA 1
ATOM 2412 C C . LEU A 1 299 ? -23.724 -7.306 24.643 1.00 97.00 299 LEU A C 1
ATOM 2414 O O . LEU A 1 299 ? -22.735 -7.186 23.924 1.00 97.00 299 LEU A O 1
ATOM 2418 N N . SER A 1 300 ? -24.626 -8.281 24.482 1.00 98.06 300 SER A N 1
ATOM 2419 C CA . SER A 1 300 ? -24.526 -9.324 23.451 1.00 98.06 300 SER A CA 1
ATOM 2420 C C . SER A 1 300 ? -24.471 -8.727 22.042 1.00 98.06 300 SER A C 1
ATOM 2422 O O . SER A 1 300 ? -23.561 -9.049 21.282 1.00 98.06 300 SER A O 1
ATOM 2424 N N . ASN A 1 301 ? -25.374 -7.796 21.711 1.00 97.19 301 ASN A N 1
ATOM 2425 C CA . ASN A 1 301 ? -25.370 -7.126 20.405 1.00 97.19 301 ASN A CA 1
ATOM 2426 C C . ASN A 1 301 ? -24.060 -6.355 20.153 1.00 97.19 301 ASN A C 1
ATOM 2428 O O . ASN A 1 301 ? -23.491 -6.461 19.071 1.00 97.19 301 ASN A O 1
ATOM 2432 N N . SER A 1 302 ? -23.560 -5.620 21.153 1.00 93.44 302 SER A N 1
ATOM 2433 C CA . SER A 1 302 ? -22.290 -4.878 21.063 1.00 93.44 302 SER A CA 1
ATOM 2434 C C . SER A 1 302 ? -21.081 -5.812 20.886 1.00 93.44 302 SER A C 1
ATOM 2436 O O . SER A 1 302 ? -20.149 -5.515 20.139 1.00 93.44 302 SER A O 1
ATOM 2438 N N . GLN A 1 303 ? -21.109 -6.987 21.522 1.00 97.38 303 GLN A N 1
ATOM 2439 C CA . GLN A 1 303 ? -20.072 -8.008 21.381 1.00 97.38 303 GLN A CA 1
ATOM 2440 C C . GLN A 1 303 ? -20.126 -8.707 20.010 1.00 97.38 303 GLN A C 1
ATOM 2442 O O . GLN A 1 303 ? -19.076 -9.015 19.440 1.00 97.38 303 GLN A O 1
ATOM 2447 N N . GLU A 1 304 ? -21.317 -8.928 19.444 1.00 97.12 304 GLU A N 1
ATOM 2448 C CA . GLU A 1 304 ? -21.476 -9.393 18.059 1.00 97.12 304 GLU A CA 1
ATOM 2449 C C . GLU A 1 304 ? -20.992 -8.345 17.047 1.00 97.12 304 GLU A C 1
ATOM 2451 O O . GLU A 1 304 ? -20.273 -8.692 16.111 1.00 97.12 304 GLU A O 1
ATOM 2456 N N . GLU A 1 305 ? -21.318 -7.066 17.250 1.00 96.06 305 GLU A N 1
ATOM 2457 C CA . GLU A 1 305 ? -20.854 -5.945 16.424 1.00 96.06 305 GLU A CA 1
ATOM 2458 C C . GLU A 1 305 ? -19.319 -5.847 16.433 1.00 96.06 305 GLU A C 1
ATOM 2460 O O . GLU A 1 305 ? -18.691 -5.953 15.378 1.00 96.06 305 GLU A O 1
ATOM 2465 N N . GLN A 1 306 ? -18.696 -5.829 17.618 1.00 95.81 306 GLN A N 1
ATOM 2466 C CA . GLN A 1 306 ? -17.237 -5.878 17.763 1.00 95.81 306 GLN A CA 1
ATOM 2467 C C . GLN A 1 306 ? -16.620 -7.123 17.095 1.00 95.81 306 GLN A C 1
ATOM 2469 O O . GLN A 1 306 ? -15.546 -7.046 16.493 1.00 95.81 306 GLN A O 1
ATOM 2474 N N . SER A 1 307 ? -17.293 -8.276 17.165 1.00 96.38 307 SER A N 1
ATOM 2475 C CA . SER A 1 307 ? -16.825 -9.516 16.527 1.00 96.38 307 SER A CA 1
ATOM 2476 C C . SER A 1 307 ? -16.883 -9.457 14.998 1.00 96.38 307 SER A C 1
ATOM 2478 O O . SER A 1 307 ? -16.064 -10.099 14.336 1.00 96.38 307 SER A O 1
ATOM 2480 N N . ARG A 1 308 ? -17.824 -8.695 14.426 1.00 96.25 308 ARG A N 1
ATOM 2481 C CA . ARG A 1 308 ? -17.928 -8.441 12.979 1.00 96.25 308 ARG A CA 1
ATOM 2482 C C . ARG A 1 308 ? -16.863 -7.450 12.525 1.00 96.25 308 ARG A C 1
ATOM 2484 O O . ARG A 1 308 ? -16.155 -7.734 11.562 1.00 96.25 308 ARG A O 1
ATOM 2491 N N . ASP A 1 309 ? -16.673 -6.356 13.256 1.00 95.06 309 ASP A N 1
ATOM 2492 C CA . ASP A 1 309 ? -15.629 -5.369 12.961 1.00 95.06 309 ASP A CA 1
ATOM 2493 C C . ASP A 1 309 ? -14.230 -5.990 13.028 1.00 95.06 309 ASP A C 1
ATOM 2495 O O . ASP A 1 309 ? -13.406 -5.769 12.140 1.00 95.06 309 ASP A O 1
ATOM 2499 N N . GLN A 1 310 ? -13.974 -6.862 14.008 1.00 96.94 310 GLN A N 1
ATOM 2500 C CA . GLN A 1 310 ? -12.713 -7.599 14.097 1.00 96.94 310 GLN A CA 1
ATOM 2501 C C . GLN A 1 310 ? -12.488 -8.548 12.904 1.00 96.94 310 GLN A C 1
ATOM 2503 O O . GLN A 1 310 ? -11.342 -8.750 12.496 1.00 96.94 310 GLN A O 1
ATOM 2508 N N . GLN A 1 311 ? -13.547 -9.109 12.308 1.00 97.62 311 GLN A N 1
ATOM 2509 C CA . GLN A 1 311 ? -13.445 -9.889 11.065 1.00 97.62 311 GLN A CA 1
ATOM 2510 C C . GLN A 1 311 ? -13.140 -8.982 9.865 1.00 97.62 311 GLN A C 1
ATOM 2512 O O . GLN A 1 311 ? -12.229 -9.290 9.098 1.00 97.62 311 GLN A O 1
ATOM 2517 N N . CYS A 1 312 ? -13.821 -7.838 9.739 1.00 96.25 312 CYS A N 1
ATOM 2518 C CA . CYS A 1 312 ? -13.546 -6.836 8.704 1.00 96.25 312 CYS A CA 1
ATOM 2519 C C . CYS A 1 312 ? -12.095 -6.328 8.767 1.00 96.25 312 CYS A C 1
ATOM 2521 O O . CYS A 1 312 ? -11.413 -6.285 7.746 1.00 96.25 312 CYS A O 1
ATOM 2523 N N . ILE A 1 313 ? -11.588 -6.017 9.965 1.00 97.25 313 ILE A N 1
ATOM 2524 C CA . ILE A 1 313 ? -10.194 -5.604 10.189 1.00 97.25 313 ILE A CA 1
ATOM 2525 C C . ILE A 1 313 ? -9.218 -6.697 9.733 1.00 97.25 313 ILE A C 1
ATOM 2527 O O . ILE A 1 313 ? -8.263 -6.394 9.020 1.00 97.25 313 ILE A O 1
ATOM 2531 N N . THR A 1 314 ? -9.466 -7.964 10.082 1.00 98.00 314 THR A N 1
ATOM 2532 C CA . THR A 1 314 ? -8.621 -9.094 9.653 1.00 98.00 314 THR A CA 1
ATOM 2533 C C . THR A 1 314 ? -8.632 -9.276 8.128 1.00 98.00 314 THR A C 1
ATOM 2535 O O . THR A 1 314 ? -7.589 -9.561 7.538 1.00 98.00 314 THR A O 1
ATOM 2538 N N . LEU A 1 315 ? -9.777 -9.067 7.467 1.00 97.75 315 LEU A N 1
ATOM 2539 C CA . LEU A 1 315 ? -9.877 -9.109 6.003 1.00 97.75 315 LEU A CA 1
ATOM 2540 C C . LEU A 1 315 ? -9.074 -7.978 5.346 1.00 97.75 315 LEU A C 1
ATOM 2542 O O . LEU A 1 315 ? -8.255 -8.261 4.474 1.00 97.75 315 LEU A O 1
ATOM 2546 N N . TYR A 1 316 ? -9.217 -6.730 5.807 1.00 97.38 316 TYR A N 1
ATOM 2547 C CA . TYR A 1 316 ? -8.431 -5.606 5.283 1.00 97.38 316 TYR A CA 1
ATOM 2548 C C . TYR A 1 316 ? -6.927 -5.759 5.556 1.00 97.38 316 TYR A C 1
ATOM 2550 O O . TYR A 1 316 ? -6.112 -5.435 4.696 1.00 97.38 316 TYR A O 1
ATOM 2558 N N . GLN A 1 317 ? -6.529 -6.305 6.710 1.00 98.25 317 GLN A N 1
ATOM 2559 C CA . GLN A 1 317 ? -5.125 -6.641 6.987 1.00 98.25 317 GLN A CA 1
ATOM 2560 C C . GLN A 1 317 ? -4.586 -7.693 6.007 1.00 98.25 317 GLN A C 1
ATOM 2562 O O . GLN A 1 317 ? -3.457 -7.567 5.530 1.00 98.25 317 GLN A O 1
ATOM 2567 N N . SER A 1 318 ? -5.395 -8.702 5.665 1.00 96.81 318 SER A N 1
ATOM 2568 C CA . SER A 1 318 ? -5.039 -9.695 4.650 1.00 96.81 318 SER A CA 1
ATOM 2569 C C . SER A 1 318 ? -4.933 -9.070 3.256 1.00 96.81 318 SER A C 1
ATOM 2571 O O . SER A 1 318 ? -3.979 -9.356 2.538 1.00 96.81 318 SER A O 1
ATOM 2573 N N . GLU A 1 319 ? -5.869 -8.201 2.870 1.00 96.50 319 GLU A N 1
ATOM 2574 C CA . GLU A 1 319 ? -5.860 -7.512 1.572 1.00 96.50 319 GLU A CA 1
ATOM 2575 C C . GLU A 1 319 ? -4.637 -6.593 1.423 1.00 96.50 319 GLU A C 1
ATOM 2577 O O . GLU A 1 319 ? -3.936 -6.663 0.413 1.00 96.50 319 GLU A O 1
ATOM 2582 N N . ILE A 1 320 ? -4.309 -5.813 2.461 1.00 97.44 320 ILE A N 1
ATOM 2583 C CA . ILE A 1 320 ? -3.099 -4.978 2.514 1.00 97.44 320 ILE A CA 1
ATOM 2584 C C . ILE A 1 320 ? -1.839 -5.837 2.353 1.00 97.44 320 ILE A C 1
ATOM 2586 O O . ILE A 1 320 ? -0.963 -5.483 1.565 1.00 97.44 320 ILE A O 1
ATOM 2590 N N . LYS A 1 321 ? -1.754 -6.985 3.039 1.00 97.94 321 LYS A N 1
ATOM 2591 C CA . LYS A 1 321 ? -0.603 -7.896 2.940 1.00 97.94 321 LYS A CA 1
ATOM 2592 C C . LYS A 1 321 ? -0.462 -8.506 1.539 1.00 97.94 321 LYS A C 1
ATOM 2594 O O . LYS A 1 321 ? 0.632 -8.495 0.984 1.00 97.94 321 LYS A O 1
ATOM 2599 N N . MET A 1 322 ? -1.560 -8.960 0.931 1.00 96.81 322 MET A N 1
ATOM 2600 C CA . MET A 1 322 ? -1.557 -9.454 -0.455 1.00 96.81 322 MET A CA 1
ATOM 2601 C C . MET A 1 322 ? -1.160 -8.354 -1.455 1.00 96.81 322 MET A C 1
ATOM 2603 O O . MET A 1 322 ? -0.446 -8.619 -2.422 1.00 96.81 322 MET A O 1
ATOM 2607 N N . ALA A 1 323 ? -1.593 -7.109 -1.225 1.00 95.19 323 ALA A N 1
ATOM 2608 C CA . ALA A 1 323 ? -1.215 -5.962 -2.047 1.00 95.19 323 ALA A CA 1
ATOM 2609 C C . ALA A 1 323 ? 0.270 -5.584 -1.891 1.00 95.19 323 ALA A C 1
ATOM 2611 O O . ALA A 1 323 ? 0.896 -5.205 -2.881 1.00 95.19 323 ALA A O 1
ATOM 2612 N N . GLN A 1 324 ? 0.838 -5.725 -0.688 1.00 97.62 324 GLN A N 1
ATOM 2613 C CA . GLN A 1 324 ? 2.270 -5.546 -0.417 1.00 97.62 324 GLN A CA 1
ATOM 2614 C C . GLN A 1 324 ? 3.112 -6.611 -1.131 1.00 97.62 324 GLN A C 1
ATOM 2616 O O . GLN A 1 324 ? 3.989 -6.254 -1.910 1.00 97.62 324 GLN A O 1
ATOM 2621 N N . GLU A 1 325 ? 2.793 -7.899 -0.972 1.00 97.50 325 GLU A N 1
ATOM 2622 C CA . GLU A 1 325 ? 3.514 -9.004 -1.634 1.00 97.50 325 GLU A CA 1
ATOM 2623 C C . GLU A 1 325 ? 3.509 -8.856 -3.169 1.00 97.50 325 GLU A C 1
ATOM 2625 O O . GLU A 1 325 ? 4.543 -8.956 -3.830 1.00 97.50 325 GLU A O 1
ATOM 2630 N N . HIS A 1 326 ? 2.356 -8.506 -3.745 1.00 95.88 326 HIS A N 1
ATOM 2631 C CA . HIS A 1 326 ? 2.202 -8.225 -5.176 1.00 95.88 326 HIS A CA 1
ATOM 2632 C C . HIS A 1 326 ? 2.935 -6.950 -5.642 1.00 95.88 326 HIS A C 1
ATOM 2634 O O . HIS A 1 326 ? 3.314 -6.856 -6.814 1.00 95.88 326 HIS A O 1
ATOM 2640 N N . ALA A 1 327 ? 3.153 -5.970 -4.759 1.00 94.44 327 ALA A N 1
ATOM 2641 C CA . ALA A 1 327 ? 3.986 -4.804 -5.045 1.00 94.44 327 ALA A CA 1
ATOM 2642 C C . ALA A 1 327 ? 5.483 -5.157 -5.001 1.00 94.44 327 ALA A C 1
ATOM 2644 O O . ALA A 1 327 ? 6.215 -4.765 -5.910 1.00 94.44 327 ALA A O 1
ATOM 2645 N N . GLU A 1 328 ? 5.923 -5.949 -4.020 1.00 97.94 328 GLU A N 1
ATOM 2646 C CA . GLU A 1 328 ? 7.308 -6.421 -3.887 1.00 97.94 328 GLU A CA 1
ATOM 2647 C C . GLU A 1 328 ? 7.739 -7.296 -5.075 1.00 97.94 328 GLU A C 1
ATOM 2649 O O . GLU A 1 328 ? 8.809 -7.072 -5.649 1.00 97.94 328 GLU A O 1
ATOM 2654 N N . ASP A 1 329 ? 6.900 -8.242 -5.517 1.00 97.62 329 ASP A N 1
ATOM 2655 C CA . ASP A 1 329 ? 7.196 -9.054 -6.707 1.00 97.62 329 ASP A CA 1
ATOM 2656 C C . ASP A 1 329 ? 7.229 -8.205 -7.992 1.00 97.62 329 ASP A C 1
ATOM 2658 O O . ASP A 1 329 ? 8.067 -8.439 -8.868 1.00 97.62 329 ASP A O 1
ATOM 2662 N N . LYS A 1 330 ? 6.393 -7.162 -8.102 1.00 96.88 330 LYS A N 1
ATOM 2663 C CA . LYS A 1 330 ? 6.465 -6.199 -9.216 1.00 96.88 330 LYS A CA 1
ATOM 2664 C C . LYS A 1 330 ? 7.730 -5.351 -9.178 1.00 96.88 330 LYS A C 1
ATOM 2666 O O . LYS A 1 330 ? 8.350 -5.152 -10.220 1.00 96.88 330 LYS A O 1
ATOM 2671 N N . GLU A 1 331 ? 8.140 -4.878 -8.007 1.00 97.31 331 GLU A N 1
ATOM 2672 C CA . GLU A 1 331 ? 9.378 -4.115 -7.841 1.00 97.31 331 GLU A CA 1
ATOM 2673 C C . GLU A 1 331 ? 10.606 -4.974 -8.184 1.00 97.31 331 GLU A C 1
ATOM 2675 O O . GLU A 1 331 ? 11.509 -4.529 -8.888 1.00 97.31 331 GLU A O 1
ATOM 2680 N N . LYS A 1 332 ? 10.603 -6.243 -7.769 1.00 97.94 332 LYS A N 1
ATOM 2681 C CA . LYS A 1 332 ? 11.612 -7.256 -8.107 1.00 97.94 332 LYS A CA 1
ATOM 2682 C C . LYS A 1 332 ? 11.659 -7.564 -9.608 1.00 97.94 332 LYS A C 1
ATOM 2684 O O . LYS A 1 332 ? 12.753 -7.631 -10.165 1.00 97.94 332 LYS A O 1
ATOM 2689 N N . MET A 1 333 ? 10.511 -7.689 -10.278 1.00 96.88 333 MET A N 1
ATOM 2690 C CA . MET A 1 333 ? 10.451 -7.823 -11.742 1.00 96.88 333 MET A CA 1
ATOM 2691 C C . MET A 1 333 ? 11.011 -6.581 -12.449 1.00 96.88 333 MET A C 1
ATOM 2693 O O . MET A 1 333 ? 11.846 -6.716 -13.339 1.00 96.88 333 MET A O 1
ATOM 2697 N N . LEU A 1 334 ? 10.634 -5.374 -12.010 1.00 95.69 334 LEU A N 1
ATOM 2698 C CA . LEU A 1 334 ? 11.176 -4.124 -12.554 1.00 95.69 334 LEU A CA 1
ATOM 2699 C C . LEU A 1 334 ? 12.691 -4.008 -12.325 1.00 95.69 334 LEU A C 1
ATOM 2701 O O . LEU A 1 334 ? 13.412 -3.654 -13.255 1.00 95.69 334 LEU A O 1
ATOM 2705 N N . ARG A 1 335 ? 13.198 -4.370 -11.137 1.00 97.38 335 ARG A N 1
ATOM 2706 C CA . ARG A 1 335 ? 14.642 -4.438 -10.849 1.00 97.38 335 ARG A CA 1
ATOM 2707 C C . ARG A 1 335 ? 15.371 -5.405 -11.784 1.00 97.38 335 ARG A C 1
ATOM 2709 O O . ARG A 1 335 ? 16.444 -5.064 -12.274 1.00 97.38 335 ARG A O 1
ATOM 2716 N N . ASN A 1 336 ? 14.794 -6.574 -12.066 1.00 97.31 336 ASN A N 1
ATOM 2717 C CA . ASN A 1 336 ? 15.373 -7.531 -13.012 1.00 97.31 336 ASN A CA 1
ATOM 2718 C C . ASN A 1 336 ? 15.452 -6.947 -14.429 1.00 97.31 336 ASN A C 1
ATOM 2720 O O . ASN A 1 336 ? 16.534 -6.941 -15.011 1.00 97.31 336 ASN A O 1
ATOM 2724 N N . SER A 1 337 ? 14.357 -6.379 -14.943 1.00 95.88 337 SER A N 1
ATOM 2725 C CA . SER A 1 337 ? 14.349 -5.769 -16.277 1.00 95.88 337 SER A CA 1
ATOM 2726 C C . SER A 1 337 ? 15.274 -4.553 -16.382 1.00 95.88 337 SER A C 1
ATOM 2728 O O . SER A 1 337 ? 15.916 -4.375 -17.411 1.00 95.88 337 SER A O 1
ATOM 2730 N N . VAL A 1 338 ? 15.421 -3.739 -15.328 1.00 97.00 338 VAL A N 1
ATOM 2731 C CA . VAL A 1 338 ? 16.421 -2.653 -15.300 1.00 97.00 338 VAL A CA 1
ATOM 2732 C C . VAL A 1 338 ? 17.841 -3.216 -15.423 1.00 97.00 338 VAL A C 1
ATOM 2734 O O . VAL A 1 338 ? 18.582 -2.765 -16.291 1.00 97.00 338 VAL A O 1
ATOM 2737 N N . MET A 1 339 ? 18.195 -4.262 -14.665 1.00 96.56 339 MET A N 1
ATOM 2738 C CA . MET A 1 339 ? 19.501 -4.931 -14.800 1.00 96.56 339 MET A CA 1
ATOM 2739 C C . MET A 1 339 ? 19.719 -5.589 -16.175 1.00 96.56 339 MET A C 1
ATOM 2741 O O . MET A 1 339 ? 20.857 -5.873 -16.547 1.00 96.56 339 MET A O 1
ATOM 2745 N N . GLU A 1 340 ? 18.661 -5.905 -16.921 1.00 97.12 340 GLU A N 1
ATOM 2746 C CA . GLU A 1 340 ? 18.750 -6.403 -18.300 1.00 97.12 340 GLU A CA 1
ATOM 2747 C C . GLU A 1 340 ? 18.992 -5.252 -19.285 1.00 97.12 340 GLU A C 1
ATOM 2749 O O . GLU A 1 340 ? 19.924 -5.329 -20.087 1.00 97.12 340 GLU A O 1
ATOM 2754 N N . TRP A 1 341 ? 18.252 -4.146 -19.160 1.00 95.31 341 TRP A N 1
ATOM 2755 C CA . TRP A 1 341 ? 18.476 -2.930 -19.949 1.00 95.31 341 TRP A CA 1
ATOM 2756 C C . TRP A 1 341 ? 19.861 -2.311 -19.714 1.00 95.31 341 TRP A C 1
ATOM 2758 O O . TRP A 1 341 ? 20.487 -1.868 -20.674 1.00 95.31 341 TRP A O 1
ATOM 2768 N N . GLU A 1 342 ? 20.383 -2.334 -18.485 1.00 96.81 342 GLU A N 1
ATOM 2769 C CA . GLU A 1 342 ? 21.749 -1.884 -18.169 1.00 96.81 342 GLU A CA 1
ATOM 2770 C C . GLU A 1 342 ? 22.810 -2.723 -18.902 1.00 96.81 342 GLU A C 1
ATOM 2772 O O . GLU A 1 342 ? 23.696 -2.165 -19.551 1.00 96.81 342 GLU A O 1
ATOM 2777 N N . LYS A 1 343 ? 22.684 -4.061 -18.898 1.00 97.75 343 LYS A N 1
ATOM 2778 C CA . LYS A 1 343 ? 23.591 -4.957 -19.647 1.00 97.75 343 LYS A CA 1
ATOM 2779 C C . LYS A 1 343 ? 23.535 -4.694 -21.151 1.00 97.75 343 LYS A C 1
ATOM 2781 O O . LYS A 1 343 ? 24.576 -4.690 -21.804 1.00 97.75 343 LYS A O 1
ATOM 2786 N N . VAL A 1 344 ? 22.339 -4.476 -21.700 1.00 97.56 344 VAL A N 1
ATOM 2787 C CA . VAL A 1 344 ? 22.142 -4.157 -23.123 1.00 97.56 344 VAL A CA 1
ATOM 2788 C C . VAL A 1 344 ? 22.744 -2.786 -23.464 1.00 97.56 344 VAL A C 1
ATOM 2790 O O . VAL A 1 344 ? 23.416 -2.649 -24.486 1.00 97.56 344 VAL A O 1
ATOM 2793 N N . ALA A 1 345 ? 22.594 -1.785 -22.593 1.00 95.69 345 ALA A N 1
ATOM 2794 C CA . ALA A 1 345 ? 23.202 -0.468 -22.771 1.00 95.69 345 ALA A CA 1
ATOM 2795 C C . ALA A 1 345 ? 24.742 -0.526 -22.757 1.00 95.69 345 ALA A C 1
ATOM 2797 O O . ALA A 1 345 ? 25.380 0.056 -23.637 1.00 95.69 345 ALA A O 1
ATOM 2798 N N . ASP A 1 346 ? 25.351 -1.269 -21.825 1.00 97.38 346 ASP A N 1
ATOM 2799 C CA . ASP A 1 346 ? 26.807 -1.473 -21.813 1.00 97.38 346 ASP A CA 1
ATOM 2800 C C . ASP A 1 346 ? 27.291 -2.295 -23.026 1.00 97.38 346 ASP A C 1
ATOM 2802 O O . ASP A 1 346 ? 28.355 -2.002 -23.573 1.00 97.38 346 ASP A O 1
ATOM 2806 N N . GLN A 1 347 ? 26.513 -3.265 -23.525 1.00 97.25 347 GLN A N 1
ATOM 2807 C CA . GLN A 1 347 ? 26.821 -3.960 -24.786 1.00 97.25 347 GLN A CA 1
ATOM 2808 C C . GLN A 1 347 ? 26.855 -2.990 -25.978 1.00 97.25 347 GLN A C 1
ATOM 2810 O O . GLN A 1 347 ? 27.854 -2.953 -26.698 1.00 97.25 347 GLN A O 1
ATOM 2815 N N . TYR A 1 348 ? 25.826 -2.154 -26.160 1.00 96.06 348 TYR A N 1
ATOM 2816 C CA . TYR A 1 348 ? 25.804 -1.153 -27.235 1.00 96.06 348 TYR A CA 1
ATOM 2817 C C . TYR A 1 348 ? 26.926 -0.117 -27.110 1.00 96.06 348 TYR A C 1
ATOM 2819 O O . TYR A 1 348 ? 27.531 0.257 -28.113 1.00 96.06 348 TYR A O 1
ATOM 2827 N N . LYS A 1 349 ? 27.255 0.308 -25.889 1.00 97.25 349 LYS A N 1
ATOM 2828 C CA . LYS A 1 349 ? 28.376 1.213 -25.601 1.00 97.25 349 LYS A CA 1
ATOM 2829 C C . LYS A 1 349 ? 29.728 0.598 -25.976 1.00 97.25 349 LYS A C 1
ATOM 2831 O O . LYS A 1 349 ? 30.543 1.273 -26.597 1.00 97.25 349 LYS A O 1
ATOM 2836 N N . ASN A 1 350 ? 29.944 -0.684 -25.673 1.00 96.94 350 ASN A N 1
ATOM 2837 C CA . ASN A 1 350 ? 31.152 -1.407 -26.082 1.00 96.94 350 ASN A CA 1
ATOM 2838 C C . ASN A 1 350 ? 31.236 -1.565 -27.612 1.00 96.94 350 ASN A C 1
ATOM 2840 O O . ASN A 1 350 ? 32.309 -1.393 -28.186 1.00 96.94 350 ASN A O 1
ATOM 2844 N N . ILE A 1 351 ? 30.114 -1.834 -28.292 1.00 96.88 351 ILE A N 1
ATOM 2845 C CA . ILE A 1 351 ? 30.052 -1.880 -29.765 1.00 96.88 351 ILE A CA 1
ATOM 2846 C C . ILE A 1 351 ? 30.385 -0.505 -30.365 1.00 96.88 351 ILE A C 1
ATOM 2848 O O . ILE A 1 351 ? 31.198 -0.422 -31.284 1.00 96.88 351 ILE A O 1
ATOM 2852 N N . ALA A 1 352 ? 29.815 0.575 -29.823 1.00 95.81 352 ALA A N 1
ATOM 2853 C CA . ALA A 1 352 ? 30.066 1.937 -30.286 1.00 95.81 352 ALA A CA 1
ATOM 2854 C C . ALA A 1 352 ? 31.531 2.371 -30.094 1.00 95.81 352 ALA A C 1
ATOM 2856 O O . ALA A 1 352 ? 32.091 3.011 -30.981 1.00 95.81 352 ALA A O 1
ATOM 2857 N N . GLU A 1 353 ? 32.171 1.996 -28.983 1.00 97.62 353 GLU A N 1
ATOM 2858 C CA . GLU A 1 353 ? 33.589 2.291 -28.732 1.00 97.62 353 GLU A CA 1
ATOM 2859 C C . GLU A 1 353 ? 34.525 1.454 -29.621 1.00 97.62 353 GLU A C 1
ATOM 2861 O O . GLU A 1 353 ? 35.499 1.987 -30.156 1.00 97.62 353 GLU A O 1
ATOM 2866 N N . ASN A 1 354 ? 34.202 0.179 -29.869 1.00 96.94 354 ASN A N 1
ATOM 2867 C CA . ASN A 1 354 ? 34.933 -0.658 -30.828 1.00 96.94 354 ASN A CA 1
ATOM 2868 C C . ASN A 1 354 ? 34.855 -0.089 -32.256 1.00 96.94 354 ASN A C 1
ATOM 2870 O O . ASN A 1 354 ? 35.866 -0.016 -32.951 1.00 96.94 354 ASN A O 1
ATOM 2874 N N . GLU A 1 355 ? 33.674 0.363 -32.681 1.00 96.50 355 GLU A N 1
ATOM 2875 C CA . GLU A 1 355 ? 33.461 1.016 -33.978 1.00 96.50 355 GLU A CA 1
ATOM 2876 C C . GLU A 1 355 ? 34.172 2.381 -34.055 1.00 96.50 355 GLU A C 1
ATOM 2878 O O . GLU A 1 355 ? 34.778 2.718 -35.075 1.00 96.50 355 GLU A O 1
ATOM 2883 N N . ARG A 1 356 ? 34.181 3.162 -32.964 1.00 97.75 356 ARG A N 1
ATOM 2884 C CA . ARG A 1 356 ? 34.959 4.409 -32.865 1.00 97.75 356 ARG A CA 1
ATOM 2885 C C . ARG A 1 356 ? 36.460 4.141 -33.027 1.00 97.75 356 ARG A C 1
ATOM 2887 O O . ARG A 1 356 ? 37.135 4.880 -33.743 1.00 97.75 356 ARG A O 1
ATOM 2894 N N . LEU A 1 357 ? 36.974 3.081 -32.402 1.00 98.12 357 LEU A N 1
ATOM 2895 C CA . LEU A 1 357 ? 38.368 2.652 -32.528 1.00 98.12 357 LEU A CA 1
ATOM 2896 C C . LEU A 1 357 ? 38.688 2.156 -33.949 1.00 98.12 357 LEU A C 1
ATOM 2898 O O . LEU A 1 357 ? 39.721 2.528 -34.502 1.00 98.12 357 LEU A O 1
ATOM 2902 N N . ALA A 1 358 ? 37.795 1.380 -34.569 1.00 97.69 358 ALA A N 1
ATOM 2903 C CA . ALA A 1 358 ? 37.952 0.905 -35.945 1.00 97.69 358 ALA A CA 1
ATOM 2904 C C . ALA A 1 358 ? 38.018 2.065 -36.954 1.00 97.69 358 ALA A C 1
ATOM 2906 O O . ALA A 1 358 ? 38.906 2.087 -37.810 1.00 97.69 358 ALA A O 1
ATOM 2907 N N . ARG A 1 359 ? 37.147 3.076 -36.810 1.00 97.56 359 ARG A N 1
ATOM 2908 C CA . ARG A 1 359 ? 37.202 4.313 -37.610 1.00 97.56 359 ARG A CA 1
ATOM 2909 C C . ARG A 1 359 ? 38.493 5.087 -37.379 1.00 97.56 359 ARG A C 1
ATOM 2911 O O . ARG A 1 359 ? 39.137 5.461 -38.350 1.00 97.56 359 ARG A O 1
ATOM 2918 N N . GLN A 1 360 ? 38.919 5.251 -36.125 1.00 98.12 360 GLN A N 1
ATOM 2919 C CA . GLN A 1 360 ? 40.176 5.929 -35.797 1.00 98.12 360 GLN A CA 1
ATOM 2920 C C . GLN A 1 360 ? 41.387 5.248 -36.467 1.00 98.12 360 GLN A C 1
ATOM 2922 O O . GLN A 1 360 ? 42.253 5.941 -36.996 1.00 98.12 360 GLN A O 1
ATOM 2927 N N . ILE A 1 361 ? 41.426 3.910 -36.501 1.00 97.81 361 ILE A N 1
ATOM 2928 C CA . ILE A 1 361 ? 42.470 3.137 -37.200 1.00 97.81 361 ILE A CA 1
ATOM 2929 C C . ILE A 1 361 ? 42.376 3.324 -38.726 1.00 97.81 361 ILE A C 1
ATOM 2931 O O . ILE A 1 361 ? 43.392 3.505 -39.397 1.00 97.81 361 ILE A O 1
ATOM 2935 N N . ALA A 1 362 ? 41.169 3.319 -39.299 1.00 97.00 362 ALA A N 1
ATOM 2936 C CA . ALA A 1 362 ? 40.982 3.571 -40.729 1.00 97.00 362 ALA A CA 1
ATOM 2937 C C . ALA A 1 362 ? 41.425 4.994 -41.130 1.00 97.00 362 ALA A C 1
ATOM 2939 O O . ALA A 1 362 ? 42.107 5.166 -42.140 1.00 97.00 362 ALA A O 1
ATOM 2940 N N . GLU A 1 363 ? 41.102 6.002 -40.317 1.00 96.50 363 GLU A N 1
ATOM 2941 C CA . GLU A 1 363 ? 41.501 7.400 -40.509 1.00 96.50 363 GLU A CA 1
ATOM 2942 C C . GLU A 1 363 ? 43.024 7.590 -40.427 1.00 96.50 363 GLU A C 1
ATOM 2944 O O . GLU A 1 363 ? 43.596 8.282 -41.276 1.00 96.50 363 GLU A O 1
ATOM 2949 N N . THR A 1 364 ? 43.711 6.943 -39.472 1.00 97.38 364 THR A N 1
ATOM 2950 C CA . THR A 1 364 ? 45.184 6.975 -39.419 1.00 97.38 364 THR A CA 1
ATOM 2951 C C . THR A 1 364 ? 45.803 6.315 -40.644 1.00 97.38 364 THR A C 1
ATOM 2953 O O . THR A 1 364 ? 46.680 6.914 -41.266 1.00 97.38 364 THR A O 1
ATOM 2956 N N . ASN A 1 365 ? 45.293 5.153 -41.062 1.00 97.50 365 ASN A N 1
ATOM 2957 C CA . ASN A 1 365 ? 45.817 4.428 -42.221 1.00 97.50 365 ASN A CA 1
ATOM 2958 C C . ASN A 1 365 ? 45.630 5.231 -43.522 1.00 97.50 365 ASN A C 1
ATOM 2960 O O . ASN A 1 365 ? 46.555 5.337 -44.322 1.00 97.50 365 ASN A O 1
ATOM 2964 N N . VAL A 1 366 ? 44.468 5.865 -43.729 1.00 96.94 366 VAL A N 1
ATOM 2965 C CA . VAL A 1 366 ? 44.236 6.756 -44.884 1.00 96.94 366 VAL A CA 1
ATOM 2966 C C . VAL A 1 366 ? 45.160 7.978 -44.833 1.00 96.94 366 VAL A C 1
ATOM 2968 O O . VAL A 1 366 ? 45.741 8.349 -45.854 1.00 96.94 366 VAL A O 1
ATOM 2971 N N . SER A 1 367 ? 45.364 8.569 -43.650 1.00 96.56 367 SER A N 1
ATOM 2972 C CA . SER A 1 367 ? 46.319 9.668 -43.456 1.00 96.56 367 SER A CA 1
ATOM 2973 C C . SER A 1 367 ? 47.760 9.258 -43.785 1.00 96.56 367 SER A C 1
ATOM 2975 O O . SER A 1 367 ? 48.539 10.080 -44.262 1.00 96.56 367 SER A O 1
ATOM 2977 N N . GLU A 1 368 ? 48.149 8.012 -43.522 1.00 97.06 368 GLU A N 1
ATOM 2978 C CA . GLU A 1 368 ? 49.468 7.470 -43.865 1.00 97.06 368 GLU A CA 1
ATOM 2979 C C . GLU A 1 368 ? 49.596 7.179 -45.363 1.00 97.06 368 GLU A C 1
ATOM 2981 O O . GLU A 1 368 ? 50.525 7.692 -45.988 1.00 97.06 368 GLU A O 1
ATOM 2986 N N . PHE A 1 369 ? 48.614 6.516 -45.979 1.00 96.25 369 PHE A N 1
ATOM 2987 C CA . PHE A 1 369 ? 48.611 6.289 -47.426 1.00 96.25 369 PHE A CA 1
ATOM 2988 C C . PHE A 1 369 ? 48.619 7.590 -48.240 1.00 96.25 369 PHE A C 1
ATOM 2990 O O . PHE A 1 369 ? 49.279 7.644 -49.277 1.00 96.25 369 PHE A O 1
ATOM 2997 N N . ASP A 1 370 ? 47.949 8.665 -47.801 1.00 96.31 370 ASP A N 1
ATOM 2998 C CA . ASP A 1 370 ? 48.044 9.962 -48.490 1.00 96.31 370 ASP A CA 1
ATOM 2999 C C . ASP A 1 370 ? 49.418 10.646 -48.307 1.00 96.31 370 ASP A C 1
ATOM 3001 O O . ASP A 1 370 ? 49.890 11.320 -49.231 1.00 96.31 370 ASP A O 1
ATOM 3005 N N . LYS A 1 371 ? 50.127 10.422 -47.188 1.00 97.69 371 LYS A N 1
ATOM 3006 C CA . LYS A 1 371 ? 51.537 10.847 -47.035 1.00 97.69 371 LYS A CA 1
ATOM 3007 C C . LYS A 1 371 ? 52.436 10.076 -48.004 1.00 97.69 371 LYS A C 1
ATOM 3009 O O . LYS A 1 371 ? 53.138 10.696 -48.797 1.00 97.69 371 LYS A O 1
ATOM 3014 N N . GLU A 1 372 ? 52.363 8.746 -48.032 1.00 97.00 372 GLU A N 1
ATOM 3015 C CA . GLU A 1 372 ? 53.131 7.917 -48.978 1.00 97.00 372 GLU A CA 1
ATOM 3016 C C . GLU A 1 372 ? 52.859 8.309 -50.438 1.00 97.00 372 GLU A C 1
ATOM 3018 O O . GLU A 1 372 ? 53.778 8.563 -51.214 1.00 97.00 372 GLU A O 1
ATOM 3023 N N . LYS A 1 373 ? 51.585 8.463 -50.802 1.00 97.38 373 LYS A N 1
ATOM 3024 C CA . LYS A 1 373 ? 51.113 8.889 -52.127 1.00 97.38 373 LYS A CA 1
ATOM 3025 C C . LYS A 1 373 ? 51.553 10.305 -52.500 1.00 97.38 373 LYS A C 1
ATOM 3027 O O . LYS A 1 373 ? 51.692 10.584 -53.690 1.00 97.38 373 LYS A O 1
ATOM 3032 N N . THR A 1 374 ? 51.771 11.207 -51.540 1.00 95.94 374 THR A N 1
ATOM 3033 C CA . THR A 1 374 ? 52.365 12.528 -51.822 1.00 95.94 374 THR A CA 1
ATOM 3034 C C . THR A 1 374 ? 53.884 12.466 -51.963 1.00 95.94 374 THR A C 1
ATOM 3036 O O . THR A 1 374 ? 54.400 13.097 -52.885 1.00 95.94 374 THR A O 1
ATOM 3039 N N . MET A 1 375 ? 54.582 11.649 -51.166 1.00 96.31 375 MET A N 1
ATOM 3040 C CA . MET A 1 375 ? 56.021 11.400 -51.335 1.00 96.31 375 MET A CA 1
ATOM 3041 C C . MET A 1 375 ? 56.324 10.750 -52.693 1.00 96.31 375 MET A C 1
ATOM 3043 O O . MET A 1 375 ? 57.069 11.321 -53.485 1.00 96.31 375 MET A O 1
ATOM 3047 N N . LEU A 1 376 ? 55.658 9.640 -53.031 1.00 96.56 376 LEU A N 1
ATOM 3048 C CA . LEU A 1 376 ? 55.822 8.935 -54.310 1.00 96.56 376 LEU A CA 1
ATOM 3049 C C . LEU A 1 376 ? 55.497 9.825 -55.520 1.00 96.56 376 LEU A C 1
ATOM 3051 O O . LEU A 1 376 ? 56.185 9.770 -56.538 1.00 96.56 376 LEU A O 1
ATOM 3055 N N . LYS A 1 377 ? 54.479 10.695 -55.423 1.00 96.88 377 LYS A N 1
ATOM 3056 C CA . LYS A 1 377 ? 54.199 11.697 -56.467 1.00 96.88 377 LYS A CA 1
ATOM 3057 C C . LYS A 1 377 ? 55.365 12.663 -56.663 1.00 96.88 377 LYS A C 1
ATOM 3059 O O . LYS A 1 377 ? 55.641 13.035 -57.801 1.00 96.88 377 LYS A O 1
ATOM 3064 N N . GLU A 1 378 ? 56.020 13.090 -55.590 1.00 96.31 378 GLU A N 1
ATOM 3065 C CA . GLU A 1 378 ? 57.146 14.020 -55.669 1.00 96.31 378 GLU A CA 1
ATOM 3066 C C . GLU A 1 378 ? 58.422 13.327 -56.173 1.00 96.31 378 GLU A C 1
ATOM 3068 O O . GLU A 1 378 ? 59.113 13.875 -57.029 1.00 96.31 378 GLU A O 1
ATOM 3073 N N . GLU A 1 379 ? 58.683 12.084 -55.761 1.00 96.25 379 GLU A N 1
ATOM 3074 C CA . GLU A 1 379 ? 59.757 11.249 -56.320 1.00 96.25 379 GLU A CA 1
ATOM 3075 C C . GLU A 1 379 ? 59.588 11.035 -57.831 1.00 96.25 379 GLU A C 1
ATOM 3077 O O . GLU A 1 379 ? 60.539 11.221 -58.597 1.00 96.25 379 GLU A O 1
ATOM 3082 N N . VAL A 1 380 ? 58.368 10.720 -58.286 1.00 96.06 380 VAL A N 1
ATOM 3083 C CA . VAL A 1 380 ? 58.050 10.571 -59.715 1.00 96.06 380 VAL A CA 1
ATOM 3084 C C . VAL A 1 380 ? 58.249 11.887 -60.469 1.00 96.06 380 VAL A C 1
ATOM 3086 O O . VAL A 1 380 ? 58.893 11.871 -61.517 1.00 96.06 380 VAL A O 1
ATOM 3089 N N . LYS A 1 381 ? 57.802 13.039 -59.941 1.00 96.88 381 L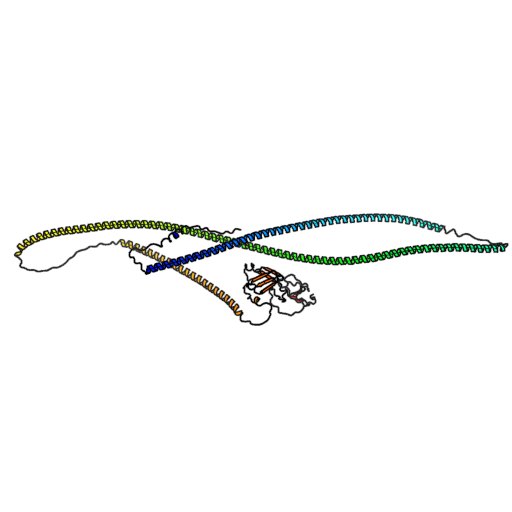YS A N 1
ATOM 3090 C CA . LYS A 1 381 ? 58.116 14.352 -60.546 1.00 96.88 381 LYS A CA 1
ATOM 3091 C C . LYS A 1 381 ? 59.623 14.581 -60.649 1.00 96.88 381 LYS A C 1
ATOM 3093 O O . LYS A 1 381 ? 60.099 15.016 -61.692 1.00 96.88 381 LYS A O 1
ATOM 3098 N N . GLN A 1 382 ? 60.383 14.278 -59.597 1.00 96.94 382 GLN A N 1
ATOM 3099 C CA . GLN A 1 382 ? 61.837 14.456 -59.580 1.00 96.94 382 GLN A CA 1
ATOM 3100 C C . GLN A 1 382 ? 62.570 13.496 -60.528 1.00 96.94 382 GLN A C 1
ATOM 3102 O O . GLN A 1 382 ? 63.670 13.817 -60.975 1.00 96.94 382 GLN A O 1
ATOM 3107 N N . LEU A 1 383 ? 62.008 12.322 -60.828 1.00 96.44 383 LEU A N 1
ATOM 3108 C CA . LEU A 1 383 ? 62.511 11.411 -61.862 1.00 96.44 383 LEU A CA 1
ATOM 3109 C C . LEU A 1 383 ? 62.177 11.924 -63.269 1.00 96.44 383 LEU A C 1
ATOM 3111 O O . LEU A 1 383 ? 63.075 12.023 -64.102 1.00 96.44 383 LEU A O 1
ATOM 3115 N N . VAL A 1 384 ? 60.928 12.330 -63.517 1.00 96.75 384 VAL A N 1
ATOM 3116 C CA . VAL A 1 384 ? 60.497 12.914 -64.801 1.00 96.75 384 VAL A CA 1
ATOM 3117 C C . VAL A 1 384 ? 61.313 14.169 -65.126 1.00 96.75 384 VAL A C 1
ATOM 3119 O O . VAL A 1 384 ? 61.966 14.207 -66.163 1.00 96.75 384 VAL A O 1
ATOM 3122 N N . ALA A 1 385 ? 61.421 15.123 -64.199 1.00 96.62 385 ALA A N 1
ATOM 3123 C CA . ALA A 1 385 ? 62.196 16.354 -64.378 1.00 96.62 385 ALA A CA 1
ATOM 3124 C C . ALA A 1 385 ? 63.725 16.138 -64.475 1.00 96.62 385 ALA A C 1
ATOM 3126 O O . ALA A 1 385 ? 64.459 17.067 -64.826 1.00 96.62 385 ALA A O 1
ATOM 3127 N N . ARG A 1 386 ? 64.231 14.936 -64.154 1.00 96.81 386 ARG A N 1
ATOM 3128 C CA . ARG A 1 386 ? 65.605 14.510 -64.481 1.00 96.81 386 ARG A CA 1
ATOM 3129 C C . ARG A 1 386 ? 65.679 13.974 -65.908 1.00 96.81 386 ARG A C 1
ATOM 3131 O O . ARG A 1 386 ? 66.497 14.467 -66.680 1.00 96.81 386 ARG A O 1
ATOM 3138 N N . HIS A 1 387 ? 64.798 13.046 -66.280 1.00 95.81 387 HIS A N 1
ATOM 3139 C CA . HIS A 1 387 ? 64.745 12.501 -67.639 1.00 95.81 387 HIS A CA 1
ATOM 3140 C C . HIS A 1 387 ? 64.470 13.581 -68.698 1.00 95.81 387 HIS A C 1
ATOM 3142 O O . HIS A 1 387 ? 65.111 13.566 -69.741 1.00 95.81 387 HIS A O 1
ATOM 3148 N N . GLU A 1 388 ? 63.605 14.562 -68.428 1.00 96.94 388 GLU A N 1
ATOM 3149 C CA . GLU A 1 388 ? 63.358 15.710 -69.316 1.00 96.94 388 GLU A CA 1
ATOM 3150 C C . GLU A 1 388 ? 64.635 16.524 -69.577 1.00 96.94 388 GLU A C 1
ATOM 3152 O O . GLU A 1 388 ? 64.921 16.871 -70.720 1.00 96.94 388 GLU A O 1
ATOM 3157 N N . LYS A 1 389 ? 65.449 16.773 -68.542 1.00 96.25 389 LYS A N 1
ATOM 3158 C CA . LYS A 1 389 ? 66.742 17.467 -68.679 1.00 96.25 389 LYS A CA 1
ATOM 3159 C C . LYS A 1 389 ? 67.771 16.623 -69.426 1.00 96.25 389 LYS A C 1
ATOM 3161 O O . LYS A 1 389 ? 68.542 17.162 -70.213 1.00 96.25 389 LYS A O 1
ATOM 3166 N N . GLU A 1 390 ? 67.783 15.310 -69.208 1.00 96.56 390 GLU A N 1
ATOM 3167 C CA . GLU A 1 390 ? 68.630 14.397 -69.978 1.00 96.56 390 GLU A CA 1
ATOM 3168 C C . GLU A 1 390 ? 68.226 14.315 -71.453 1.00 96.56 390 GLU A C 1
ATOM 3170 O O . GLU A 1 390 ? 69.104 14.213 -72.306 1.00 96.56 390 GLU A O 1
ATOM 3175 N N . ILE A 1 391 ? 66.926 14.347 -71.756 1.00 96.06 391 ILE A N 1
ATOM 3176 C CA . ILE A 1 391 ? 66.399 14.390 -73.124 1.00 96.06 391 ILE A CA 1
ATOM 3177 C C . ILE A 1 391 ? 66.809 15.713 -73.774 1.00 96.06 391 ILE A C 1
ATOM 3179 O O . ILE A 1 391 ? 67.507 15.680 -74.777 1.00 96.06 391 ILE A O 1
ATOM 3183 N N . GLN A 1 392 ? 66.545 16.858 -73.137 1.00 96.12 392 GLN A N 1
ATOM 3184 C CA . GLN A 1 392 ? 66.974 18.177 -73.630 1.00 96.12 392 GLN A CA 1
ATOM 3185 C C . GLN A 1 392 ? 68.494 18.260 -73.871 1.00 96.12 392 GLN A C 1
ATOM 3187 O O . GLN A 1 392 ? 68.933 18.851 -74.856 1.00 96.12 392 GLN A O 1
ATOM 3192 N N . ALA A 1 393 ? 69.311 17.646 -73.008 1.00 95.81 393 ALA A N 1
ATOM 3193 C CA . ALA A 1 393 ? 70.760 17.573 -73.198 1.00 95.81 393 ALA A CA 1
ATOM 3194 C C . ALA A 1 393 ? 71.164 16.678 -74.388 1.00 95.81 393 ALA A C 1
ATOM 3196 O O . ALA A 1 393 ? 72.087 17.027 -75.126 1.00 95.81 393 ALA A O 1
ATOM 3197 N N . LYS A 1 394 ? 70.469 15.552 -74.602 1.00 95.19 394 LYS A N 1
ATOM 3198 C CA . LYS A 1 394 ? 70.674 14.655 -75.753 1.00 95.19 394 LYS A CA 1
ATOM 3199 C C . LYS A 1 394 ? 70.204 15.305 -77.058 1.00 95.19 394 LYS A C 1
ATOM 3201 O O . LYS A 1 394 ? 70.936 15.245 -78.037 1.00 95.19 394 LYS A O 1
ATOM 3206 N N . ASP A 1 395 ? 69.069 15.999 -77.060 1.00 96.38 395 ASP A N 1
ATOM 3207 C CA . ASP A 1 395 ? 68.548 16.737 -78.218 1.00 96.38 395 ASP A CA 1
ATOM 3208 C C . ASP A 1 395 ? 69.493 17.879 -78.621 1.00 96.38 395 ASP A C 1
ATOM 3210 O O . ASP A 1 395 ? 69.825 18.028 -79.796 1.00 96.38 395 ASP A O 1
ATOM 3214 N N . MET A 1 396 ? 70.021 18.628 -77.643 1.00 95.50 396 MET A N 1
ATOM 3215 C CA . MET A 1 396 ? 71.066 19.635 -77.867 1.00 95.50 396 MET A CA 1
ATOM 3216 C C . MET A 1 396 ? 72.340 19.011 -78.463 1.00 95.50 396 MET A C 1
ATOM 3218 O O . MET A 1 396 ? 72.939 19.565 -79.384 1.00 95.50 396 MET A O 1
ATOM 3222 N N . GLN A 1 397 ? 72.750 17.834 -77.978 1.00 95.75 397 GLN A N 1
ATOM 3223 C CA . GLN A 1 397 ? 73.898 17.107 -78.522 1.00 95.75 397 GLN A CA 1
ATOM 3224 C C . GLN A 1 397 ? 73.643 16.606 -79.955 1.00 95.75 397 GLN A C 1
ATOM 3226 O O . GLN A 1 397 ? 74.544 16.688 -80.789 1.00 95.75 397 GLN A O 1
ATOM 3231 N N . ILE A 1 398 ? 72.432 16.129 -80.258 1.00 94.06 398 ILE A N 1
ATOM 3232 C CA . ILE A 1 398 ? 72.013 15.707 -81.603 1.00 94.06 398 ILE A CA 1
ATOM 3233 C C . ILE A 1 398 ? 72.007 16.903 -82.562 1.00 94.06 398 ILE A C 1
ATOM 3235 O O . ILE A 1 398 ? 72.532 16.782 -83.665 1.00 94.06 398 ILE A O 1
ATOM 3239 N N . ALA A 1 399 ? 71.505 18.068 -82.139 1.00 94.38 399 ALA A N 1
ATOM 3240 C CA . ALA A 1 399 ? 71.533 19.290 -82.942 1.00 94.38 399 ALA A CA 1
ATOM 3241 C C . ALA A 1 399 ? 72.971 19.701 -83.313 1.00 94.38 399 ALA A C 1
ATOM 3243 O O . ALA A 1 399 ? 73.267 19.893 -84.490 1.00 94.38 399 ALA A O 1
ATOM 3244 N N . ILE A 1 400 ? 73.890 19.730 -82.338 1.00 94.19 400 ILE A N 1
ATOM 3245 C CA . ILE A 1 400 ? 75.316 20.042 -82.563 1.00 94.19 400 ILE A CA 1
ATOM 3246 C C . ILE A 1 400 ? 75.990 19.010 -83.487 1.00 94.19 400 ILE A C 1
ATOM 3248 O O . ILE A 1 400 ? 76.872 19.356 -84.273 1.00 94.19 400 ILE A O 1
ATOM 3252 N N . LEU A 1 401 ? 75.609 17.731 -83.402 1.00 92.31 401 LEU A N 1
ATOM 3253 C CA . LEU A 1 401 ? 76.126 16.693 -84.299 1.00 92.31 401 LEU A CA 1
ATOM 3254 C C . LEU A 1 401 ? 75.568 16.833 -85.723 1.00 92.31 401 LEU A C 1
ATOM 3256 O O . LEU A 1 401 ? 76.334 16.693 -86.670 1.00 92.31 401 LEU A O 1
ATOM 3260 N N . SER A 1 402 ? 74.284 17.164 -85.875 1.00 93.50 402 SER A N 1
ATOM 3261 C CA . SER A 1 402 ? 73.640 17.385 -87.176 1.00 93.50 402 SER A CA 1
ATOM 3262 C C . SER A 1 402 ? 74.159 18.642 -87.881 1.00 93.50 402 SER A C 1
ATOM 3264 O O . SER A 1 402 ? 74.324 18.628 -89.099 1.00 93.50 402 SER A O 1
ATOM 3266 N N . GLU A 1 403 ? 74.454 19.711 -87.137 1.00 92.44 403 GLU A N 1
ATOM 3267 C CA . GLU A 1 403 ? 75.093 20.922 -87.668 1.00 92.44 403 GLU A CA 1
ATOM 3268 C C . GLU A 1 403 ? 76.489 20.593 -88.222 1.00 92.44 403 GLU A C 1
ATOM 3270 O O . GLU A 1 403 ? 76.777 20.872 -89.385 1.00 92.44 403 GLU A O 1
ATOM 3275 N N . ARG A 1 404 ? 77.311 19.869 -87.449 1.00 92.44 404 ARG A N 1
ATOM 3276 C CA . ARG A 1 404 ? 78.631 19.383 -87.893 1.00 92.44 404 ARG A CA 1
ATOM 3277 C C . ARG A 1 404 ? 78.560 18.399 -89.058 1.00 92.44 404 ARG A C 1
ATOM 3279 O O . ARG A 1 404 ? 79.463 18.376 -89.889 1.00 92.44 404 ARG A O 1
ATOM 3286 N N . GLU A 1 405 ? 77.526 17.565 -89.126 1.00 90.38 405 GLU A N 1
ATOM 3287 C CA . GLU A 1 405 ? 77.312 16.673 -90.267 1.00 90.38 405 GLU A CA 1
ATOM 3288 C C . GLU A 1 405 ? 77.014 17.488 -91.533 1.00 90.38 405 GLU A C 1
ATOM 3290 O O . GLU A 1 405 ? 77.665 17.269 -92.552 1.00 90.38 405 GLU A O 1
ATOM 3295 N N . SER A 1 406 ? 76.164 18.517 -91.440 1.00 90.12 406 SER A N 1
ATOM 3296 C CA . SER A 1 406 ? 75.917 19.472 -92.528 1.00 90.12 406 SER A CA 1
ATOM 3297 C C . SER A 1 406 ? 77.180 20.247 -92.941 1.00 90.12 406 SER A C 1
ATOM 3299 O O . SER A 1 406 ? 77.419 20.427 -94.136 1.00 90.12 406 SER A O 1
ATOM 3301 N N . GLU A 1 407 ? 78.017 20.689 -91.994 1.00 90.56 407 GLU A N 1
ATOM 3302 C CA . GLU A 1 407 ? 79.322 21.309 -92.289 1.00 90.56 407 GLU A CA 1
ATOM 3303 C C . GLU A 1 407 ? 80.258 20.339 -93.032 1.00 90.56 407 GLU A C 1
ATOM 3305 O O . GLU A 1 407 ? 80.929 20.721 -93.995 1.00 90.56 407 GLU A O 1
ATOM 3310 N N . LEU A 1 408 ? 80.294 19.069 -92.617 1.00 89.25 408 LEU A N 1
ATOM 3311 C CA . LEU A 1 408 ? 81.106 18.027 -93.247 1.00 89.25 408 LEU A CA 1
ATOM 3312 C C . LEU A 1 408 ? 80.577 17.629 -94.630 1.00 89.25 408 LEU A C 1
ATOM 3314 O O . LEU A 1 408 ? 81.382 17.366 -95.522 1.00 89.25 408 LEU A O 1
ATOM 3318 N N . GLU A 1 409 ? 79.263 17.609 -94.851 1.00 88.88 409 GLU A N 1
ATOM 3319 C CA . GLU A 1 409 ? 78.671 17.406 -96.177 1.00 88.88 409 GLU A CA 1
ATOM 3320 C C . GLU A 1 409 ? 78.947 18.583 -97.113 1.00 88.88 409 GLU A C 1
ATOM 3322 O O . GLU A 1 409 ? 79.360 18.366 -98.255 1.00 88.88 409 GLU A O 1
ATOM 3327 N N . LEU A 1 410 ? 78.827 19.823 -96.627 1.00 87.94 410 LEU A N 1
ATOM 3328 C CA . LEU A 1 410 ? 79.206 21.015 -97.384 1.00 87.94 410 LEU A CA 1
ATOM 3329 C C . LEU A 1 410 ? 80.701 20.994 -97.739 1.00 87.94 410 LEU A C 1
ATOM 3331 O O . LEU A 1 410 ? 81.061 21.253 -98.885 1.00 87.94 410 LEU A O 1
ATOM 3335 N N . SER A 1 411 ? 81.564 20.607 -96.796 1.00 86.38 411 SER A N 1
ATOM 3336 C CA . SER A 1 411 ? 83.011 20.457 -97.003 1.00 86.38 411 SER A CA 1
ATOM 3337 C C . SER A 1 411 ? 83.353 19.349 -98.013 1.00 86.38 411 SER A C 1
ATOM 3339 O O . SER A 1 411 ? 84.142 19.571 -98.933 1.00 86.38 411 SER A O 1
ATOM 3341 N N . ARG A 1 412 ? 82.697 18.180 -97.932 1.00 87.81 412 ARG A N 1
ATOM 3342 C CA . ARG A 1 412 ? 82.808 17.100 -98.937 1.00 87.81 412 ARG A CA 1
ATOM 3343 C C . ARG A 1 412 ? 82.353 17.567 -100.319 1.00 87.81 412 ARG A C 1
ATOM 3345 O O . ARG A 1 412 ? 83.040 17.303 -101.302 1.00 87.81 412 ARG A O 1
ATOM 3352 N N . SER A 1 413 ? 81.225 18.273 -100.393 1.00 82.69 413 SER A N 1
ATOM 3353 C CA . SER A 1 413 ? 80.688 18.830 -101.637 1.00 82.69 413 SER A CA 1
ATOM 3354 C C . SER A 1 413 ? 81.659 19.844 -102.249 1.00 82.69 413 SER A C 1
ATOM 3356 O O . SER A 1 413 ? 81.998 19.734 -103.425 1.00 82.69 413 SER A O 1
ATOM 3358 N N . MET A 1 414 ? 82.206 20.754 -101.436 1.00 81.56 414 MET A N 1
ATOM 3359 C CA . MET A 1 414 ? 83.230 21.721 -101.841 1.00 81.56 414 MET A CA 1
ATOM 3360 C C . MET A 1 414 ? 84.509 21.027 -102.337 1.00 81.56 414 MET A C 1
ATOM 3362 O O . MET A 1 414 ? 85.042 21.401 -103.378 1.00 81.56 414 MET A O 1
ATOM 3366 N N . SER A 1 415 ? 84.968 19.976 -101.649 1.00 81.69 415 SER A N 1
ATOM 3367 C CA . SER A 1 415 ? 86.128 19.177 -102.067 1.00 81.69 415 SER A CA 1
ATOM 3368 C C . SER A 1 415 ? 85.896 18.472 -103.406 1.00 81.69 415 SER A C 1
ATOM 3370 O O . SER A 1 415 ? 86.769 18.508 -104.263 1.00 81.69 415 SER A O 1
ATOM 3372 N N . HIS A 1 416 ? 84.722 17.874 -103.616 1.00 81.50 416 HIS A N 1
ATOM 3373 C CA . HIS A 1 416 ? 84.348 17.190 -104.860 1.00 81.50 416 HIS A CA 1
ATOM 3374 C C . HIS A 1 416 ? 84.078 18.170 -106.020 1.00 81.50 416 HIS A C 1
ATOM 3376 O O . HIS A 1 416 ? 84.353 17.848 -107.174 1.00 81.50 416 HIS A O 1
ATOM 3382 N N . LEU A 1 417 ? 83.602 19.389 -105.741 1.00 79.19 417 LEU A N 1
ATOM 3383 C CA . LEU A 1 417 ? 83.557 20.479 -106.724 1.00 79.19 417 LEU A CA 1
ATOM 3384 C C . LEU A 1 417 ? 84.965 20.955 -107.104 1.00 79.19 417 LEU A C 1
ATOM 3386 O O . LEU A 1 417 ? 85.216 21.205 -108.278 1.00 79.19 417 LEU A O 1
ATOM 3390 N N . ASN A 1 418 ? 85.887 21.040 -106.143 1.00 77.19 418 ASN A N 1
ATOM 3391 C CA . ASN A 1 418 ? 87.278 21.424 -106.385 1.00 77.19 418 ASN A CA 1
ATOM 3392 C C . ASN A 1 418 ? 88.065 20.324 -107.128 1.00 77.19 418 ASN A C 1
ATOM 3394 O O . ASN A 1 418 ? 88.858 20.620 -108.016 1.00 77.19 418 ASN A O 1
ATOM 3398 N N . GLU A 1 419 ? 87.797 19.053 -106.826 1.00 78.69 419 GLU A N 1
ATOM 3399 C CA . GLU A 1 419 ? 88.309 17.896 -107.568 1.00 78.69 419 GLU A CA 1
ATOM 3400 C C . GLU A 1 419 ? 87.784 17.901 -109.010 1.00 78.69 419 GLU A C 1
ATOM 3402 O O . GLU A 1 419 ? 88.576 17.827 -109.944 1.00 78.69 419 GLU A O 1
ATOM 3407 N N . LYS A 1 420 ? 86.482 18.143 -109.218 1.00 79.75 420 LYS A N 1
ATOM 3408 C CA . LYS A 1 420 ? 85.905 18.328 -110.561 1.00 79.75 420 LYS A CA 1
ATOM 3409 C C . LYS A 1 420 ? 86.403 19.568 -111.294 1.00 79.75 420 LYS A C 1
ATOM 3411 O O . LYS A 1 420 ? 86.461 19.550 -112.520 1.00 79.75 420 LYS A O 1
ATOM 3416 N N . ALA A 1 421 ? 86.767 20.634 -110.585 1.00 74.75 421 ALA A N 1
ATOM 3417 C CA . ALA A 1 421 ? 87.428 21.788 -111.187 1.00 74.75 421 ALA A CA 1
ATOM 3418 C C . ALA A 1 421 ? 88.832 21.407 -111.687 1.00 74.75 421 ALA A C 1
ATOM 3420 O O . ALA A 1 421 ? 89.180 21.743 -112.813 1.00 74.75 421 ALA A O 1
ATOM 3421 N N . ALA A 1 422 ? 89.592 20.618 -110.921 1.00 78.50 422 ALA A N 1
ATOM 3422 C CA . ALA A 1 422 ? 90.883 20.087 -111.360 1.00 78.50 422 ALA A CA 1
ATOM 3423 C C . ALA A 1 422 ? 90.751 19.058 -112.506 1.00 78.50 422 ALA A C 1
ATOM 3425 O O . ALA A 1 422 ? 91.565 19.067 -113.429 1.00 78.50 422 ALA A O 1
ATOM 3426 N N . GLU A 1 423 ? 89.717 18.205 -112.506 1.00 79.19 423 GLU A N 1
ATOM 3427 C CA . GLU A 1 423 ? 89.384 17.335 -113.648 1.00 79.19 423 GLU A CA 1
ATOM 3428 C C . GLU A 1 423 ? 89.019 18.157 -114.894 1.00 79.19 423 GLU A C 1
ATOM 3430 O O . GLU A 1 423 ? 89.464 17.827 -115.992 1.00 79.19 423 GLU A O 1
ATOM 3435 N N . MET A 1 424 ? 88.255 19.245 -114.736 1.00 70.25 424 MET A N 1
ATOM 3436 C CA . MET A 1 424 ? 87.933 20.193 -115.808 1.00 70.25 424 MET A CA 1
ATOM 3437 C C . MET A 1 424 ? 89.190 20.887 -116.343 1.00 70.25 424 MET A C 1
ATOM 3439 O O . MET A 1 424 ? 89.384 20.895 -117.552 1.00 70.25 424 MET A O 1
ATOM 3443 N N . GLU A 1 425 ? 90.079 21.404 -115.490 1.00 75.38 425 GLU A N 1
ATOM 3444 C CA . GLU A 1 425 ? 91.348 22.010 -115.924 1.00 75.38 425 GLU A CA 1
ATOM 3445 C C . GLU A 1 425 ? 92.248 20.996 -116.650 1.00 75.38 425 GLU A C 1
ATOM 3447 O O . GLU A 1 425 ? 92.825 21.313 -117.694 1.00 75.38 425 GLU A O 1
ATOM 3452 N N . GLN A 1 426 ? 92.330 19.750 -116.167 1.00 74.19 426 GLN A N 1
ATOM 3453 C CA . GLN A 1 426 ? 93.040 18.677 -116.872 1.00 74.19 426 GLN A CA 1
ATOM 3454 C C . GLN A 1 426 ? 92.377 18.328 -118.210 1.00 74.19 426 GLN A C 1
ATOM 3456 O O . GLN A 1 426 ? 93.079 18.132 -119.204 1.00 74.19 426 GLN A O 1
ATOM 3461 N N . ALA A 1 427 ? 91.045 18.285 -118.270 1.00 72.88 427 ALA A N 1
ATOM 3462 C CA . ALA A 1 427 ? 90.301 18.044 -119.499 1.00 72.88 427 ALA A CA 1
ATOM 3463 C C . ALA A 1 427 ? 90.469 19.198 -120.499 1.00 72.88 427 ALA A C 1
ATOM 3465 O O . ALA A 1 427 ? 90.666 18.938 -121.682 1.00 72.88 427 ALA A O 1
ATOM 3466 N N . GLU A 1 428 ? 90.473 20.456 -120.058 1.00 74.38 428 GLU A N 1
ATOM 3467 C CA . GLU A 1 428 ? 90.726 21.627 -120.902 1.00 74.38 428 GLU A CA 1
ATOM 3468 C C . GLU A 1 428 ? 92.172 21.663 -121.409 1.00 74.38 428 GLU A C 1
ATOM 3470 O O . GLU A 1 428 ? 92.390 21.881 -122.603 1.00 74.38 428 GLU A O 1
ATOM 3475 N N . ALA A 1 429 ? 93.158 21.347 -120.564 1.00 75.06 429 ALA A N 1
ATOM 3476 C CA . ALA A 1 429 ? 94.552 21.186 -120.978 1.00 75.06 429 ALA A CA 1
ATOM 3477 C C . ALA A 1 429 ? 94.722 20.032 -121.987 1.00 75.06 429 ALA A C 1
ATOM 3479 O O . ALA A 1 429 ? 95.410 20.177 -123.004 1.00 75.06 429 ALA A O 1
ATOM 3480 N N . MET A 1 430 ? 94.042 18.903 -121.765 1.00 76.81 430 MET A N 1
ATOM 3481 C CA . MET A 1 430 ? 94.034 17.768 -122.690 1.00 76.81 430 MET A CA 1
ATOM 3482 C C . MET A 1 430 ? 93.303 18.103 -123.998 1.00 76.81 430 MET A C 1
ATOM 3484 O O . MET A 1 430 ? 93.766 17.709 -125.065 1.00 76.81 430 MET A O 1
ATOM 3488 N N . ILE A 1 431 ? 92.217 18.881 -123.956 1.00 74.19 431 ILE A N 1
ATOM 3489 C CA . ILE A 1 431 ? 91.510 19.402 -125.135 1.00 74.19 431 ILE A CA 1
ATOM 3490 C C . ILE A 1 431 ? 92.387 20.403 -125.893 1.00 74.19 431 ILE A C 1
ATOM 3492 O O . ILE A 1 431 ? 92.387 20.380 -127.122 1.00 74.19 431 ILE A O 1
ATOM 3496 N N . ALA A 1 432 ? 93.168 21.246 -125.216 1.00 76.31 432 ALA A N 1
ATOM 3497 C CA . ALA A 1 432 ? 94.120 22.150 -125.858 1.00 76.31 432 ALA A CA 1
ATOM 3498 C C . ALA A 1 432 ? 95.232 21.371 -126.585 1.00 76.31 432 ALA A C 1
ATOM 3500 O O . ALA A 1 432 ? 95.530 21.656 -127.748 1.00 76.31 432 ALA A O 1
ATOM 3501 N N . ASP A 1 433 ? 95.785 20.329 -125.960 1.00 76.06 433 ASP A N 1
ATOM 3502 C CA . ASP A 1 433 ? 96.785 19.469 -126.599 1.00 76.06 433 ASP A CA 1
ATOM 3503 C C . ASP A 1 433 ? 96.191 18.587 -127.716 1.00 76.06 433 ASP A C 1
ATOM 3505 O O . ASP A 1 433 ? 96.820 18.385 -128.757 1.00 76.06 433 ASP A O 1
ATOM 3509 N N . LEU A 1 434 ? 94.945 18.122 -127.568 1.00 74.81 434 LEU A N 1
ATOM 3510 C CA . LEU A 1 434 ? 94.199 17.441 -128.630 1.00 74.81 434 LEU A CA 1
ATOM 3511 C C . LEU A 1 434 ? 93.853 18.384 -129.788 1.00 74.81 434 LEU A C 1
ATOM 3513 O O . LEU A 1 434 ? 93.931 17.953 -130.932 1.00 74.81 434 LEU A O 1
ATOM 3517 N N . ARG A 1 435 ? 93.548 19.666 -129.542 1.00 74.56 435 ARG A N 1
ATOM 3518 C CA . ARG A 1 435 ? 93.387 20.688 -130.595 1.00 74.56 435 ARG A CA 1
ATOM 3519 C C . ARG A 1 435 ? 94.704 20.912 -131.337 1.00 74.56 435 ARG A C 1
ATOM 3521 O O . ARG A 1 435 ? 94.716 20.854 -132.560 1.00 74.56 435 ARG A O 1
ATOM 3528 N N . ARG A 1 436 ? 95.826 21.029 -130.618 1.00 74.75 436 ARG A N 1
ATOM 3529 C CA . ARG A 1 436 ? 97.179 21.120 -131.198 1.00 74.75 436 ARG A CA 1
ATOM 3530 C C . ARG A 1 436 ? 97.526 19.901 -132.070 1.00 74.75 436 ARG A C 1
ATOM 3532 O O . ARG A 1 436 ? 98.050 20.058 -133.171 1.00 74.75 436 ARG A O 1
ATOM 3539 N N . LYS A 1 437 ? 97.196 18.687 -131.611 1.00 72.19 437 LYS A N 1
ATOM 3540 C CA . LYS A 1 437 ? 97.330 17.432 -132.380 1.00 72.19 437 LYS A CA 1
ATOM 3541 C C . LYS A 1 437 ? 96.376 17.377 -133.580 1.00 72.19 437 LYS A C 1
ATOM 3543 O O . LYS A 1 437 ? 96.779 16.948 -134.657 1.00 72.19 437 LYS A O 1
ATOM 3548 N N . LEU A 1 438 ? 95.143 17.854 -133.424 1.00 69.75 438 LEU A N 1
ATOM 3549 C CA . LEU A 1 438 ? 94.136 17.934 -134.483 1.00 69.75 438 LEU A CA 1
ATOM 3550 C C . LEU A 1 438 ? 94.521 18.950 -135.566 1.00 69.75 438 LEU A C 1
ATOM 3552 O O . LEU A 1 438 ? 94.251 18.708 -136.735 1.00 69.75 438 LEU A O 1
ATOM 3556 N N . ASP A 1 439 ? 95.164 20.063 -135.219 1.00 67.75 439 ASP A N 1
ATOM 3557 C CA . ASP A 1 439 ? 95.632 21.054 -136.193 1.00 67.75 439 ASP A CA 1
ATOM 3558 C C . ASP A 1 439 ? 96.869 20.558 -136.959 1.00 67.75 439 ASP A C 1
ATOM 3560 O O . ASP A 1 439 ? 96.941 20.739 -138.176 1.00 67.75 439 ASP A O 1
ATOM 3564 N N . LEU A 1 440 ? 97.759 19.796 -136.308 1.00 67.81 440 LEU A N 1
ATOM 3565 C CA . LEU A 1 440 ? 98.774 18.985 -136.998 1.00 67.81 440 LEU A CA 1
ATOM 3566 C C . LEU A 1 440 ? 98.127 17.955 -137.951 1.00 67.81 440 LEU A C 1
ATOM 3568 O O . LEU A 1 440 ? 98.550 17.830 -139.102 1.00 67.81 440 LEU A O 1
ATOM 3572 N N . GLU A 1 441 ? 97.053 17.271 -137.539 1.00 60.41 441 GLU A N 1
ATOM 3573 C CA . GLU A 1 441 ? 96.309 16.368 -138.430 1.00 60.41 441 GLU A CA 1
ATOM 3574 C C . GLU A 1 441 ? 95.581 17.092 -139.574 1.00 60.41 441 GLU A C 1
ATOM 3576 O O . GLU A 1 441 ? 95.608 16.596 -140.695 1.00 60.41 441 GLU A O 1
ATOM 3581 N N . LYS A 1 442 ? 94.979 18.269 -139.365 1.00 57.53 442 LYS A N 1
ATOM 3582 C CA . LYS A 1 442 ? 94.318 19.078 -140.417 1.00 57.53 442 LYS A CA 1
ATOM 3583 C C . LYS A 1 442 ? 95.300 19.634 -141.455 1.00 57.53 442 LYS A C 1
ATOM 3585 O O . LYS A 1 442 ? 94.878 20.064 -142.536 1.00 57.53 442 LYS A O 1
ATOM 3590 N N . MET A 1 443 ? 96.594 19.666 -141.142 1.00 56.84 443 MET A N 1
ATOM 3591 C CA . MET A 1 443 ? 97.659 19.941 -142.112 1.00 56.84 443 MET A CA 1
ATOM 3592 C C . MET A 1 443 ? 98.053 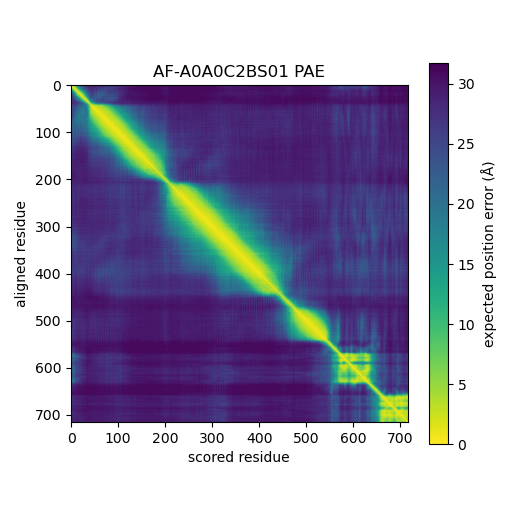18.684 -142.906 1.00 56.84 443 MET A C 1
ATOM 3594 O O . MET A 1 443 ? 98.411 18.804 -144.072 1.00 56.84 443 MET A O 1
ATOM 3598 N N . SER A 1 444 ? 97.913 17.488 -142.323 1.00 55.41 444 SER A N 1
ATOM 3599 C CA . SER A 1 444 ? 98.227 16.196 -142.959 1.00 55.41 444 SER A CA 1
ATOM 3600 C C . SER A 1 444 ? 97.064 15.616 -143.792 1.00 55.41 444 SER A C 1
ATOM 3602 O O . SER A 1 444 ? 97.224 15.248 -144.954 1.00 55.41 444 SER A O 1
ATOM 3604 N N . LYS A 1 445 ? 95.844 15.588 -143.243 1.00 47.09 445 LYS A N 1
ATOM 3605 C CA . LYS A 1 445 ? 94.668 14.907 -143.821 1.00 47.09 445 LYS A CA 1
ATOM 3606 C C . LYS A 1 445 ? 93.972 15.655 -144.960 1.00 47.09 445 LYS A C 1
ATOM 3608 O O . LYS A 1 445 ? 93.054 15.110 -145.567 1.00 47.09 445 LYS A O 1
ATOM 3613 N N . ARG A 1 446 ? 94.443 16.850 -145.336 1.00 43.34 446 ARG A N 1
ATOM 3614 C CA . ARG A 1 446 ? 93.929 17.600 -146.502 1.00 43.34 446 ARG A CA 1
ATOM 3615 C C . ARG A 1 446 ? 94.219 16.935 -147.862 1.00 43.34 446 ARG A C 1
ATOM 3617 O O . ARG A 1 446 ? 93.790 17.460 -148.882 1.00 43.34 446 ARG A O 1
ATOM 3624 N N . ALA A 1 447 ? 94.896 15.783 -147.870 1.00 42.16 447 ALA A N 1
ATOM 3625 C CA . ALA A 1 447 ? 95.202 14.981 -149.055 1.00 42.16 447 ALA A CA 1
ATOM 3626 C C . ALA A 1 447 ? 94.404 13.659 -149.186 1.00 42.16 447 ALA A C 1
ATOM 3628 O O . ALA A 1 447 ? 94.567 12.975 -150.193 1.00 42.16 447 ALA A O 1
ATOM 3629 N N . VAL A 1 448 ? 93.584 13.254 -148.197 1.00 41.72 448 VAL A N 1
ATOM 3630 C CA . VAL A 1 448 ? 93.013 11.879 -148.139 1.00 41.72 448 VAL A CA 1
ATOM 3631 C C . VAL A 1 448 ? 91.522 11.836 -147.746 1.00 41.72 448 VAL A C 1
ATOM 3633 O O . VAL A 1 448 ? 91.059 10.882 -147.130 1.00 41.72 448 VAL A O 1
ATOM 3636 N N . ILE A 1 449 ? 90.735 12.856 -148.103 1.00 39.31 449 ILE A N 1
ATOM 3637 C CA . ILE A 1 449 ? 89.271 12.853 -147.899 1.00 39.31 449 ILE A CA 1
ATOM 3638 C C . ILE A 1 449 ? 88.575 12.559 -149.235 1.00 39.31 449 ILE A C 1
ATOM 3640 O O . ILE A 1 449 ? 88.125 13.467 -149.928 1.00 39.31 449 ILE A O 1
ATOM 3644 N N . LEU A 1 450 ? 88.532 11.274 -149.615 1.00 34.62 450 LEU A N 1
ATOM 3645 C CA . LEU A 1 450 ? 87.712 10.775 -150.731 1.00 34.62 450 LEU A CA 1
ATOM 3646 C C . LEU A 1 450 ? 87.405 9.261 -150.612 1.00 34.62 450 LEU A C 1
ATOM 3648 O O . LEU A 1 450 ? 87.836 8.449 -151.431 1.00 34.62 450 LEU A O 1
ATOM 3652 N N . LYS A 1 451 ? 86.691 8.897 -149.537 1.00 36.91 451 LYS A N 1
ATOM 3653 C CA . LYS A 1 451 ? 85.867 7.682 -149.317 1.00 36.91 451 LYS A CA 1
ATOM 3654 C C . LYS A 1 451 ? 85.201 7.838 -147.938 1.00 36.91 451 LYS A C 1
ATOM 3656 O O . LYS A 1 451 ? 85.897 8.174 -146.986 1.00 36.91 451 LYS A O 1
ATOM 3661 N N . LEU A 1 452 ? 83.867 7.912 -147.896 1.00 31.48 452 LEU A N 1
ATOM 3662 C CA . LEU A 1 452 ? 82.959 6.824 -147.477 1.00 31.48 452 LEU A CA 1
ATOM 3663 C C . LEU A 1 452 ? 83.303 6.318 -146.060 1.00 31.48 452 LEU A C 1
ATOM 3665 O O . LEU A 1 452 ? 84.376 5.751 -145.879 1.00 31.48 452 LEU A O 1
ATOM 3669 N N . GLU A 1 453 ? 82.562 6.644 -144.993 1.00 25.25 453 GLU A N 1
ATOM 3670 C CA . GLU A 1 453 ? 81.110 6.456 -144.723 1.00 25.25 453 GLU A CA 1
ATOM 3671 C C . GLU A 1 453 ? 80.717 4.979 -144.515 1.00 25.25 453 GLU A C 1
ATOM 3673 O O . GLU A 1 453 ? 81.251 4.105 -145.191 1.00 25.25 453 GLU A O 1
ATOM 3678 N N . GLU A 1 454 ? 79.782 4.748 -143.574 1.00 29.05 454 GLU A N 1
ATOM 3679 C CA . GLU A 1 454 ? 79.282 3.440 -143.078 1.00 29.05 454 GLU A CA 1
ATOM 3680 C C . GLU A 1 454 ? 80.320 2.598 -142.268 1.00 29.05 454 GLU A C 1
ATOM 3682 O O . GLU A 1 454 ? 81.525 2.727 -142.458 1.00 29.05 454 GLU A O 1
ATOM 3687 N N . GLU A 1 455 ? 79.974 1.765 -141.265 1.00 27.91 455 GLU A N 1
ATOM 3688 C CA . GLU A 1 455 ? 78.667 1.273 -140.765 1.00 27.91 455 GLU A CA 1
ATOM 3689 C C . GLU A 1 455 ? 78.741 0.773 -139.281 1.00 27.91 455 GLU A C 1
ATOM 3691 O O . GLU A 1 455 ? 79.822 0.525 -138.750 1.00 27.91 455 GLU A O 1
ATOM 3696 N N . MET A 1 456 ? 77.571 0.514 -138.672 1.00 29.12 456 MET A N 1
ATOM 3697 C CA . MET A 1 456 ? 77.251 -0.356 -137.511 1.00 29.12 456 MET A CA 1
ATOM 3698 C C . MET A 1 456 ? 77.597 -0.025 -136.037 1.00 29.12 456 MET A C 1
ATOM 3700 O O . MET A 1 456 ? 78.583 0.601 -135.669 1.00 29.12 456 MET A O 1
ATOM 3704 N N . ALA A 1 457 ? 76.752 -0.600 -135.159 1.00 35.16 457 ALA A N 1
ATOM 3705 C CA . ALA A 1 457 ? 76.875 -0.709 -133.696 1.00 35.16 457 ALA A CA 1
ATOM 3706 C C . ALA A 1 457 ? 76.300 -2.058 -133.178 1.00 35.16 457 ALA A C 1
ATOM 3708 O O . ALA A 1 457 ? 75.413 -2.604 -133.839 1.00 35.16 457 ALA A O 1
ATOM 3709 N N . LYS A 1 458 ? 76.730 -2.580 -131.998 1.00 31.98 458 LYS A N 1
ATOM 3710 C CA . LYS A 1 458 ? 76.005 -3.602 -131.169 1.00 31.98 458 LYS A CA 1
ATOM 3711 C C . LYS A 1 458 ? 76.671 -3.996 -129.811 1.00 31.98 458 LYS A C 1
ATOM 3713 O O . LYS A 1 458 ? 77.797 -4.463 -129.798 1.00 31.98 458 LYS A O 1
ATOM 3718 N N . ARG A 1 459 ? 75.847 -3.994 -128.739 1.00 30.69 459 ARG A N 1
ATOM 3719 C CA . ARG A 1 459 ? 75.665 -4.997 -127.633 1.00 30.69 459 ARG A CA 1
ATOM 3720 C C . ARG A 1 459 ? 76.700 -5.289 -126.494 1.00 30.69 459 ARG A C 1
ATOM 3722 O O . ARG A 1 459 ? 77.723 -5.903 -126.734 1.00 30.69 459 ARG A O 1
ATOM 3729 N N . VAL A 1 460 ? 76.244 -5.039 -125.243 1.00 32.38 460 VAL A N 1
ATOM 3730 C CA . VAL A 1 460 ? 76.059 -5.937 -124.039 1.00 32.38 460 VAL A CA 1
ATOM 3731 C C . VAL A 1 460 ? 77.182 -6.891 -123.529 1.00 32.38 460 VAL A C 1
ATOM 3733 O O . VAL A 1 460 ? 77.641 -7.712 -124.311 1.00 32.38 460 VAL A O 1
ATOM 3736 N N . VAL A 1 461 ? 77.468 -6.905 -122.194 1.00 29.98 461 VAL A N 1
ATOM 3737 C CA . VAL A 1 461 ? 77.531 -8.093 -121.254 1.00 29.98 461 VAL A CA 1
ATOM 3738 C C . VAL A 1 461 ? 78.060 -7.772 -119.811 1.00 29.98 461 VAL A C 1
ATOM 3740 O O . VAL A 1 461 ? 79.070 -7.097 -119.667 1.00 29.98 461 VAL A O 1
ATOM 3743 N N . ASP A 1 462 ? 77.369 -8.313 -118.783 1.00 30.38 462 ASP A N 1
ATOM 3744 C CA . ASP A 1 462 ? 77.632 -8.665 -117.343 1.00 30.38 462 ASP A CA 1
ATOM 3745 C C . ASP A 1 462 ? 78.845 -8.126 -116.508 1.00 30.38 462 ASP A C 1
ATOM 3747 O O . ASP A 1 462 ? 79.960 -8.024 -117.010 1.00 30.38 462 ASP A O 1
ATOM 3751 N N . LYS A 1 463 ? 78.761 -7.951 -115.160 1.00 32.81 463 LYS A N 1
ATOM 3752 C CA . LYS A 1 463 ? 78.801 -9.038 -114.119 1.00 32.81 463 LYS A CA 1
ATOM 3753 C C . LYS A 1 463 ? 78.634 -8.579 -112.641 1.00 32.81 463 LYS A C 1
ATOM 3755 O O . LYS A 1 463 ? 79.225 -7.577 -112.277 1.00 32.81 463 LYS A O 1
ATOM 3760 N N . LYS A 1 464 ? 78.039 -9.470 -111.805 1.00 30.42 464 LYS A N 1
ATOM 3761 C CA . LYS A 1 464 ? 78.227 -9.756 -110.335 1.00 30.42 464 LYS A CA 1
ATOM 3762 C C . LYS A 1 464 ? 78.186 -8.595 -109.296 1.00 30.42 464 LYS A C 1
ATOM 3764 O O . LYS A 1 464 ? 78.635 -7.501 -109.565 1.00 30.42 464 LYS A O 1
ATOM 3769 N N . GLY A 1 465 ? 77.772 -8.789 -108.032 1.00 28.48 465 GLY A N 1
ATOM 3770 C CA . GLY A 1 465 ? 77.178 -9.953 -107.335 1.00 28.48 465 GLY A CA 1
ATOM 3771 C C . GLY A 1 465 ? 77.603 -10.064 -105.848 1.00 28.48 465 GLY A C 1
ATOM 3772 O O . GLY A 1 465 ? 78.729 -9.712 -105.518 1.00 28.48 465 GLY A O 1
ATOM 3773 N N . GLY A 1 466 ? 76.751 -10.597 -104.954 1.00 30.64 466 GLY A N 1
ATOM 3774 C CA . GLY A 1 466 ? 77.094 -10.830 -103.533 1.00 30.64 466 GLY A CA 1
ATOM 3775 C C . GLY A 1 466 ? 75.945 -11.409 -102.681 1.00 30.64 466 GLY A C 1
ATOM 3776 O O . GLY A 1 466 ? 74.779 -11.224 -103.017 1.00 30.64 466 GLY A O 1
ATOM 3777 N N . LYS A 1 467 ? 76.267 -12.132 -101.595 1.00 38.19 467 LYS A N 1
ATOM 3778 C CA . LYS A 1 467 ? 75.324 -12.688 -100.593 1.00 38.19 467 LYS A CA 1
ATOM 3779 C C . LYS A 1 467 ? 75.936 -12.616 -99.187 1.00 38.19 467 LYS A C 1
ATOM 3781 O O . LYS A 1 467 ? 77.152 -12.734 -99.062 1.00 38.19 467 LYS A O 1
ATOM 3786 N N . GLN A 1 468 ? 75.099 -12.591 -98.147 1.00 33.22 468 GLN A N 1
ATOM 3787 C CA . GLN A 1 468 ? 75.443 -13.121 -96.818 1.00 33.22 468 GLN A CA 1
ATOM 3788 C C . GLN A 1 468 ? 74.330 -14.040 -96.278 1.00 33.22 468 GLN A C 1
ATOM 3790 O O . GLN A 1 468 ? 73.306 -14.236 -96.933 1.00 33.22 468 GLN A O 1
ATOM 3795 N N . HIS A 1 469 ? 74.601 -14.708 -95.154 1.00 35.44 469 HIS A N 1
ATOM 3796 C CA . HIS A 1 469 ? 73.981 -15.969 -94.738 1.00 35.44 469 HIS A CA 1
ATOM 3797 C C . HIS A 1 469 ? 73.746 -15.985 -93.218 1.00 35.44 469 HIS A C 1
ATOM 3799 O O . HIS A 1 469 ? 74.665 -15.695 -92.455 1.00 35.44 469 HIS A O 1
ATOM 3805 N N . ILE A 1 470 ? 72.549 -16.390 -92.780 1.00 44.34 470 ILE A N 1
ATOM 3806 C CA . ILE A 1 470 ? 72.157 -16.472 -91.361 1.00 44.34 470 ILE A CA 1
ATOM 3807 C C . ILE A 1 470 ? 72.274 -17.922 -90.862 1.00 44.34 470 ILE A C 1
ATOM 3809 O O . ILE A 1 470 ? 71.890 -18.864 -91.554 1.00 44.34 470 ILE A O 1
ATOM 3813 N N . THR A 1 471 ? 72.829 -18.111 -89.664 1.00 50.78 471 THR A N 1
ATOM 3814 C CA . THR A 1 471 ? 73.176 -19.424 -89.093 1.00 50.78 471 THR A CA 1
ATOM 3815 C C . THR A 1 471 ? 72.043 -20.115 -88.327 1.00 50.78 471 THR A C 1
ATOM 3817 O O . THR A 1 471 ? 71.238 -19.497 -87.644 1.00 50.78 471 THR A O 1
ATOM 3820 N N . ARG A 1 472 ? 72.037 -21.453 -88.381 1.00 50.38 472 ARG A N 1
ATOM 3821 C CA . ARG A 1 472 ? 70.977 -22.356 -87.879 1.00 50.38 472 ARG A CA 1
ATOM 3822 C C . ARG A 1 472 ? 70.852 -22.464 -86.341 1.00 50.38 472 ARG A C 1
ATOM 3824 O O . ARG A 1 472 ? 70.069 -23.277 -85.862 1.00 50.38 472 ARG A O 1
ATOM 3831 N N . SER A 1 473 ? 71.614 -21.693 -85.563 1.00 51.59 473 SER A N 1
ATOM 3832 C CA . SER A 1 473 ? 71.721 -21.872 -84.101 1.00 51.59 473 SER A CA 1
ATOM 3833 C C . SER A 1 473 ? 70.585 -21.209 -83.306 1.00 51.59 473 SER A C 1
ATOM 3835 O O . SER A 1 473 ? 70.129 -21.753 -82.302 1.00 51.59 473 SER A O 1
ATOM 3837 N N . ASP A 1 474 ? 70.090 -20.055 -83.762 1.00 55.50 474 ASP A N 1
ATOM 3838 C CA . ASP A 1 474 ? 69.234 -19.184 -82.936 1.00 55.50 474 ASP A CA 1
ATOM 3839 C C . ASP A 1 474 ? 67.756 -19.608 -82.886 1.00 55.50 474 ASP A C 1
ATOM 3841 O O . ASP A 1 474 ? 67.025 -19.234 -81.965 1.00 55.50 474 ASP A O 1
ATOM 3845 N N . LEU A 1 475 ? 67.317 -20.440 -83.836 1.00 57.94 475 LEU A N 1
ATOM 3846 C CA . LEU A 1 475 ? 65.949 -20.974 -83.889 1.00 57.94 475 LEU A CA 1
ATOM 3847 C C . LEU A 1 475 ? 65.661 -21.901 -82.693 1.00 57.94 475 LEU A C 1
ATOM 3849 O O . LEU A 1 475 ? 64.662 -21.733 -81.998 1.00 57.94 475 LEU A O 1
ATOM 3853 N N . LEU A 1 476 ? 66.604 -22.788 -82.352 1.00 59.78 476 LEU A N 1
ATOM 3854 C CA . LEU A 1 476 ? 66.435 -23.816 -81.312 1.00 59.78 476 LEU A CA 1
ATOM 3855 C C . LEU A 1 476 ? 66.420 -23.281 -79.865 1.00 59.78 476 LEU A C 1
ATOM 3857 O O . LEU A 1 476 ? 66.229 -24.066 -78.926 1.00 59.78 476 LEU A O 1
ATOM 3861 N N . LYS A 1 477 ? 66.634 -21.975 -79.655 1.00 60.12 477 LYS A N 1
ATOM 3862 C CA . LYS A 1 477 ? 66.299 -21.295 -78.392 1.00 60.12 477 LYS A CA 1
ATOM 3863 C C . LYS A 1 477 ? 64.876 -20.741 -78.433 1.00 60.12 477 LYS A C 1
ATOM 3865 O O . LYS A 1 477 ? 64.088 -21.083 -77.553 1.00 60.12 477 LYS A O 1
ATOM 3870 N N . LYS A 1 478 ? 64.532 -19.986 -79.482 1.00 61.44 478 LYS A N 1
ATOM 3871 C CA . LYS A 1 478 ? 63.202 -19.378 -79.647 1.00 61.44 478 LYS A CA 1
ATOM 3872 C C . LYS A 1 478 ? 62.078 -20.417 -79.646 1.00 61.44 478 LYS A C 1
ATOM 3874 O O . LYS A 1 478 ? 61.077 -20.199 -78.977 1.00 61.44 478 LYS A O 1
ATOM 3879 N N . ASP A 1 479 ? 62.273 -21.580 -80.269 1.00 64.56 479 ASP A N 1
ATOM 3880 C CA . ASP A 1 479 ? 61.278 -22.667 -80.260 1.00 64.56 479 ASP A CA 1
ATOM 3881 C C . ASP A 1 479 ? 60.925 -23.153 -78.837 1.00 64.56 479 ASP A C 1
ATOM 3883 O O . ASP A 1 479 ? 59.771 -23.466 -78.551 1.00 64.56 479 ASP A O 1
ATOM 3887 N N . ARG A 1 480 ? 61.895 -23.186 -77.909 1.00 70.00 480 ARG A N 1
ATOM 3888 C CA . ARG A 1 480 ? 61.657 -23.590 -76.507 1.00 70.00 480 ARG A CA 1
ATOM 3889 C C . ARG A 1 480 ? 60.981 -22.495 -75.689 1.00 70.00 480 ARG A C 1
ATOM 3891 O O . ARG A 1 480 ? 60.090 -22.791 -74.897 1.00 70.00 480 ARG A O 1
ATOM 3898 N N . GLU A 1 481 ? 61.377 -21.251 -75.919 1.00 69.88 481 GLU A N 1
ATOM 3899 C CA . GLU A 1 481 ? 60.806 -20.062 -75.283 1.00 69.88 481 GLU A CA 1
ATOM 3900 C C . GLU A 1 481 ? 59.326 -19.887 -75.680 1.00 69.88 481 GLU A C 1
ATOM 3902 O O . GLU A 1 481 ? 58.468 -19.676 -74.823 1.00 69.88 481 GLU A O 1
ATOM 3907 N N . ILE A 1 482 ? 59.002 -20.128 -76.958 1.00 71.62 482 ILE A N 1
ATOM 3908 C CA . ILE A 1 482 ? 57.630 -20.182 -77.485 1.00 71.62 482 ILE A CA 1
ATOM 3909 C C . ILE A 1 482 ? 56.819 -21.306 -76.822 1.00 71.62 482 ILE A C 1
ATOM 3911 O O . ILE A 1 482 ? 55.683 -21.068 -76.416 1.00 71.62 482 ILE A O 1
ATOM 3915 N N . ILE A 1 483 ? 57.372 -22.516 -76.662 1.00 77.50 483 ILE A N 1
ATOM 3916 C CA . ILE A 1 483 ? 56.658 -23.629 -76.006 1.00 77.50 483 ILE A CA 1
ATOM 3917 C C . ILE A 1 483 ? 56.348 -23.308 -74.535 1.00 77.50 483 ILE A C 1
ATOM 3919 O O . ILE A 1 483 ? 55.230 -23.571 -74.089 1.00 77.50 483 ILE A O 1
ATOM 3923 N N . GLN A 1 484 ? 57.281 -22.696 -73.795 1.00 74.81 484 GLN A N 1
ATOM 3924 C CA . GLN A 1 484 ? 57.021 -22.257 -72.418 1.00 74.81 484 GLN A CA 1
ATOM 3925 C C . GLN A 1 484 ? 55.946 -21.165 -72.371 1.00 74.81 484 GLN A C 1
ATOM 3927 O O . GLN A 1 484 ? 54.974 -21.312 -71.635 1.00 74.81 484 GLN A O 1
ATOM 3932 N N . GLN A 1 485 ? 56.031 -20.132 -73.215 1.00 73.12 485 GLN A N 1
ATOM 3933 C CA . GLN A 1 485 ? 54.996 -19.092 -73.297 1.00 73.12 485 GLN A CA 1
ATOM 3934 C C . GLN A 1 485 ? 53.622 -19.660 -73.704 1.00 73.12 485 GLN A C 1
ATOM 3936 O O . GLN A 1 485 ? 52.592 -19.197 -73.215 1.00 73.12 485 GLN A O 1
ATOM 3941 N N . GLN A 1 486 ? 53.571 -20.707 -74.533 1.00 74.19 486 GLN A N 1
ATOM 3942 C CA . GLN A 1 486 ? 52.335 -21.424 -74.871 1.00 74.19 486 GLN A CA 1
ATOM 3943 C C . GLN A 1 486 ? 51.810 -22.339 -73.749 1.00 74.19 486 GLN A C 1
ATOM 3945 O O . GLN A 1 486 ? 50.649 -22.752 -73.810 1.00 74.19 486 GLN A O 1
ATOM 3950 N N . GLN A 1 487 ? 52.619 -22.702 -72.752 1.00 79.31 487 GLN A N 1
ATOM 3951 C CA . GLN A 1 487 ? 52.152 -23.371 -71.531 1.00 79.31 487 GLN A CA 1
ATOM 3952 C C . GLN A 1 487 ? 51.690 -22.346 -70.488 1.00 79.31 487 GLN A C 1
ATOM 3954 O O . GLN A 1 487 ? 50.612 -22.515 -69.922 1.00 79.31 487 GLN A O 1
ATOM 3959 N N . GLU A 1 488 ? 52.432 -21.248 -70.319 1.00 80.62 488 GLU A N 1
ATOM 3960 C CA . GLU A 1 488 ? 52.082 -20.123 -69.443 1.00 80.62 488 GLU A CA 1
ATOM 3961 C C . GLU A 1 488 ? 50.709 -19.541 -69.817 1.00 80.62 488 GLU A C 1
ATOM 3963 O O . GLU A 1 488 ? 49.804 -19.496 -68.987 1.00 80.62 488 GLU A O 1
ATOM 3968 N N . ASN A 1 489 ? 50.491 -19.219 -71.100 1.00 77.31 489 ASN A N 1
ATOM 3969 C CA . ASN A 1 489 ? 49.200 -18.716 -71.584 1.00 77.31 489 ASN A CA 1
ATOM 3970 C C . ASN A 1 489 ? 48.052 -19.716 -71.363 1.00 77.31 489 ASN A C 1
ATOM 3972 O O . ASN A 1 489 ? 46.966 -19.309 -70.966 1.00 77.31 489 ASN A O 1
ATOM 3976 N N . ARG A 1 490 ? 48.274 -21.026 -71.552 1.00 82.06 490 ARG A N 1
ATOM 3977 C CA . ARG A 1 490 ? 47.242 -22.044 -71.266 1.00 82.06 490 ARG A CA 1
ATOM 3978 C C . ARG A 1 490 ? 46.923 -22.153 -69.773 1.00 82.06 490 ARG A C 1
ATOM 3980 O O . ARG A 1 490 ? 45.767 -22.363 -69.424 1.00 82.06 490 ARG A O 1
ATOM 3987 N N . ARG A 1 491 ? 47.912 -21.960 -68.896 1.00 84.31 491 ARG A N 1
ATOM 3988 C CA . ARG A 1 491 ? 47.715 -21.923 -67.439 1.00 84.31 491 ARG A CA 1
ATOM 3989 C C . ARG A 1 491 ? 46.987 -20.657 -66.977 1.00 84.31 491 ARG A C 1
ATOM 3991 O O . ARG A 1 491 ? 46.189 -20.729 -66.047 1.00 84.31 491 ARG A O 1
ATOM 3998 N N . LEU A 1 492 ? 47.254 -19.517 -67.613 1.00 84.94 492 LEU A N 1
ATOM 3999 C CA . LEU A 1 492 ? 46.571 -18.251 -67.335 1.00 84.94 492 LEU A CA 1
ATOM 4000 C C . LEU A 1 492 ? 45.125 -18.254 -67.849 1.00 84.94 492 LEU A C 1
ATOM 4002 O O . LEU A 1 492 ? 44.244 -17.797 -67.129 1.00 84.94 492 LEU A O 1
ATOM 4006 N N . LEU A 1 493 ? 44.865 -18.833 -69.027 1.00 84.75 493 LEU A N 1
ATOM 4007 C CA . LEU A 1 493 ? 43.505 -19.047 -69.538 1.00 84.75 493 LEU A CA 1
ATOM 4008 C C . LEU A 1 493 ? 42.692 -19.954 -68.607 1.00 84.75 493 LEU A C 1
ATOM 4010 O O . LEU A 1 493 ? 41.633 -19.542 -68.157 1.00 84.75 493 LEU A O 1
ATOM 4014 N N . ALA A 1 494 ? 43.229 -21.113 -68.207 1.00 86.50 494 ALA A N 1
ATOM 4015 C CA . ALA A 1 494 ? 42.537 -22.011 -67.276 1.00 86.50 494 ALA A CA 1
ATOM 4016 C C . ALA A 1 494 ? 42.195 -21.342 -65.927 1.00 86.50 494 ALA A C 1
ATOM 4018 O O . ALA A 1 494 ? 41.148 -21.621 -65.354 1.00 86.50 494 ALA A O 1
ATOM 4019 N N . ARG A 1 495 ? 43.047 -20.430 -65.436 1.00 88.31 495 ARG A N 1
ATOM 4020 C CA . ARG A 1 495 ? 42.778 -19.631 -64.225 1.00 88.31 495 ARG A CA 1
ATOM 4021 C C . ARG A 1 495 ? 41.759 -18.513 -64.434 1.00 88.31 495 ARG A C 1
ATOM 4023 O O . ARG A 1 495 ? 41.067 -18.152 -63.489 1.00 88.31 495 ARG A O 1
ATOM 4030 N N . LEU A 1 496 ? 41.678 -17.946 -65.636 1.00 85.00 496 LEU A N 1
ATOM 4031 C CA . LEU A 1 496 ? 40.609 -17.013 -65.985 1.00 85.00 496 LEU A CA 1
ATOM 4032 C C . LEU A 1 496 ? 39.272 -17.752 -66.054 1.00 85.00 496 LEU A C 1
ATOM 4034 O O . LEU A 1 496 ? 38.325 -17.291 -65.430 1.00 85.00 496 LEU A O 1
ATOM 4038 N N . ASP A 1 497 ? 39.212 -18.908 -66.716 1.00 87.94 497 ASP A N 1
ATOM 4039 C CA . ASP A 1 497 ? 38.006 -19.745 -66.792 1.00 87.94 497 ASP A CA 1
ATOM 4040 C C . ASP A 1 497 ? 37.537 -20.201 -65.395 1.00 87.94 497 ASP A C 1
ATOM 4042 O O . ASP A 1 497 ? 36.346 -20.148 -65.096 1.00 87.94 497 ASP A O 1
ATOM 4046 N N . GLU A 1 498 ? 38.470 -20.570 -64.507 1.00 90.88 498 GLU A N 1
ATOM 4047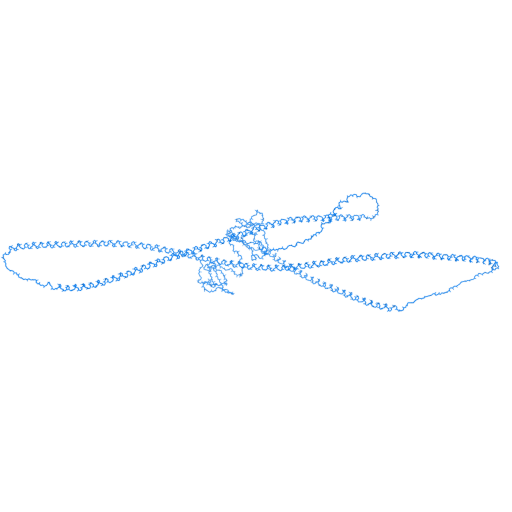 C CA . GLU A 1 498 ? 38.211 -20.885 -63.091 1.00 90.88 498 GLU A CA 1
ATOM 4048 C C . GLU A 1 498 ? 37.587 -19.684 -62.352 1.00 90.88 498 GLU A C 1
ATOM 4050 O O . GLU A 1 498 ? 36.502 -19.803 -61.787 1.00 90.88 498 GLU A O 1
ATOM 4055 N N . VAL A 1 499 ? 38.191 -18.490 -62.435 1.00 88.56 499 VAL A N 1
ATOM 4056 C CA . VAL A 1 499 ? 37.661 -17.266 -61.797 1.00 88.56 499 VAL A CA 1
ATOM 4057 C C . VAL A 1 499 ? 36.335 -16.797 -62.415 1.00 88.56 499 VAL A C 1
ATOM 4059 O O . VAL A 1 499 ? 35.476 -16.281 -61.695 1.00 88.56 499 VAL A O 1
ATOM 4062 N N . TYR A 1 500 ? 36.131 -16.977 -63.723 1.00 86.44 500 TYR A N 1
ATOM 4063 C CA . TYR A 1 500 ? 34.850 -16.693 -64.372 1.00 86.44 500 TYR A CA 1
ATOM 4064 C C . TYR A 1 500 ? 33.767 -17.663 -63.902 1.00 86.44 500 TYR A C 1
ATOM 4066 O O . TYR A 1 500 ? 32.694 -17.197 -63.526 1.00 86.44 500 TYR A O 1
ATOM 4074 N N . SER A 1 501 ? 34.050 -18.968 -63.831 1.00 89.31 501 SER A N 1
ATOM 4075 C CA . SER A 1 501 ? 33.103 -19.955 -63.305 1.00 89.31 501 SER A CA 1
ATOM 4076 C C . SER A 1 501 ? 32.783 -19.709 -61.830 1.00 89.31 501 SER A C 1
ATOM 4078 O O . SER A 1 501 ? 31.623 -19.775 -61.439 1.00 89.31 501 SER A O 1
ATOM 4080 N N . ASP A 1 502 ? 33.771 -19.374 -61.000 1.00 90.94 502 ASP A N 1
ATOM 4081 C CA . ASP A 1 502 ? 33.556 -19.048 -59.584 1.00 90.94 502 ASP A CA 1
ATOM 4082 C C . ASP A 1 502 ? 32.651 -17.822 -59.412 1.00 90.94 502 ASP A C 1
ATOM 4084 O O . ASP A 1 502 ? 31.732 -17.829 -58.588 1.00 90.94 502 ASP A O 1
ATOM 4088 N N . ARG A 1 503 ? 32.853 -16.790 -60.240 1.00 86.44 503 ARG A N 1
ATOM 4089 C CA . ARG A 1 503 ? 31.997 -15.599 -60.258 1.00 86.44 503 ARG A CA 1
ATOM 4090 C C . ARG A 1 503 ? 30.603 -15.889 -60.817 1.00 86.44 503 ARG A C 1
ATOM 4092 O O . ARG A 1 503 ? 29.635 -15.327 -60.317 1.00 86.44 503 ARG A O 1
ATOM 4099 N N . GLU A 1 504 ? 30.487 -16.752 -61.820 1.00 87.31 504 GLU A N 1
ATOM 4100 C CA . GLU A 1 504 ? 29.208 -17.189 -62.385 1.00 87.31 504 GLU A CA 1
ATOM 4101 C C . GLU A 1 504 ? 28.398 -17.989 -61.355 1.00 87.31 504 GLU A C 1
ATOM 4103 O O . GLU A 1 504 ? 27.235 -17.664 -61.124 1.00 87.31 504 GLU A O 1
ATOM 4108 N N . ARG A 1 505 ? 29.028 -18.929 -60.632 1.00 92.81 505 ARG A N 1
ATOM 4109 C CA . ARG A 1 505 ? 28.389 -19.663 -59.526 1.00 92.81 505 ARG A CA 1
ATOM 4110 C C . ARG A 1 505 ? 27.925 -18.718 -58.413 1.00 92.81 505 ARG A C 1
ATOM 4112 O O . ARG A 1 505 ? 26.762 -18.777 -58.024 1.00 92.81 505 ARG A O 1
ATOM 4119 N N . MET A 1 506 ? 28.773 -17.779 -57.983 1.00 91.12 506 MET A N 1
ATOM 4120 C CA . MET A 1 506 ? 28.399 -16.753 -56.997 1.00 91.12 506 MET A CA 1
ATOM 4121 C C . MET A 1 506 ? 27.214 -15.887 -57.463 1.00 91.12 506 MET A C 1
ATOM 4123 O O . MET A 1 506 ? 26.330 -15.579 -56.666 1.00 91.12 506 MET A O 1
ATOM 4127 N N . MET A 1 507 ? 27.151 -15.527 -58.750 1.00 87.06 507 MET A N 1
ATOM 4128 C CA . MET A 1 507 ? 25.993 -14.826 -59.319 1.00 87.06 507 MET A CA 1
ATOM 4129 C C . MET A 1 507 ? 24.732 -15.702 -59.323 1.00 87.06 507 MET A C 1
ATOM 4131 O O . MET A 1 507 ? 23.652 -15.187 -59.034 1.00 87.06 507 MET A O 1
ATOM 4135 N N . THR A 1 508 ? 24.835 -17.006 -59.613 1.00 91.31 508 THR A N 1
ATOM 4136 C CA . THR A 1 508 ? 23.677 -17.918 -59.551 1.00 91.31 508 THR A CA 1
ATOM 4137 C C . THR A 1 508 ? 23.185 -18.160 -58.125 1.00 91.31 508 THR A C 1
ATOM 4139 O O . THR A 1 508 ? 21.976 -18.167 -57.919 1.00 91.31 508 THR A O 1
ATOM 4142 N N . ASP A 1 509 ? 24.075 -18.276 -57.134 1.00 91.00 509 ASP A N 1
ATOM 4143 C CA . ASP A 1 509 ? 23.680 -18.427 -55.728 1.00 91.00 509 ASP A CA 1
ATOM 4144 C C . ASP A 1 509 ? 23.023 -17.155 -55.181 1.00 91.00 509 ASP A C 1
ATOM 4146 O O . ASP A 1 509 ? 21.939 -17.236 -54.610 1.00 91.00 509 ASP A O 1
ATOM 4150 N N . MET A 1 510 ? 23.585 -15.973 -55.458 1.00 91.44 510 MET A N 1
ATOM 4151 C CA . MET A 1 510 ? 22.959 -14.696 -55.087 1.00 91.44 510 MET A CA 1
ATOM 4152 C C . MET A 1 510 ? 21.608 -14.483 -55.800 1.00 91.44 510 MET A C 1
ATOM 4154 O O . MET A 1 510 ? 20.699 -13.877 -55.241 1.00 91.44 510 MET A O 1
ATOM 4158 N N . THR A 1 511 ? 21.445 -14.999 -57.025 1.00 88.50 511 THR A N 1
ATOM 4159 C CA . THR A 1 511 ? 20.151 -14.973 -57.734 1.00 88.50 511 THR A CA 1
ATOM 4160 C C . THR A 1 511 ? 19.146 -15.925 -57.083 1.00 88.50 511 THR A C 1
ATOM 4162 O O . THR A 1 511 ? 18.001 -15.539 -56.875 1.00 88.50 511 THR A O 1
ATOM 4165 N N . ARG A 1 512 ? 19.570 -17.137 -56.700 1.00 93.56 512 ARG A N 1
ATOM 4166 C CA . ARG A 1 512 ? 18.743 -18.107 -55.965 1.00 93.56 512 ARG A CA 1
ATOM 4167 C C . ARG A 1 512 ? 18.288 -17.546 -54.615 1.00 93.56 512 ARG A C 1
ATOM 4169 O O . ARG A 1 512 ? 17.113 -17.653 -54.295 1.00 93.56 512 ARG A O 1
ATOM 4176 N N . GLU A 1 513 ? 19.184 -16.907 -53.866 1.00 90.38 513 GLU A N 1
ATOM 4177 C CA . GLU A 1 513 ? 18.864 -16.250 -52.589 1.00 90.38 513 GLU A CA 1
ATOM 4178 C C . GLU A 1 513 ? 17.862 -15.102 -52.771 1.00 90.38 513 GLU A C 1
ATOM 4180 O O . GLU A 1 513 ? 16.891 -15.022 -52.026 1.00 90.38 513 GLU A O 1
ATOM 4185 N N . LEU A 1 514 ? 18.017 -14.278 -53.815 1.00 90.12 514 LEU A N 1
ATOM 4186 C CA . LEU A 1 514 ? 17.020 -13.260 -54.166 1.00 90.12 514 LEU A CA 1
ATOM 4187 C C . LEU A 1 514 ? 15.665 -13.866 -54.570 1.00 90.12 514 LEU A C 1
ATOM 4189 O O . LEU A 1 514 ? 14.631 -13.282 -54.256 1.00 90.12 514 LEU A O 1
ATOM 4193 N N . GLU A 1 515 ? 15.636 -15.020 -55.242 1.00 92.38 515 GLU A N 1
ATOM 4194 C CA . GLU A 1 515 ? 14.383 -15.730 -55.524 1.00 92.38 515 GLU A CA 1
ATOM 4195 C C . GLU A 1 515 ? 13.743 -16.332 -54.260 1.00 92.38 515 GLU A C 1
ATOM 4197 O O . GLU A 1 515 ? 12.517 -16.350 -54.160 1.00 92.38 515 GLU A O 1
ATOM 4202 N N . ASP A 1 516 ? 14.536 -16.824 -53.306 1.00 93.31 516 ASP A N 1
ATOM 4203 C CA . ASP A 1 516 ? 14.049 -17.379 -52.036 1.00 93.31 516 ASP A CA 1
ATOM 4204 C C . ASP A 1 516 ? 13.470 -16.273 -51.128 1.00 93.31 516 ASP A C 1
ATOM 4206 O O . ASP A 1 516 ? 12.333 -16.391 -50.670 1.00 93.31 516 ASP A O 1
ATOM 4210 N N . GLU A 1 517 ? 14.162 -15.138 -50.995 1.00 90.31 517 GLU A N 1
ATOM 4211 C CA . GLU A 1 517 ? 13.648 -13.915 -50.350 1.00 90.31 517 GLU A CA 1
ATOM 4212 C C . GLU A 1 517 ? 12.375 -13.387 -51.040 1.00 90.31 517 GLU A C 1
ATOM 4214 O O . GLU A 1 517 ? 11.413 -12.983 -50.385 1.00 90.31 517 GLU A O 1
ATOM 4219 N N . GLN A 1 518 ? 12.318 -13.424 -52.378 1.00 90.56 518 GLN A N 1
ATOM 4220 C CA . GLN A 1 518 ? 11.127 -13.035 -53.140 1.00 90.56 518 GLN A CA 1
ATOM 4221 C C . GLN A 1 518 ? 9.941 -13.977 -52.855 1.00 90.56 518 GLN A C 1
ATOM 4223 O O . GLN A 1 518 ? 8.817 -13.497 -52.694 1.00 90.56 518 GLN A O 1
ATOM 4228 N N . ARG A 1 519 ? 10.176 -15.296 -52.741 1.00 92.44 519 ARG A N 1
ATOM 4229 C CA . ARG A 1 519 ? 9.155 -16.295 -52.363 1.00 92.44 519 ARG A CA 1
ATOM 4230 C C . ARG A 1 519 ? 8.613 -16.038 -50.958 1.00 92.44 519 ARG A C 1
ATOM 4232 O O . ARG A 1 519 ? 7.398 -16.088 -50.774 1.00 92.44 519 ARG A O 1
ATOM 4239 N N . GLU A 1 520 ? 9.476 -15.728 -49.991 1.00 92.88 520 GLU A N 1
ATOM 4240 C CA . GLU A 1 520 ? 9.050 -15.377 -48.630 1.00 92.88 520 GLU A CA 1
ATOM 4241 C C . GLU A 1 520 ? 8.273 -14.050 -48.609 1.00 92.88 520 GLU A C 1
ATOM 4243 O O . GLU A 1 520 ? 7.208 -13.963 -47.996 1.00 92.88 520 GLU A O 1
ATOM 4248 N N . ASN A 1 521 ? 8.714 -13.038 -49.365 1.00 90.31 521 ASN A N 1
ATOM 4249 C CA . ASN A 1 521 ? 7.994 -11.768 -49.463 1.00 90.31 521 ASN A CA 1
ATOM 4250 C C . ASN A 1 521 ? 6.600 -11.930 -50.095 1.00 90.31 521 ASN A C 1
ATOM 4252 O O . ASN A 1 521 ? 5.644 -11.307 -49.636 1.00 90.31 521 ASN A O 1
ATOM 4256 N N . ASP A 1 522 ? 6.463 -12.775 -51.121 1.00 91.69 522 ASP A N 1
ATOM 4257 C CA . ASP A 1 522 ? 5.170 -13.077 -51.743 1.00 91.69 522 ASP A CA 1
ATOM 4258 C C . ASP A 1 522 ? 4.274 -13.965 -50.852 1.00 91.69 522 ASP A C 1
ATOM 4260 O O . ASP A 1 522 ? 3.055 -13.775 -50.848 1.00 91.69 522 ASP A O 1
ATOM 4264 N N . ALA A 1 523 ? 4.843 -14.835 -50.008 1.00 91.94 523 ALA A N 1
ATOM 4265 C CA . ALA A 1 523 ? 4.098 -15.548 -48.965 1.00 91.94 523 ALA A CA 1
ATOM 4266 C C . ALA A 1 523 ? 3.550 -14.588 -47.888 1.00 91.94 523 ALA A C 1
ATOM 4268 O O . ALA A 1 523 ? 2.354 -14.609 -47.596 1.00 91.94 523 ALA A O 1
ATOM 4269 N N . LEU A 1 524 ? 4.378 -13.671 -47.376 1.00 90.62 524 LEU A N 1
ATOM 4270 C CA . LEU A 1 524 ? 3.959 -12.638 -46.417 1.00 90.62 524 LEU A CA 1
ATOM 4271 C C . LEU A 1 524 ? 2.908 -11.681 -47.013 1.00 90.62 524 LEU A C 1
ATOM 4273 O O . LEU A 1 524 ? 1.996 -11.237 -46.316 1.00 90.62 524 LEU A O 1
ATOM 4277 N N . ARG A 1 525 ? 2.974 -11.383 -48.320 1.00 89.94 525 ARG A N 1
ATOM 4278 C CA . ARG A 1 525 ? 1.921 -10.626 -49.031 1.00 89.94 525 ARG A CA 1
ATOM 4279 C C . ARG A 1 525 ? 0.602 -11.394 -49.116 1.00 89.94 525 ARG A C 1
ATOM 4281 O O . ARG A 1 525 ? -0.452 -10.761 -49.052 1.00 89.94 525 ARG A O 1
ATOM 4288 N N . MET A 1 526 ? 0.643 -12.720 -49.261 1.00 90.62 526 MET A N 1
ATOM 4289 C CA . MET A 1 526 ? -0.554 -13.566 -49.229 1.00 90.62 526 MET A CA 1
ATOM 4290 C C . MET A 1 526 ? -1.167 -13.614 -47.826 1.00 90.62 526 MET A C 1
ATOM 4292 O O . MET A 1 526 ? -2.362 -13.365 -47.700 1.00 90.62 526 MET A O 1
ATOM 4296 N N . GLU A 1 527 ? -0.366 -13.794 -46.774 1.00 91.62 527 GLU A N 1
ATOM 4297 C CA . GLU A 1 527 ? -0.838 -13.750 -45.380 1.00 91.62 527 GLU A CA 1
ATOM 4298 C C . GLU A 1 527 ? -1.462 -12.383 -45.031 1.00 91.62 527 GLU A C 1
ATOM 4300 O O . GLU A 1 527 ? -2.579 -12.310 -44.516 1.00 91.62 527 GLU A O 1
ATOM 4305 N N . LEU A 1 528 ? -0.815 -11.275 -45.416 1.00 85.56 528 LEU A N 1
ATOM 4306 C CA . LEU A 1 528 ? -1.375 -9.922 -45.273 1.00 85.56 528 LEU A CA 1
ATOM 4307 C C . LEU A 1 528 ? -2.673 -9.714 -46.071 1.00 85.56 528 LEU A C 1
ATOM 4309 O O . LEU A 1 528 ? -3.520 -8.914 -45.667 1.00 85.56 528 LEU A O 1
ATOM 4313 N N . LYS A 1 529 ? -2.844 -10.404 -47.205 1.00 88.56 529 LYS A N 1
ATOM 4314 C CA . LYS A 1 529 ? -4.077 -10.370 -48.002 1.00 88.56 529 LYS A CA 1
ATOM 4315 C C . LYS A 1 529 ? -5.188 -11.188 -47.341 1.00 88.56 529 LYS A C 1
ATOM 4317 O O . LYS A 1 529 ? -6.316 -10.709 -47.306 1.00 88.56 529 LYS A O 1
ATOM 4322 N N . GLU A 1 530 ? -4.879 -12.353 -46.780 1.00 89.38 530 GLU A N 1
ATOM 4323 C CA . GLU A 1 530 ? -5.830 -13.197 -46.045 1.00 89.38 530 GLU A CA 1
ATOM 4324 C C . GLU A 1 530 ? -6.307 -12.513 -44.755 1.00 89.38 530 GLU A C 1
ATOM 4326 O O . GLU A 1 530 ? -7.511 -12.354 -44.569 1.00 89.38 530 GLU A O 1
ATOM 4331 N N . LEU A 1 531 ? -5.394 -11.969 -43.941 1.00 86.88 531 LEU A N 1
ATOM 4332 C CA . LEU A 1 531 ? -5.720 -11.150 -42.760 1.00 86.88 531 LEU A CA 1
ATOM 4333 C C . LEU A 1 531 ? -6.581 -9.925 -43.109 1.00 86.88 531 LEU A C 1
ATOM 4335 O O . LEU A 1 531 ? -7.475 -9.532 -42.355 1.00 86.88 531 LEU A O 1
ATOM 4339 N N . LYS A 1 532 ? -6.335 -9.305 -44.268 1.00 87.25 532 LYS A N 1
ATOM 4340 C CA . LYS A 1 532 ? -7.139 -8.178 -44.749 1.00 87.25 532 LYS A CA 1
ATOM 4341 C C . LYS A 1 532 ? -8.519 -8.620 -45.239 1.00 87.25 532 LYS A C 1
ATOM 4343 O O . LYS A 1 532 ? -9.495 -7.928 -44.961 1.00 87.25 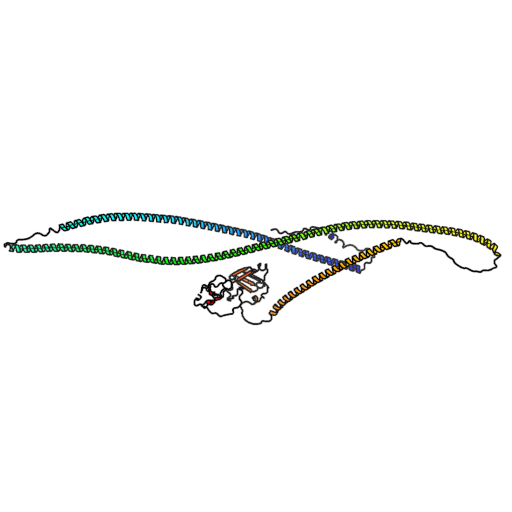532 LYS A O 1
ATOM 4348 N N . GLU A 1 533 ? -8.618 -9.752 -45.930 1.00 86.62 533 GLU A N 1
ATOM 4349 C CA . GLU A 1 533 ? -9.895 -10.335 -46.354 1.00 86.62 533 GLU A CA 1
ATOM 4350 C C . GLU A 1 533 ? -10.720 -10.833 -45.160 1.00 86.62 533 GLU A C 1
ATOM 4352 O O . GLU A 1 533 ? -11.938 -10.670 -45.179 1.00 86.62 533 GLU A O 1
ATOM 4357 N N . GLU A 1 534 ? -10.092 -11.317 -44.083 1.00 87.25 534 GLU A N 1
ATOM 4358 C CA . GLU A 1 534 ? -10.756 -11.591 -42.803 1.00 87.25 534 GLU A CA 1
ATOM 4359 C C . GLU A 1 534 ? -11.253 -10.298 -42.136 1.00 87.25 534 GLU A C 1
ATOM 4361 O O . GLU A 1 534 ? -12.419 -10.213 -41.747 1.00 87.25 534 GLU A O 1
ATOM 4366 N N . MET A 1 535 ? -10.425 -9.251 -42.054 1.00 76.88 535 MET A N 1
ATOM 4367 C CA . MET A 1 535 ? -10.841 -7.956 -41.498 1.00 76.88 535 MET A CA 1
ATOM 4368 C C . MET A 1 535 ? -11.994 -7.325 -42.304 1.00 76.88 535 MET A C 1
ATOM 4370 O O . MET A 1 535 ? -12.939 -6.788 -41.718 1.00 76.88 535 MET A O 1
ATOM 4374 N N . ASP A 1 536 ? -11.946 -7.385 -43.635 1.00 79.88 536 ASP A N 1
ATOM 4375 C CA . ASP A 1 536 ? -13.008 -6.867 -44.498 1.00 79.88 536 ASP A CA 1
ATOM 4376 C C . ASP A 1 536 ? -14.244 -7.798 -44.515 1.00 79.88 536 ASP A C 1
ATOM 4378 O O . ASP A 1 536 ? -15.363 -7.310 -44.657 1.00 79.88 536 ASP A O 1
ATOM 4382 N N . GLU A 1 537 ? -14.110 -9.102 -44.246 1.00 77.94 537 GLU A N 1
ATOM 4383 C CA . GLU A 1 537 ? -15.236 -10.010 -43.959 1.00 77.94 537 GLU A CA 1
ATOM 4384 C C . GLU A 1 537 ? -15.899 -9.700 -42.606 1.00 77.94 537 GLU A C 1
ATOM 4386 O O . GLU A 1 537 ? -17.126 -9.662 -42.512 1.00 77.94 537 GLU A O 1
ATOM 4391 N N . ILE A 1 538 ? -15.118 -9.387 -41.568 1.00 74.38 538 ILE A N 1
ATOM 4392 C CA . ILE A 1 538 ? -15.625 -8.897 -40.276 1.00 74.38 538 ILE A CA 1
ATOM 4393 C C . ILE A 1 538 ? -16.388 -7.573 -40.463 1.00 74.38 538 ILE A C 1
ATOM 4395 O O . ILE A 1 538 ? -17.418 -7.363 -39.815 1.00 74.38 538 ILE A O 1
ATOM 4399 N N . ARG A 1 539 ? -15.950 -6.702 -41.385 1.00 74.81 539 ARG A N 1
ATOM 4400 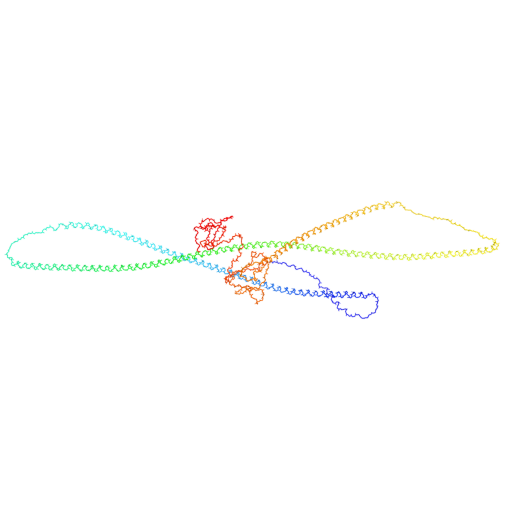C CA . ARG A 1 539 ? -16.721 -5.514 -41.798 1.00 74.81 539 ARG A CA 1
ATOM 4401 C C . ARG A 1 539 ? -17.995 -5.888 -42.554 1.00 74.81 539 ARG A C 1
ATOM 4403 O O . ARG A 1 539 ? -19.060 -5.448 -42.146 1.00 74.81 539 ARG A O 1
ATOM 4410 N N . ARG A 1 540 ? -17.949 -6.771 -43.560 1.00 72.19 540 ARG A N 1
ATOM 4411 C CA . ARG A 1 540 ? -19.165 -7.227 -44.270 1.00 72.19 540 ARG A CA 1
ATOM 4412 C C . ARG A 1 540 ? -20.203 -7.849 -43.333 1.00 72.19 540 ARG A C 1
ATOM 4414 O O . ARG A 1 540 ? -21.392 -7.617 -43.522 1.00 72.19 540 ARG A O 1
ATOM 4421 N N . ARG A 1 541 ? -19.779 -8.583 -42.297 1.00 71.12 541 ARG A N 1
ATOM 4422 C CA . ARG A 1 541 ? -20.673 -9.130 -41.257 1.00 71.12 541 ARG A CA 1
ATOM 4423 C C . ARG A 1 541 ? -21.251 -8.062 -40.330 1.00 71.12 541 ARG A C 1
ATOM 4425 O O . ARG A 1 541 ? -22.378 -8.218 -39.877 1.00 71.12 541 ARG A O 1
ATOM 4432 N N . ARG A 1 542 ? -20.506 -6.987 -40.057 1.00 58.50 542 ARG A N 1
ATOM 4433 C CA . ARG A 1 542 ? -21.003 -5.808 -39.330 1.00 58.50 542 ARG A CA 1
ATOM 4434 C C . ARG A 1 542 ? -22.032 -5.044 -40.160 1.00 58.50 542 ARG A C 1
ATOM 4436 O O . ARG A 1 542 ? -23.102 -4.733 -39.653 1.00 58.50 542 ARG A O 1
ATOM 4443 N N . ASP A 1 543 ? -21.712 -4.769 -41.418 1.00 59.19 543 ASP A N 1
ATOM 4444 C CA . ASP A 1 543 ? -22.494 -3.880 -42.276 1.00 59.19 543 ASP A CA 1
ATOM 4445 C C . ASP A 1 543 ? -23.740 -4.593 -42.838 1.00 59.19 543 ASP A C 1
ATOM 4447 O O . ASP A 1 543 ? -24.818 -4.009 -42.910 1.00 59.19 543 ASP A O 1
ATOM 4451 N N . GLY A 1 544 ? -23.635 -5.893 -43.139 1.00 51.75 544 GLY A N 1
ATOM 4452 C CA . GLY A 1 544 ? -24.756 -6.742 -43.559 1.00 51.75 544 GLY A CA 1
ATOM 4453 C C . GLY A 1 544 ? -25.762 -7.080 -42.450 1.00 51.75 544 GLY A C 1
ATOM 4454 O O . GLY A 1 544 ? -26.844 -7.573 -42.749 1.00 51.75 544 GLY A O 1
ATOM 4455 N N . ALA A 1 545 ? -25.447 -6.794 -41.182 1.00 46.84 545 ALA A N 1
ATOM 4456 C CA . ALA A 1 545 ? -26.357 -6.986 -40.048 1.00 46.84 545 ALA A CA 1
ATOM 4457 C C . ALA A 1 545 ? -27.295 -5.783 -39.794 1.00 46.84 545 ALA A C 1
ATOM 4459 O O . ALA A 1 545 ? -28.005 -5.767 -38.790 1.00 46.84 545 ALA A O 1
ATOM 4460 N N . ILE A 1 546 ? -27.274 -4.759 -40.660 1.00 47.16 546 ILE A N 1
ATOM 4461 C CA . ILE A 1 546 ? -27.959 -3.473 -40.431 1.00 47.16 546 ILE A CA 1
ATOM 4462 C C . ILE A 1 546 ? -29.334 -3.383 -41.123 1.00 47.16 546 ILE A C 1
ATOM 4464 O O . ILE A 1 546 ? -30.194 -2.645 -40.643 1.00 47.16 546 ILE A O 1
ATOM 4468 N N . ASP A 1 547 ? -29.568 -4.117 -42.217 1.00 38.41 547 ASP A N 1
ATOM 4469 C CA . ASP A 1 547 ? -30.767 -3.923 -43.059 1.00 38.41 547 ASP A CA 1
ATOM 4470 C C . ASP A 1 547 ? -31.981 -4.769 -42.609 1.00 38.41 547 ASP A C 1
ATOM 4472 O O . ASP A 1 547 ? -33.113 -4.280 -42.575 1.00 38.41 547 ASP A O 1
ATOM 4476 N N . ASP A 1 548 ? -31.754 -6.013 -42.164 1.00 37.12 548 ASP A N 1
ATOM 4477 C CA . ASP A 1 548 ? -32.818 -6.977 -41.837 1.00 37.12 548 ASP A CA 1
ATOM 4478 C C . ASP A 1 548 ? -32.966 -7.242 -40.324 1.00 37.12 548 ASP A C 1
ATOM 4480 O O . ASP A 1 548 ? -32.435 -8.206 -39.775 1.00 37.12 548 ASP A O 1
ATOM 4484 N N . THR A 1 549 ? -33.733 -6.383 -39.637 1.00 35.94 549 THR A N 1
ATOM 4485 C CA . THR A 1 549 ? -34.844 -6.772 -38.728 1.00 35.94 549 THR A CA 1
ATOM 4486 C C . THR A 1 549 ? -35.604 -5.515 -38.283 1.00 35.94 549 THR A C 1
ATOM 4488 O O . THR A 1 549 ? -35.401 -4.971 -37.196 1.00 35.94 549 THR A O 1
ATOM 4491 N N . ARG A 1 550 ? -36.550 -5.047 -39.107 1.00 39.25 550 ARG A N 1
ATOM 4492 C CA . ARG A 1 550 ? -37.573 -4.082 -38.664 1.00 39.25 550 ARG A CA 1
ATOM 4493 C C . ARG A 1 550 ? -38.732 -4.835 -38.003 1.00 39.25 550 ARG A C 1
ATOM 4495 O O . ARG A 1 550 ? -39.741 -5.082 -38.658 1.00 39.25 550 ARG A O 1
ATOM 4502 N N . SER A 1 551 ? -38.619 -5.174 -36.717 1.00 30.02 551 SER A N 1
ATOM 4503 C CA . SER A 1 551 ? -39.766 -5.685 -35.949 1.00 30.02 551 SER A CA 1
ATOM 4504 C C . SER A 1 551 ? -39.911 -5.032 -34.576 1.00 30.02 551 SER A C 1
ATOM 4506 O O . SER A 1 551 ? -39.107 -5.227 -33.671 1.00 30.02 551 SER A O 1
ATOM 4508 N N . VAL A 1 552 ? -41.005 -4.286 -34.472 1.00 37.12 552 VAL A N 1
ATOM 4509 C CA . VAL A 1 552 ? -41.702 -3.794 -33.277 1.00 37.12 552 VAL A CA 1
ATOM 4510 C C . VAL A 1 552 ? -41.629 -4.773 -32.092 1.00 37.12 552 VAL A C 1
ATOM 4512 O O . VAL A 1 552 ? -42.056 -5.913 -32.242 1.00 37.12 552 VAL A O 1
ATOM 4515 N N . ASP A 1 553 ? -41.187 -4.308 -30.914 1.00 30.97 553 ASP A N 1
ATOM 4516 C CA . ASP A 1 553 ? -42.131 -4.032 -29.815 1.00 30.97 553 ASP A CA 1
ATOM 4517 C C . ASP A 1 553 ? -41.580 -3.070 -28.735 1.00 30.97 553 ASP A C 1
ATOM 4519 O O . ASP A 1 553 ? -40.394 -2.742 -28.700 1.00 30.97 553 ASP A O 1
ATOM 4523 N N . SER A 1 554 ? -42.476 -2.555 -27.892 1.00 35.25 554 SER A N 1
ATOM 4524 C CA . SER A 1 554 ? -42.242 -1.425 -26.977 1.00 35.25 554 SER A CA 1
ATOM 4525 C C . SER A 1 554 ? -41.382 -1.750 -25.750 1.00 35.25 554 SER A C 1
ATOM 4527 O O . SER A 1 554 ? -41.623 -2.755 -25.079 1.00 35.25 554 SER A O 1
ATOM 4529 N N . ARG A 1 555 ? -40.532 -0.790 -25.336 1.00 32.78 555 ARG A N 1
ATOM 4530 C CA . ARG A 1 555 ? -40.557 -0.226 -23.961 1.00 32.78 555 ARG A CA 1
ATOM 4531 C C . ARG A 1 555 ? -39.581 0.939 -23.744 1.00 32.78 555 ARG A C 1
ATOM 4533 O O . ARG A 1 555 ? -38.363 0.757 -23.738 1.00 32.78 555 ARG A O 1
ATOM 4540 N N . ASP A 1 556 ? -40.144 2.113 -23.479 1.00 34.75 556 ASP A N 1
ATOM 4541 C CA . ASP A 1 556 ? -39.428 3.313 -23.038 1.00 34.75 556 ASP A CA 1
ATOM 4542 C C . ASP A 1 556 ? -39.022 3.261 -21.556 1.00 34.75 556 ASP A C 1
ATOM 4544 O O . ASP A 1 556 ? -39.693 2.616 -20.752 1.00 34.75 556 ASP A O 1
ATOM 4548 N N . SER A 1 557 ? -37.918 3.956 -21.237 1.00 34.78 557 SER A N 1
ATOM 4549 C CA . SER A 1 557 ? -37.595 4.605 -19.939 1.00 34.78 557 SER A CA 1
ATOM 4550 C C . SER A 1 557 ? -36.151 5.165 -19.882 1.00 34.78 557 SER A C 1
ATOM 4552 O O . SER A 1 557 ? -35.606 5.378 -18.805 1.00 34.78 557 SER A O 1
ATOM 4554 N N . ILE A 1 558 ? -35.491 5.413 -21.025 1.00 35.91 558 ILE A N 1
ATOM 4555 C CA . ILE A 1 558 ? -34.187 6.109 -21.097 1.00 35.91 558 ILE A CA 1
ATOM 4556 C C . ILE A 1 558 ? -34.203 7.047 -22.320 1.00 35.91 558 ILE A C 1
ATOM 4558 O O . ILE A 1 558 ? -34.613 6.598 -23.397 1.00 35.91 558 ILE A O 1
ATOM 4562 N N . PRO A 1 559 ? -33.739 8.311 -22.220 1.00 36.00 559 PRO A N 1
ATOM 4563 C CA . PRO A 1 559 ? -33.560 9.184 -23.380 1.00 36.00 559 PRO A CA 1
ATOM 4564 C C . PRO A 1 559 ? -32.664 8.544 -24.454 1.00 36.00 559 PRO A C 1
ATOM 4566 O O . PRO A 1 559 ? -31.537 8.122 -24.184 1.00 36.00 559 PRO A O 1
ATOM 4569 N N . HIS A 1 560 ? -33.154 8.496 -25.696 1.00 40.50 560 HIS A N 1
ATOM 4570 C CA . HIS A 1 560 ? -32.535 7.738 -26.796 1.00 40.50 560 HIS A CA 1
ATOM 4571 C C . HIS A 1 560 ? -31.088 8.147 -27.145 1.00 40.50 560 HIS A C 1
ATOM 4573 O O . HIS A 1 560 ? -30.371 7.356 -27.753 1.00 40.50 560 HIS A O 1
ATOM 4579 N N . ALA A 1 561 ? -30.639 9.339 -26.739 1.00 46.78 561 ALA A N 1
ATOM 4580 C CA . ALA A 1 561 ? -29.304 9.865 -27.034 1.00 46.78 561 ALA A CA 1
ATOM 4581 C C . ALA A 1 561 ? -28.143 9.070 -26.400 1.00 46.78 561 ALA A C 1
ATOM 4583 O O . ALA A 1 561 ? -27.037 9.108 -26.926 1.00 46.78 561 ALA A O 1
ATOM 4584 N N . ILE A 1 562 ? -28.376 8.356 -25.289 1.00 45.75 562 ILE A N 1
ATOM 4585 C CA . ILE A 1 562 ? -27.308 7.661 -24.538 1.00 45.75 562 ILE A CA 1
ATOM 4586 C C . ILE A 1 562 ? -27.321 6.143 -24.792 1.00 45.75 562 ILE A C 1
ATOM 4588 O O . ILE A 1 562 ? -26.288 5.483 -24.702 1.00 45.75 562 ILE A O 1
ATOM 4592 N N . ARG A 1 563 ? -28.479 5.561 -25.139 1.00 40.06 563 ARG A N 1
ATOM 4593 C CA . ARG A 1 563 ? -28.644 4.096 -25.214 1.00 40.06 563 ARG A CA 1
ATOM 4594 C C . ARG A 1 563 ? -28.114 3.463 -26.510 1.00 40.06 563 ARG A C 1
ATOM 4596 O O . ARG A 1 563 ? -27.805 2.277 -26.507 1.00 40.06 563 ARG A O 1
ATOM 4603 N N . ASN A 1 564 ? -27.982 4.244 -27.583 1.00 41.41 564 ASN A N 1
ATOM 4604 C CA . ASN A 1 564 ? -27.577 3.771 -28.912 1.00 41.41 564 ASN A CA 1
ATOM 4605 C C . ASN A 1 564 ? -26.162 4.230 -29.305 1.00 41.41 564 ASN A C 1
ATOM 4607 O O . ASN A 1 564 ? -25.954 4.737 -30.407 1.00 41.41 564 ASN A O 1
ATOM 4611 N N . LEU A 1 565 ? -25.177 4.009 -28.429 1.00 38.78 565 LEU A N 1
ATOM 4612 C CA . LEU A 1 565 ? -23.793 3.871 -28.883 1.00 38.78 565 LEU A CA 1
ATOM 4613 C C . LEU A 1 565 ? -23.484 2.386 -29.147 1.00 38.78 565 LEU A C 1
ATOM 4615 O O . LEU A 1 565 ? -23.787 1.541 -28.292 1.00 38.78 565 LEU A O 1
ATOM 4619 N N . PRO A 1 566 ? -22.872 2.029 -30.293 1.00 37.53 566 PRO A N 1
ATOM 4620 C CA . PRO A 1 566 ? -22.460 0.654 -30.539 1.00 37.53 566 PRO A CA 1
ATOM 4621 C C . PRO A 1 566 ? -21.433 0.236 -29.484 1.00 37.53 566 PRO A C 1
ATOM 4623 O O . PRO A 1 566 ? -20.512 0.990 -29.170 1.00 37.53 566 PRO A O 1
ATOM 4626 N N . HIS A 1 567 ? -21.562 -0.979 -28.949 1.00 44.44 567 HIS A N 1
ATOM 4627 C CA . HIS A 1 567 ? -20.672 -1.528 -27.915 1.00 44.44 567 HIS A CA 1
ATOM 4628 C C . HIS A 1 567 ? -19.301 -1.962 -28.488 1.00 44.44 567 HIS A C 1
ATOM 4630 O O . HIS A 1 567 ? -18.805 -3.054 -28.223 1.00 44.44 567 HIS A O 1
ATOM 4636 N N . ALA A 1 568 ? -18.693 -1.099 -29.306 1.00 40.94 568 ALA A N 1
ATOM 4637 C CA . ALA A 1 568 ? -17.468 -1.327 -30.062 1.00 40.94 568 ALA A CA 1
ATOM 4638 C C . ALA A 1 568 ? -16.432 -0.210 -29.814 1.00 40.94 568 ALA A C 1
ATOM 4640 O O . ALA A 1 568 ? -16.012 0.484 -30.735 1.00 40.94 568 ALA A O 1
ATOM 4641 N N . GLY A 1 569 ? -16.014 -0.047 -28.555 1.00 42.12 569 GLY A N 1
ATOM 4642 C CA . GLY A 1 569 ? -14.714 0.548 -28.197 1.00 42.12 569 GLY A CA 1
ATOM 4643 C C . GLY A 1 569 ? -14.493 2.052 -28.418 1.00 42.12 569 GLY A C 1
ATOM 4644 O O . GLY A 1 569 ? -13.355 2.495 -28.281 1.00 42.12 569 GLY A O 1
ATOM 4645 N N . TRP A 1 570 ? -15.512 2.851 -28.750 1.00 49.59 570 TRP A N 1
ATOM 4646 C CA . TRP A 1 570 ? -15.342 4.295 -28.978 1.00 49.59 570 TRP A CA 1
ATOM 4647 C C . TRP A 1 570 ? -15.802 5.154 -27.795 1.00 49.59 570 TRP A C 1
ATOM 4649 O O . TRP A 1 570 ? -16.966 5.136 -27.397 1.00 49.59 570 TRP A O 1
ATOM 4659 N N . TRP A 1 571 ? -14.861 5.932 -27.254 1.00 58.97 571 TRP A N 1
ATOM 4660 C CA . TRP A 1 571 ? -15.078 6.902 -26.181 1.00 58.97 571 TRP A CA 1
ATOM 4661 C C . TRP A 1 571 ? -15.760 8.170 -26.710 1.00 58.97 571 TRP A C 1
ATOM 4663 O O . TRP A 1 571 ? -15.337 8.724 -27.724 1.00 58.97 571 TRP A O 1
ATOM 4673 N N . VAL A 1 572 ? -16.772 8.668 -25.994 1.00 64.50 572 VAL A N 1
ATOM 4674 C CA . VAL A 1 572 ? -17.424 9.957 -26.287 1.00 64.50 572 VAL A CA 1
ATOM 4675 C C . VAL A 1 572 ? -16.905 11.016 -25.326 1.00 64.50 572 VAL A C 1
ATOM 4677 O O . VAL A 1 572 ? -16.830 10.784 -24.120 1.00 64.50 572 VAL A O 1
ATOM 4680 N N . GLN A 1 573 ? -16.566 12.187 -25.858 1.00 67.62 573 GLN A N 1
ATOM 4681 C CA . GLN A 1 573 ? -16.176 13.342 -25.058 1.00 67.62 573 GLN A CA 1
ATOM 4682 C C . GLN A 1 573 ? -17.427 14.084 -24.570 1.00 67.62 573 GLN A C 1
ATOM 4684 O O . GLN A 1 573 ? -18.302 14.423 -25.362 1.00 67.62 573 GLN A O 1
ATOM 4689 N N . TYR A 1 574 ? -17.489 14.339 -23.264 1.00 75.94 574 TYR A N 1
ATOM 4690 C CA . TYR A 1 574 ? -18.501 15.164 -22.604 1.00 75.94 574 TYR A CA 1
ATOM 4691 C C . TYR A 1 574 ? -17.797 16.154 -21.676 1.00 75.94 574 TYR A C 1
ATOM 4693 O O . TYR A 1 574 ? -16.800 15.809 -21.037 1.00 75.94 574 TYR A O 1
ATOM 4701 N N . TYR A 1 575 ? -18.335 17.365 -21.565 1.00 78.81 575 TYR A N 1
ATOM 4702 C CA . TYR A 1 575 ? -17.876 18.358 -20.602 1.00 78.81 575 TYR A CA 1
ATOM 4703 C C . TYR A 1 575 ? -18.569 18.119 -19.254 1.00 78.81 575 TYR A C 1
ATOM 4705 O O . TYR A 1 575 ? -19.797 18.167 -19.162 1.00 78.81 575 TYR A O 1
ATOM 4713 N N . ALA A 1 576 ? -17.794 17.824 -18.210 1.00 77.94 576 ALA A N 1
ATOM 4714 C CA . ALA A 1 576 ? -18.311 17.477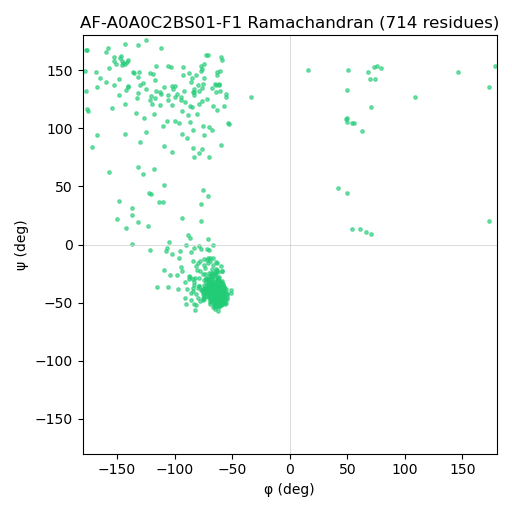 -16.888 1.00 77.94 576 ALA A CA 1
ATOM 4715 C C . ALA A 1 576 ? -18.118 18.625 -15.889 1.00 77.94 576 ALA A C 1
ATOM 4717 O O . ALA A 1 576 ? -17.005 19.117 -15.705 1.00 77.94 576 ALA A O 1
ATOM 4718 N N . VAL A 1 577 ? -19.191 19.008 -15.194 1.00 80.31 577 VAL A N 1
ATOM 4719 C CA . VAL A 1 577 ? -19.172 20.008 -14.120 1.00 80.31 577 VAL A CA 1
ATOM 4720 C C . VAL A 1 577 ? -19.611 19.347 -12.820 1.00 80.31 577 VAL A C 1
ATOM 4722 O O . VAL A 1 577 ? -20.777 18.988 -12.656 1.00 80.31 577 VAL A O 1
ATOM 4725 N N . LEU A 1 578 ? -18.683 19.218 -11.872 1.00 80.25 578 LEU A N 1
ATOM 4726 C CA . LEU A 1 578 ? -19.004 18.899 -10.483 1.00 80.25 578 LEU A CA 1
ATOM 4727 C C . LEU A 1 578 ? -19.192 20.204 -9.706 1.00 80.25 578 LEU A C 1
ATOM 4729 O O . LEU A 1 578 ? -18.284 21.032 -9.650 1.00 80.25 578 LEU A O 1
ATOM 4733 N N . ASN A 1 579 ? -20.356 20.379 -9.087 1.00 74.81 579 ASN A N 1
ATOM 4734 C CA . ASN A 1 579 ? -20.616 21.461 -8.144 1.00 74.81 579 ASN A CA 1
ATOM 4735 C C . ASN A 1 579 ? -21.111 20.900 -6.796 1.00 74.81 579 ASN A C 1
ATOM 4737 O O . ASN A 1 579 ? -21.290 19.696 -6.627 1.00 74.81 579 ASN A O 1
ATOM 4741 N N . HIS A 1 580 ? -21.313 21.772 -5.806 1.00 73.44 580 HIS A N 1
ATOM 4742 C CA . HIS A 1 580 ? -21.670 21.364 -4.440 1.00 73.44 580 HIS A CA 1
ATOM 4743 C C . HIS A 1 580 ? -23.095 20.786 -4.289 1.00 73.44 580 HIS A C 1
ATOM 4745 O O . HIS A 1 580 ? -23.450 20.346 -3.198 1.00 73.44 580 HIS A O 1
ATOM 4751 N N . VAL A 1 581 ? -23.902 20.792 -5.356 1.00 78.06 581 VAL A N 1
ATOM 4752 C CA . VAL A 1 581 ? -25.280 20.271 -5.397 1.00 78.06 581 VAL A CA 1
ATOM 4753 C C . VAL A 1 581 ? -25.409 19.078 -6.346 1.00 78.06 581 VAL A C 1
ATOM 4755 O O . VAL A 1 581 ? -26.156 18.156 -6.042 1.00 78.06 581 VAL A O 1
ATOM 4758 N N . ALA A 1 582 ? -24.701 19.076 -7.481 1.00 83.06 582 ALA A N 1
ATOM 4759 C CA . ALA A 1 582 ? -24.799 18.013 -8.479 1.00 83.06 582 ALA A CA 1
ATOM 4760 C C . ALA A 1 582 ? -23.513 17.795 -9.296 1.00 83.06 582 ALA A C 1
ATOM 4762 O O . ALA A 1 582 ? -22.724 18.717 -9.526 1.00 83.06 582 ALA A O 1
ATOM 4763 N N . PHE A 1 583 ? -23.374 16.577 -9.823 1.00 82.88 583 PHE A N 1
ATOM 4764 C CA . PHE A 1 583 ? -22.495 16.237 -10.942 1.00 82.88 583 PHE A CA 1
ATOM 4765 C C . PHE A 1 583 ? -23.295 16.287 -12.251 1.00 82.88 583 PHE A C 1
ATOM 4767 O O . PHE A 1 583 ? -24.329 15.627 -12.368 1.00 82.88 583 PHE A O 1
ATOM 4774 N N . GLN A 1 584 ? -22.843 17.075 -13.228 1.00 81.50 584 GLN A N 1
ATOM 4775 C CA . GLN A 1 584 ? -23.589 17.364 -14.458 1.00 81.50 584 GLN A CA 1
ATOM 4776 C C . GLN A 1 584 ? -22.737 17.143 -15.712 1.00 81.50 584 GLN A C 1
ATOM 4778 O O . GLN A 1 584 ? -21.576 17.549 -15.758 1.00 81.50 584 GLN A O 1
ATOM 4783 N N . LEU A 1 585 ? -23.324 16.524 -16.739 1.00 80.50 585 LEU A N 1
ATOM 4784 C CA . LEU A 1 585 ? -22.681 16.244 -18.027 1.00 80.50 585 LEU A CA 1
ATOM 4785 C C . LEU A 1 585 ? -23.314 17.071 -19.152 1.00 80.50 585 LEU A C 1
ATOM 4787 O O . LEU A 1 585 ? -24.531 17.040 -19.344 1.00 80.50 585 LEU A O 1
ATOM 4791 N N . PHE A 1 586 ? -22.480 17.756 -19.931 1.00 79.38 586 PHE A N 1
ATOM 4792 C CA . PHE A 1 586 ? -22.857 18.601 -21.065 1.00 79.38 586 PHE A CA 1
ATOM 4793 C C . PHE A 1 586 ? -22.184 18.110 -22.364 1.00 79.38 586 PHE A C 1
ATOM 4795 O O . PHE A 1 586 ? -21.065 17.597 -22.312 1.00 79.38 586 PHE A O 1
ATOM 4802 N N . PRO A 1 587 ? -22.829 18.250 -23.538 1.00 74.88 587 PRO A N 1
ATOM 4803 C CA . PRO A 1 587 ? -22.314 17.731 -24.812 1.00 74.88 587 PRO A CA 1
ATOM 4804 C C . PRO A 1 587 ? -21.339 18.681 -25.542 1.00 74.88 587 PRO A C 1
ATOM 4806 O O . PRO A 1 587 ? -20.779 18.307 -26.565 1.00 74.88 587 PRO A O 1
ATOM 4809 N N . ASP A 1 588 ? -21.157 19.907 -25.046 1.00 72.62 588 ASP A N 1
ATOM 4810 C CA . ASP A 1 588 ? -20.215 20.932 -25.527 1.00 72.62 588 ASP A CA 1
ATOM 4811 C C . ASP A 1 588 ? -19.729 21.724 -24.298 1.00 72.62 588 ASP A C 1
ATOM 4813 O O . ASP A 1 588 ? -20.417 21.767 -23.276 1.00 72.62 588 ASP A O 1
ATOM 4817 N N . GLU A 1 589 ? -18.574 22.383 -24.390 1.00 68.38 589 GLU A N 1
ATOM 4818 C CA . GLU A 1 589 ? -17.992 23.193 -23.304 1.00 68.38 589 GLU A CA 1
ATOM 4819 C C . GLU A 1 589 ? -18.793 24.478 -23.017 1.00 68.38 589 GLU A C 1
ATOM 4821 O O . GLU A 1 589 ? -18.562 25.173 -22.026 1.00 68.38 589 GLU A O 1
ATOM 4826 N N . LYS A 1 590 ? -19.739 24.835 -23.896 1.00 62.81 590 LYS A N 1
ATOM 4827 C CA . LYS A 1 590 ? -20.524 26.072 -23.804 1.00 62.81 590 LYS A CA 1
ATOM 4828 C C . LYS A 1 590 ? -21.760 25.860 -22.914 1.00 62.81 590 LYS A C 1
ATOM 4830 O O . LYS A 1 590 ? -22.657 25.113 -23.312 1.00 62.81 590 LYS A O 1
ATOM 4835 N N . PRO A 1 591 ? -21.908 26.588 -21.788 1.00 53.97 591 PRO A N 1
ATOM 4836 C CA . PRO A 1 591 ? -22.964 26.364 -20.788 1.00 53.97 591 PRO A CA 1
ATOM 4837 C C . PRO A 1 591 ? -24.353 26.907 -21.197 1.00 53.97 591 PRO A C 1
ATOM 4839 O O . PRO A 1 591 ? -25.113 27.392 -20.366 1.00 53.97 591 PRO A O 1
ATOM 4842 N N . HIS A 1 592 ? -24.686 26.848 -22.489 1.00 55.59 592 HIS A N 1
ATOM 4843 C CA . HIS A 1 592 ? -25.989 27.233 -23.048 1.00 55.59 592 HIS A CA 1
ATOM 4844 C C . HIS A 1 592 ? -26.878 26.017 -23.370 1.00 55.59 592 HIS A C 1
ATOM 4846 O O . HIS A 1 592 ? -28.048 26.183 -23.709 1.00 55.59 592 HIS A O 1
ATOM 4852 N N . SER A 1 593 ? -26.331 24.801 -23.275 1.00 60.56 593 SER A N 1
ATOM 4853 C CA . SER A 1 593 ? -27.059 23.544 -23.473 1.00 60.56 593 SER A CA 1
ATOM 4854 C C . SER A 1 593 ? -27.598 23.009 -22.147 1.00 60.56 593 SER A C 1
ATOM 4856 O O . SER A 1 593 ? -26.941 23.131 -21.114 1.00 60.56 593 SER A O 1
ATOM 4858 N N . ALA A 1 594 ? -28.764 22.359 -22.172 1.00 62.31 594 ALA A N 1
ATOM 4859 C CA . ALA A 1 594 ? -29.243 21.591 -21.024 1.00 62.31 594 ALA A CA 1
ATOM 4860 C C . ALA A 1 594 ? -28.292 20.418 -20.717 1.00 62.31 594 ALA A C 1
ATOM 4862 O O . ALA A 1 594 ? -27.714 19.826 -21.633 1.00 62.31 594 ALA A O 1
ATOM 4863 N N . ALA A 1 595 ? -28.145 20.072 -19.436 1.00 70.06 595 ALA A N 1
ATOM 4864 C CA . ALA A 1 595 ? -27.358 18.914 -19.025 1.00 70.06 595 ALA A CA 1
ATOM 4865 C C . ALA A 1 595 ? -27.996 17.618 -19.561 1.00 70.06 595 ALA A C 1
ATOM 4867 O O . ALA A 1 595 ? -29.193 17.389 -19.398 1.00 70.06 595 ALA A O 1
ATOM 4868 N N . VAL A 1 596 ? -27.181 16.765 -20.183 1.00 71.12 596 VAL A N 1
ATOM 4869 C CA . VAL A 1 596 ? -27.569 15.443 -20.710 1.00 71.12 596 VAL A CA 1
ATOM 4870 C C . VAL A 1 596 ? -27.791 14.442 -19.572 1.00 71.12 596 VAL A C 1
ATOM 4872 O O . VAL A 1 596 ? -28.604 13.529 -19.692 1.00 71.12 596 VAL A O 1
ATOM 4875 N N . MET A 1 597 ? -27.091 14.637 -18.454 1.00 75.44 597 MET A N 1
ATOM 4876 C CA . MET A 1 597 ? -27.270 13.903 -17.205 1.00 75.44 597 MET A CA 1
ATOM 4877 C C . MET A 1 597 ? -26.944 14.832 -16.030 1.00 75.44 597 MET A C 1
ATOM 4879 O O . MET A 1 597 ? -26.025 15.647 -16.125 1.00 75.44 597 MET A O 1
ATOM 4883 N N . SER A 1 598 ? -27.690 14.716 -14.933 1.00 79.69 598 SER A N 1
ATOM 4884 C CA . SER A 1 598 ? -27.481 15.473 -13.695 1.00 79.69 598 SER A CA 1
ATOM 4885 C C . SER A 1 598 ? -27.798 14.562 -12.513 1.00 79.69 598 SER A C 1
ATOM 4887 O O . SER A 1 598 ? -28.918 14.072 -12.422 1.00 79.69 598 SER A O 1
ATOM 4889 N N . ILE A 1 599 ? -26.826 14.341 -11.630 1.00 80.75 599 ILE A N 1
ATOM 4890 C CA . ILE A 1 599 ? -26.928 13.468 -10.449 1.00 80.75 599 ILE A CA 1
ATOM 4891 C C . ILE A 1 599 ? -26.740 14.355 -9.212 1.00 80.75 599 ILE A C 1
ATOM 4893 O O . ILE A 1 599 ? -25.741 15.074 -9.156 1.00 80.75 599 ILE A O 1
ATOM 4897 N N . ASP A 1 600 ? -27.666 14.347 -8.243 1.00 80.00 600 ASP A N 1
ATOM 4898 C CA . ASP A 1 600 ? -27.492 15.117 -6.995 1.00 80.00 600 ASP A CA 1
ATOM 4899 C C . ASP A 1 600 ? -26.301 14.543 -6.209 1.00 80.00 600 ASP A C 1
ATOM 4901 O O . ASP A 1 600 ? -26.127 13.327 -6.101 1.00 80.00 600 ASP A O 1
ATOM 4905 N N . THR A 1 601 ? -25.463 15.408 -5.642 1.00 78.81 601 THR A N 1
ATOM 4906 C CA . THR A 1 601 ? -24.271 15.012 -4.879 1.00 78.81 601 THR A CA 1
ATOM 4907 C C . THR A 1 601 ? -24.617 14.124 -3.670 1.00 78.81 601 THR A C 1
ATOM 4909 O O . THR A 1 601 ? -23.781 13.336 -3.237 1.00 78.81 601 THR A O 1
ATOM 4912 N N . ARG A 1 602 ? -25.858 14.175 -3.161 1.00 79.50 602 ARG A N 1
ATOM 4913 C CA . ARG A 1 602 ? -26.399 13.272 -2.126 1.00 79.50 602 ARG A CA 1
ATOM 4914 C C . ARG A 1 602 ? -26.714 11.860 -2.624 1.00 79.50 602 ARG A C 1
ATOM 4916 O O . ARG A 1 602 ? -26.742 10.941 -1.813 1.00 79.50 602 ARG A O 1
ATOM 4923 N N . GLN A 1 603 ? -26.976 11.689 -3.920 1.00 77.38 603 GLN A N 1
ATOM 4924 C CA . GLN A 1 603 ? -27.281 10.391 -4.532 1.00 77.38 603 GLN A CA 1
ATOM 4925 C C . GLN A 1 603 ? -26.004 9.613 -4.889 1.00 77.38 603 GLN A C 1
ATOM 4927 O O . GLN A 1 603 ? -26.076 8.412 -5.129 1.00 77.38 603 GLN A O 1
ATOM 4932 N N . LEU A 1 604 ? -24.828 10.254 -4.900 1.00 76.44 604 LEU A N 1
ATOM 4933 C CA . LEU A 1 604 ? -23.534 9.615 -5.163 1.00 76.44 604 LEU A CA 1
ATOM 4934 C C . LEU A 1 604 ? -23.152 8.641 -4.029 1.00 76.44 604 LEU A C 1
ATOM 4936 O O . LEU A 1 604 ? -22.613 9.046 -3.001 1.00 76.44 604 LEU A O 1
ATOM 4940 N N . CYS A 1 605 ? -23.389 7.342 -4.220 1.00 75.06 605 CYS A N 1
ATOM 4941 C CA . CYS A 1 605 ? -23.072 6.310 -3.228 1.00 75.06 605 CYS A CA 1
ATOM 4942 C C . CYS A 1 605 ? -21.572 6.020 -3.130 1.00 75.06 605 CYS A C 1
ATOM 4944 O O . CYS A 1 605 ? -21.062 5.706 -2.056 1.00 75.06 605 CYS A O 1
ATOM 4946 N N . HIS A 1 606 ? -20.878 6.021 -4.271 1.00 76.94 606 HIS A N 1
ATOM 4947 C CA . HIS A 1 606 ? -19.492 5.576 -4.353 1.00 76.94 606 HIS A CA 1
ATOM 4948 C C . HIS A 1 606 ? -18.800 6.128 -5.598 1.00 76.94 606 HIS A C 1
ATOM 4950 O O . HIS A 1 606 ? -19.373 6.122 -6.687 1.00 76.94 606 HIS A O 1
ATOM 4956 N N . VAL A 1 607 ? -17.538 6.530 -5.455 1.00 77.94 607 VAL A N 1
ATOM 4957 C CA . VAL A 1 607 ? -16.656 6.863 -6.578 1.00 77.94 607 VAL A CA 1
ATOM 4958 C C . VAL A 1 607 ? -15.322 6.160 -6.360 1.00 77.94 607 VAL A C 1
ATOM 4960 O O . VAL A 1 607 ? -14.707 6.329 -5.308 1.00 77.94 607 VAL A O 1
ATOM 4963 N N . ARG A 1 608 ? -14.862 5.383 -7.345 1.00 80.38 608 ARG A N 1
ATOM 4964 C CA . ARG A 1 608 ? -13.536 4.741 -7.317 1.00 80.38 608 ARG A CA 1
ATOM 4965 C C . ARG A 1 608 ? -12.856 4.754 -8.675 1.00 80.38 608 ARG A C 1
ATOM 4967 O O . ARG A 1 608 ? -13.518 4.820 -9.706 1.00 80.38 608 ARG A O 1
ATOM 4974 N N . LEU A 1 609 ? -11.534 4.609 -8.675 1.00 76.88 609 LEU A N 1
ATOM 4975 C CA . LEU A 1 609 ? -10.793 4.296 -9.893 1.00 76.88 609 LEU A CA 1
ATOM 4976 C C . LEU A 1 609 ? -11.206 2.921 -10.447 1.00 76.88 609 LEU A C 1
ATOM 4978 O O . LEU A 1 609 ? -11.592 2.002 -9.713 1.00 76.88 609 LEU A O 1
ATOM 4982 N N . VAL A 1 610 ? -11.135 2.812 -11.768 1.00 75.19 610 VAL A N 1
ATOM 4983 C CA . VAL A 1 610 ? -11.374 1.583 -12.528 1.00 75.19 610 VAL A CA 1
ATOM 4984 C C . VAL A 1 610 ? -10.123 0.705 -12.510 1.00 75.19 610 VAL A C 1
ATOM 4986 O O . VAL A 1 610 ? -8.995 1.194 -12.500 1.00 75.19 610 VAL A O 1
ATOM 4989 N N . THR A 1 611 ? -10.320 -0.611 -12.499 1.00 76.31 611 THR A N 1
ATOM 4990 C CA . THR A 1 611 ? -9.255 -1.618 -12.583 1.00 76.31 611 THR A CA 1
ATOM 4991 C C . THR A 1 611 ? -9.323 -2.373 -13.915 1.00 76.31 611 THR A C 1
ATOM 4993 O O . THR A 1 611 ? -10.321 -2.308 -14.634 1.00 76.31 611 THR A O 1
ATOM 4996 N N . ALA A 1 612 ? -8.292 -3.162 -14.231 1.00 69.12 612 ALA A N 1
ATOM 4997 C CA . ALA A 1 612 ? -8.287 -4.030 -15.415 1.00 69.12 612 ALA A CA 1
ATOM 4998 C C . ALA A 1 612 ? -9.380 -5.125 -15.399 1.00 69.12 612 ALA A C 1
ATOM 5000 O O . ALA A 1 612 ? -9.679 -5.707 -16.440 1.00 69.12 612 ALA A O 1
ATOM 5001 N N . ALA A 1 613 ? -9.995 -5.406 -14.242 1.00 70.31 613 ALA A N 1
ATOM 5002 C CA . ALA A 1 613 ? -11.151 -6.299 -14.153 1.00 70.31 613 ALA A CA 1
ATOM 5003 C C . ALA A 1 613 ? -12.462 -5.611 -14.584 1.00 70.31 613 ALA A C 1
ATOM 5005 O O . ALA A 1 613 ? -13.366 -6.279 -15.089 1.00 70.31 613 ALA A O 1
ATOM 5006 N N . ASP A 1 614 ? -12.552 -4.288 -14.406 1.00 69.00 614 ASP A N 1
ATOM 5007 C CA . ASP A 1 614 ? -13.745 -3.483 -14.687 1.00 69.00 614 ASP A CA 1
ATOM 5008 C C . ASP A 1 614 ? -13.846 -3.082 -16.171 1.00 69.00 614 ASP A C 1
ATOM 5010 O O . ASP A 1 614 ? -14.931 -3.114 -16.749 1.00 69.00 614 ASP A O 1
ATOM 5014 N N . VAL A 1 615 ? -12.722 -2.718 -16.808 1.00 67.31 615 VAL A N 1
ATOM 5015 C CA . VAL A 1 615 ? -12.673 -2.307 -18.225 1.00 67.31 615 VAL A CA 1
ATOM 5016 C C . VAL A 1 615 ? -11.632 -3.131 -18.981 1.00 67.31 615 VAL A C 1
ATOM 5018 O O . VAL A 1 615 ? -10.431 -2.942 -18.824 1.00 67.31 615 VAL A O 1
ATOM 5021 N N . ARG A 1 616 ? -12.113 -4.028 -19.853 1.00 61.88 616 ARG A N 1
ATOM 5022 C CA . ARG A 1 616 ? -11.286 -4.965 -20.644 1.00 61.88 616 ARG A CA 1
ATOM 5023 C C . ARG A 1 616 ? -10.703 -4.380 -21.941 1.00 61.88 616 ARG A C 1
ATOM 5025 O O . ARG A 1 616 ? -10.024 -5.096 -22.665 1.00 61.88 616 ARG A O 1
ATOM 5032 N N . VAL A 1 617 ? -11.037 -3.131 -22.277 1.00 61.97 617 VAL A N 1
ATOM 5033 C CA . VAL A 1 617 ? -10.800 -2.519 -23.607 1.00 61.97 617 VAL A CA 1
ATOM 5034 C C . VAL A 1 617 ? -9.972 -1.227 -23.519 1.00 61.97 617 VAL A C 1
ATOM 5036 O O . VAL A 1 617 ? -9.980 -0.420 -24.442 1.00 61.97 617 VAL A O 1
ATOM 5039 N N . ALA A 1 618 ? -9.304 -1.001 -22.386 1.00 68.00 618 ALA A N 1
ATOM 5040 C CA . ALA A 1 618 ? -8.495 0.184 -22.125 1.00 68.00 618 ALA A CA 1
ATOM 5041 C C . ALA A 1 618 ? -7.093 -0.228 -21.666 1.00 68.00 618 ALA A C 1
ATOM 5043 O O . ALA A 1 618 ? -6.946 -1.153 -20.866 1.00 68.00 618 ALA A O 1
ATOM 5044 N N . ASP A 1 619 ? -6.071 0.475 -22.146 1.00 69.19 619 ASP A N 1
ATOM 5045 C CA . ASP A 1 619 ? -4.677 0.166 -21.822 1.00 69.19 619 ASP A CA 1
ATOM 5046 C C . ASP A 1 619 ? -4.321 0.509 -20.366 1.00 69.19 619 ASP A C 1
ATOM 5048 O O . ASP A 1 619 ? -4.980 1.317 -19.706 1.00 69.19 619 ASP A O 1
ATOM 5052 N N . ALA A 1 620 ? -3.213 -0.043 -19.863 1.00 69.19 620 ALA A N 1
ATOM 5053 C CA . ALA A 1 620 ? -2.764 0.147 -18.478 1.00 69.19 620 ALA A CA 1
ATOM 5054 C C . ALA A 1 620 ? -2.517 1.622 -18.074 1.00 69.19 620 ALA A C 1
ATOM 5056 O O . ALA A 1 620 ? -2.575 1.952 -16.886 1.00 69.19 620 ALA A O 1
ATOM 5057 N N . GLU A 1 621 ? -2.268 2.517 -19.036 1.00 73.62 621 GLU A N 1
ATOM 5058 C CA . GLU A 1 621 ? -2.206 3.969 -18.806 1.00 73.62 621 GLU A CA 1
ATOM 5059 C C . GLU A 1 621 ? -3.583 4.647 -18.818 1.00 73.62 621 GLU A C 1
ATOM 5061 O O . GLU A 1 621 ? -3.799 5.619 -18.092 1.00 73.62 621 GLU A O 1
ATOM 5066 N N . GLN A 1 622 ? -4.519 4.136 -19.623 1.00 70.50 622 GLN A N 1
ATOM 5067 C CA . GLN A 1 622 ? -5.880 4.659 -19.746 1.00 70.50 622 GLN A CA 1
ATOM 5068 C C . GLN A 1 622 ? -6.716 4.291 -18.516 1.00 70.50 622 GLN A C 1
ATOM 5070 O O . GLN A 1 622 ? -7.390 5.156 -17.966 1.00 70.50 622 GLN A O 1
ATOM 5075 N N . ILE A 1 623 ? -6.600 3.051 -18.020 1.00 73.31 623 ILE A N 1
ATOM 5076 C CA . ILE A 1 623 ? -7.272 2.557 -16.802 1.00 73.31 623 ILE A CA 1
ATOM 5077 C C . ILE A 1 623 ? -7.049 3.508 -15.613 1.00 73.31 623 ILE A C 1
ATOM 5079 O O . ILE A 1 623 ? -7.996 3.849 -14.910 1.00 73.31 623 ILE A O 1
ATOM 5083 N N . ARG A 1 624 ? -5.826 4.034 -15.445 1.00 71.31 624 ARG A N 1
ATOM 5084 C CA . ARG A 1 624 ? -5.469 4.995 -14.379 1.00 71.31 624 ARG A CA 1
ATOM 5085 C C . ARG A 1 624 ? -6.198 6.345 -14.462 1.00 71.31 624 ARG A C 1
ATOM 5087 O O . ARG A 1 624 ? -6.140 7.109 -13.504 1.00 71.31 624 ARG A O 1
ATOM 5094 N N . ARG A 1 625 ? -6.831 6.660 -15.595 1.00 74.25 625 ARG A N 1
ATOM 5095 C CA . ARG A 1 625 ? -7.564 7.912 -15.856 1.00 74.25 625 ARG A CA 1
ATOM 5096 C C . ARG A 1 625 ? -9.085 7.719 -15.850 1.00 74.25 625 ARG A C 1
ATOM 5098 O O . ARG A 1 625 ? -9.811 8.697 -15.999 1.00 74.25 625 ARG A O 1
ATOM 5105 N N . ILE A 1 626 ? -9.567 6.486 -15.685 1.00 76.12 626 ILE A N 1
ATOM 5106 C CA . ILE A 1 626 ? -10.993 6.145 -15.687 1.00 76.12 626 ILE A CA 1
ATOM 5107 C C . ILE A 1 626 ? -11.454 5.930 -14.238 1.00 76.12 626 ILE A C 1
ATOM 5109 O O . ILE A 1 626 ? -10.790 5.265 -13.439 1.00 76.12 626 ILE A O 1
ATOM 5113 N N . PHE A 1 627 ? -12.620 6.474 -13.897 1.00 78.44 627 PHE A N 1
ATOM 5114 C CA . PHE A 1 627 ? -13.277 6.275 -12.608 1.00 78.44 627 PHE A CA 1
ATOM 5115 C C . PHE A 1 627 ? -14.746 5.896 -12.802 1.00 78.44 627 PHE A C 1
ATOM 5117 O O . PHE A 1 627 ? -15.393 6.299 -13.767 1.00 78.44 627 PHE A O 1
ATOM 5124 N N . HIS A 1 628 ? -15.257 5.088 -11.881 1.00 79.38 628 HIS A N 1
ATOM 5125 C CA . HIS A 1 628 ? -16.628 4.601 -11.841 1.00 79.38 628 HIS A CA 1
ATOM 5126 C C . HIS A 1 628 ? -17.378 5.339 -10.729 1.00 79.38 628 HIS A C 1
ATOM 5128 O O . HIS A 1 628 ? -16.947 5.320 -9.573 1.00 79.38 628 HIS A O 1
ATOM 5134 N N . ILE A 1 629 ? -18.491 5.978 -11.090 1.00 79.31 629 ILE A N 1
ATOM 5135 C CA . ILE A 1 629 ? -19.472 6.551 -10.164 1.00 79.31 629 ILE A CA 1
ATOM 5136 C C . ILE A 1 629 ? -20.640 5.567 -10.043 1.00 79.31 629 ILE A C 1
ATOM 5138 O O . ILE A 1 629 ? -21.232 5.206 -11.057 1.00 79.31 629 ILE A O 1
ATOM 5142 N N . MET A 1 630 ? -21.004 5.191 -8.818 1.00 78.50 630 MET A N 1
ATOM 5143 C CA . MET A 1 630 ? -22.275 4.530 -8.504 1.00 78.50 630 MET A CA 1
ATOM 5144 C C . MET A 1 630 ? -23.165 5.505 -7.731 1.00 78.50 630 MET A C 1
ATOM 5146 O O . MET A 1 630 ? -22.690 6.168 -6.804 1.00 78.50 630 MET A O 1
ATOM 5150 N N . PHE A 1 631 ? -24.443 5.584 -8.096 1.00 79.25 631 PHE A N 1
ATOM 5151 C CA . PHE A 1 631 ? -25.416 6.495 -7.495 1.00 79.25 631 PHE A CA 1
ATOM 5152 C C . PHE A 1 631 ? -26.796 5.841 -7.340 1.00 79.25 631 PHE A C 1
ATOM 5154 O O . PHE A 1 631 ? -27.107 4.870 -8.030 1.00 79.25 631 PHE A O 1
ATOM 5161 N N . ASP A 1 632 ? -27.598 6.365 -6.414 1.00 72.38 632 ASP A N 1
ATOM 5162 C CA . ASP A 1 632 ? -28.920 5.849 -6.055 1.00 72.38 632 ASP A CA 1
ATOM 5163 C C . ASP A 1 632 ? -30.029 6.600 -6.812 1.00 72.38 632 ASP A C 1
ATOM 5165 O O . ASP A 1 632 ? -30.370 7.732 -6.475 1.00 72.38 632 ASP A O 1
ATOM 5169 N N . ASP A 1 633 ? -30.618 5.966 -7.828 1.00 62.91 633 ASP A N 1
ATOM 5170 C CA . ASP A 1 633 ? -31.715 6.515 -8.654 1.00 62.91 633 ASP A CA 1
ATOM 5171 C C . ASP A 1 633 ? -33.087 6.452 -7.934 1.00 62.91 633 ASP A C 1
ATOM 5173 O O . ASP A 1 633 ? -34.141 6.468 -8.560 1.00 62.91 633 ASP A O 1
ATOM 5177 N N . ARG A 1 634 ? -33.105 6.341 -6.596 1.00 56.44 634 ARG A N 1
ATOM 5178 C CA . ARG A 1 634 ? -34.309 6.053 -5.787 1.00 56.44 634 ARG A CA 1
ATOM 5179 C C . ARG A 1 634 ? -35.381 7.141 -5.769 1.00 56.44 634 ARG A C 1
ATOM 5181 O O . ARG A 1 634 ? -36.544 6.810 -5.543 1.00 56.44 634 ARG A O 1
ATOM 5188 N N . ASP A 1 635 ? -35.019 8.397 -6.018 1.00 50.69 635 ASP A N 1
ATOM 5189 C CA . ASP A 1 635 ? -35.989 9.495 -6.167 1.00 50.69 635 ASP A CA 1
ATOM 5190 C C . ASP A 1 635 ? -36.671 9.489 -7.550 1.00 50.69 635 ASP A C 1
ATOM 5192 O O . ASP A 1 635 ? -37.695 10.143 -7.760 1.00 50.69 635 ASP A O 1
ATOM 5196 N N . ASN A 1 636 ? -36.126 8.723 -8.498 1.00 49.47 636 ASN A N 1
ATOM 5197 C CA . ASN A 1 636 ? -36.619 8.574 -9.857 1.00 49.47 636 ASN A CA 1
ATOM 5198 C C . ASN A 1 636 ? -37.427 7.264 -9.925 1.00 49.47 636 ASN A C 1
ATOM 5200 O O . ASN A 1 636 ? -36.885 6.165 -9.855 1.00 49.47 636 ASN A O 1
ATOM 5204 N N . GLY A 1 637 ? -38.758 7.360 -9.995 1.00 42.69 637 GLY A N 1
ATOM 5205 C CA . GLY A 1 637 ? -39.688 6.259 -9.676 1.00 42.69 637 GLY A CA 1
ATOM 5206 C C . GLY A 1 637 ? -39.765 5.066 -10.650 1.00 42.69 637 GLY A C 1
ATOM 5207 O O . GLY A 1 637 ? -40.866 4.598 -10.933 1.00 42.69 637 GLY A O 1
ATOM 5208 N N . SER A 1 638 ? -38.644 4.563 -11.174 1.00 37.88 638 SER A N 1
ATOM 5209 C CA . SER A 1 638 ? -38.569 3.482 -12.165 1.00 37.88 638 SER A CA 1
ATOM 5210 C C . SER A 1 638 ? -37.670 2.338 -11.681 1.00 37.88 638 SER A C 1
ATOM 5212 O O . SER A 1 638 ? -36.453 2.368 -11.840 1.00 37.88 638 SER A O 1
ATOM 5214 N N . THR A 1 639 ? -38.273 1.290 -11.108 1.00 44.66 639 THR A N 1
ATOM 5215 C CA . THR A 1 639 ? -37.576 0.164 -10.452 1.00 44.66 639 THR A CA 1
ATOM 5216 C C . THR A 1 639 ? -36.820 -0.750 -11.439 1.00 44.66 639 THR A C 1
ATOM 5218 O O . THR A 1 639 ? -37.255 -1.861 -11.748 1.00 44.66 639 THR A O 1
ATOM 5221 N N . SER A 1 640 ? -35.673 -0.290 -11.941 1.00 35.50 640 SER A N 1
ATOM 5222 C CA . SER A 1 640 ? -34.788 -1.042 -12.840 1.00 35.50 640 SER A CA 1
ATOM 5223 C C . SER A 1 640 ? -33.845 -1.959 -12.053 1.00 35.50 640 SER A C 1
ATOM 5225 O O . SER A 1 640 ? -33.216 -1.538 -11.084 1.00 35.50 640 SER A O 1
ATOM 5227 N N . ARG A 1 641 ? -33.747 -3.236 -12.441 1.00 41.16 641 ARG A N 1
ATOM 5228 C CA . ARG A 1 641 ? -33.185 -4.317 -11.603 1.00 41.16 641 ARG A CA 1
ATOM 5229 C C . ARG A 1 641 ? -31.870 -4.875 -12.166 1.00 41.16 641 ARG A C 1
ATOM 5231 O O . ARG A 1 641 ? -31.630 -6.079 -12.118 1.00 41.16 641 ARG A O 1
ATOM 5238 N N . ASN A 1 642 ? -31.041 -4.000 -12.736 1.00 34.25 642 ASN A N 1
ATOM 5239 C CA . ASN A 1 642 ? -29.992 -4.370 -13.690 1.00 34.25 642 ASN A CA 1
ATOM 5240 C C . ASN A 1 642 ? -28.570 -4.039 -13.191 1.00 34.25 642 ASN A C 1
ATOM 5242 O O . ASN A 1 642 ? -27.863 -3.242 -13.802 1.00 34.25 642 ASN A O 1
ATOM 5246 N N . ALA A 1 643 ? -28.132 -4.691 -12.111 1.00 29.84 643 ALA A N 1
ATOM 5247 C CA . ALA A 1 643 ? -26.710 -4.789 -11.774 1.00 29.84 643 ALA A CA 1
ATOM 5248 C C . ALA A 1 643 ? -26.148 -6.099 -12.357 1.00 29.84 643 ALA A C 1
ATOM 5250 O O . ALA A 1 643 ? -26.577 -7.187 -11.974 1.00 29.84 643 ALA A O 1
ATOM 5251 N N . SER A 1 644 ? -25.220 -6.002 -13.311 1.00 31.95 644 SER A N 1
ATOM 5252 C CA . SER A 1 644 ? -24.757 -7.142 -14.116 1.00 31.95 644 SER A CA 1
ATOM 5253 C C . SER A 1 644 ? -23.794 -8.072 -13.367 1.00 31.95 644 SER A C 1
ATOM 5255 O O . SER A 1 644 ? -22.579 -8.011 -13.559 1.00 31.95 644 SER A O 1
ATOM 5257 N N . THR A 1 645 ? -24.324 -8.988 -12.554 1.00 30.14 645 THR A N 1
ATOM 5258 C CA . THR A 1 645 ? -23.564 -10.151 -12.070 1.00 30.14 645 THR A CA 1
ATOM 5259 C C . THR A 1 645 ? -23.312 -11.121 -13.224 1.00 30.14 645 THR A C 1
ATOM 5261 O O . THR A 1 645 ? -24.198 -11.874 -13.626 1.00 30.14 645 THR A O 1
ATOM 5264 N N . ASN A 1 646 ? -22.100 -11.087 -13.774 1.00 30.39 646 ASN A N 1
ATOM 5265 C CA . ASN A 1 646 ? -21.646 -12.006 -14.813 1.00 30.39 646 ASN A CA 1
ATOM 5266 C C . ASN A 1 646 ? -21.346 -13.389 -14.206 1.00 30.39 646 ASN A C 1
ATOM 5268 O O . ASN A 1 646 ? -20.225 -13.611 -13.749 1.00 30.39 646 ASN A O 1
ATOM 5272 N N . ASP A 1 647 ? -22.307 -14.315 -14.239 1.00 28.05 647 ASP A N 1
ATOM 5273 C CA . ASP A 1 647 ? -22.039 -15.738 -13.997 1.00 28.05 647 ASP A CA 1
ATOM 5274 C C . ASP A 1 647 ? -22.959 -16.669 -14.813 1.00 28.05 647 ASP A C 1
ATOM 5276 O O . ASP A 1 647 ? -24.002 -16.265 -15.334 1.00 28.05 647 ASP A O 1
ATOM 5280 N N . LEU A 1 648 ? -22.527 -17.918 -14.972 1.00 33.94 648 LEU A N 1
ATOM 5281 C CA . LEU A 1 648 ? -23.053 -18.906 -15.904 1.00 33.94 648 LEU A CA 1
ATOM 5282 C C . LEU A 1 648 ? -24.210 -19.719 -15.307 1.00 33.94 648 LEU A C 1
ATOM 5284 O O . LEU A 1 648 ? -24.001 -20.619 -14.496 1.00 33.94 648 LEU A O 1
ATOM 5288 N N . SER A 1 649 ? -25.427 -19.529 -15.819 1.00 27.30 649 SER A N 1
ATOM 5289 C CA . SER A 1 649 ? -26.428 -20.606 -15.824 1.00 27.30 649 SER A CA 1
ATOM 5290 C C . SER A 1 649 ? -27.367 -20.505 -17.028 1.00 27.30 649 SER A C 1
ATOM 5292 O O . SER A 1 649 ? -27.927 -19.455 -17.333 1.00 27.30 649 SER A O 1
ATOM 5294 N N . ILE A 1 650 ? -27.505 -21.619 -17.751 1.00 31.80 650 ILE A N 1
ATOM 5295 C CA . ILE A 1 650 ? -28.350 -21.742 -18.942 1.00 31.80 650 ILE A CA 1
ATOM 5296 C C . ILE A 1 650 ? -29.726 -22.301 -18.544 1.00 31.80 650 ILE A C 1
ATOM 5298 O O . ILE A 1 650 ? -29.825 -23.351 -17.917 1.00 31.80 650 ILE A O 1
ATOM 5302 N N . THR A 1 651 ? -30.774 -21.584 -18.960 1.00 32.22 651 THR A N 1
ATOM 5303 C CA . THR A 1 651 ? -32.188 -22.001 -19.074 1.00 32.22 651 THR A CA 1
ATOM 5304 C C . THR A 1 651 ? -32.881 -22.698 -17.890 1.00 32.22 651 THR A C 1
ATOM 5306 O O . THR A 1 651 ? -32.865 -23.921 -17.766 1.00 32.22 651 THR A O 1
ATOM 5309 N N . SER A 1 652 ? -33.745 -21.939 -17.217 1.00 29.55 652 SER A N 1
ATOM 5310 C CA . SER A 1 652 ? -35.126 -22.347 -16.898 1.00 29.55 652 SER A CA 1
ATOM 5311 C C . SER A 1 652 ? -36.024 -21.104 -17.018 1.00 29.55 652 SER A C 1
ATOM 5313 O O . SER A 1 652 ? -35.951 -20.172 -16.228 1.00 29.55 652 SER A O 1
ATOM 5315 N N . VAL A 1 653 ? -36.667 -20.893 -18.171 1.00 32.09 653 VAL A N 1
ATOM 5316 C CA . VAL A 1 653 ? -38.061 -21.311 -18.436 1.00 32.09 653 VAL A CA 1
ATOM 5317 C C . VAL A 1 653 ? -39.009 -20.875 -17.317 1.00 32.09 653 VAL A C 1
ATOM 5319 O O . VAL A 1 653 ? -38.996 -21.436 -16.226 1.00 32.09 653 VAL A O 1
ATOM 5322 N N . SER A 1 654 ? -39.867 -19.897 -17.619 1.00 40.47 654 SER A N 1
ATOM 5323 C CA . SER A 1 654 ? -40.877 -19.379 -16.696 1.00 40.47 654 SER A CA 1
ATOM 5324 C C . SER A 1 654 ? -41.821 -20.479 -16.204 1.00 40.47 654 SER A C 1
ATOM 5326 O O . SER A 1 654 ? -42.583 -21.047 -16.987 1.00 40.47 654 SER A O 1
ATOM 5328 N N . GLN A 1 655 ? -41.847 -20.701 -14.892 1.00 33.88 655 GLN A N 1
ATOM 5329 C CA . GLN A 1 655 ? -42.980 -21.322 -14.212 1.00 33.88 655 GLN A CA 1
ATOM 5330 C C . GLN A 1 655 ? -43.554 -20.337 -13.188 1.00 33.88 655 GLN A C 1
ATOM 5332 O O . GLN A 1 655 ? -42.841 -19.484 -12.664 1.00 33.88 655 GLN A O 1
ATOM 5337 N N . LYS A 1 656 ? -44.876 -20.411 -13.018 1.00 35.38 656 LYS A N 1
ATOM 5338 C CA . LYS A 1 656 ? -45.713 -19.472 -12.260 1.00 35.38 656 LYS A CA 1
ATOM 5339 C C . LYS A 1 656 ? -45.318 -19.359 -10.790 1.00 35.38 656 LYS A C 1
ATOM 5341 O O . LYS A 1 656 ? -44.778 -20.300 -10.216 1.00 35.38 656 LYS A O 1
ATOM 5346 N N . ASP A 1 657 ? -45.767 -18.270 -10.173 1.00 42.28 657 ASP A N 1
ATOM 5347 C CA . ASP A 1 657 ? -45.949 -18.168 -8.729 1.00 42.28 657 ASP A CA 1
ATOM 5348 C C . ASP A 1 657 ? -46.805 -19.330 -8.189 1.00 42.28 657 ASP A C 1
ATOM 5350 O O . ASP A 1 657 ? -48.033 -19.338 -8.304 1.00 42.28 657 ASP A O 1
ATOM 5354 N N . GLU A 1 658 ? -46.155 -20.300 -7.552 1.00 46.28 658 GLU A N 1
ATOM 5355 C CA . GLU A 1 658 ? -46.778 -21.165 -6.553 1.00 46.28 658 GLU A CA 1
ATOM 5356 C C . GLU A 1 658 ? -46.246 -20.715 -5.189 1.00 46.28 658 GLU A C 1
ATOM 5358 O O . GLU A 1 658 ? -45.075 -20.896 -4.859 1.00 46.28 658 GLU A O 1
ATOM 5363 N N . SER A 1 659 ? -47.088 -20.034 -4.410 1.00 56.69 659 SER A N 1
ATOM 5364 C CA . SER A 1 659 ? -46.690 -19.383 -3.159 1.00 56.69 659 SER A CA 1
ATOM 5365 C C . SER A 1 659 ? -46.579 -20.397 -2.015 1.00 56.69 659 SER A C 1
ATOM 5367 O O . SER A 1 659 ? -47.487 -20.522 -1.186 1.00 56.69 659 SER A O 1
ATOM 5369 N N . TRP A 1 660 ? -45.468 -21.137 -1.974 1.00 67.00 660 TRP A N 1
ATOM 5370 C CA . TRP A 1 660 ? -45.174 -22.205 -1.010 1.00 67.00 660 TRP A CA 1
ATOM 5371 C C . TRP A 1 660 ? -45.165 -21.707 0.442 1.00 67.00 660 TRP A C 1
ATOM 5373 O O . TRP A 1 660 ? -44.124 -21.358 0.990 1.00 67.00 660 TRP A O 1
ATOM 5383 N N . LYS A 1 661 ? -46.343 -21.659 1.080 1.00 70.31 661 LYS A N 1
ATOM 5384 C CA . LYS A 1 661 ? -46.544 -21.175 2.461 1.00 70.31 661 LYS A CA 1
ATOM 5385 C C . LYS A 1 661 ? -45.873 -19.803 2.705 1.00 70.31 661 LYS A C 1
ATOM 5387 O O . LYS A 1 661 ? -45.222 -19.593 3.725 1.00 70.31 661 LYS A O 1
ATOM 5392 N N . ASN A 1 662 ? -46.040 -18.881 1.753 1.00 77.75 662 ASN A N 1
ATOM 5393 C CA . ASN A 1 662 ? -45.470 -17.521 1.719 1.00 77.75 662 ASN A CA 1
ATOM 5394 C C . ASN A 1 662 ? -43.931 -17.420 1.587 1.00 77.75 662 ASN A C 1
ATOM 5396 O O . ASN A 1 662 ? -43.391 -16.325 1.729 1.00 77.75 662 ASN A O 1
ATOM 5400 N N . HIS A 1 663 ? -43.209 -18.509 1.303 1.00 81.81 663 HIS A N 1
ATOM 5401 C CA . HIS A 1 663 ? -41.767 -18.445 1.024 1.00 81.81 663 HIS A CA 1
ATOM 5402 C C . HIS A 1 663 ? -41.483 -18.076 -0.436 1.00 81.81 663 HIS A C 1
ATOM 5404 O O . HIS A 1 663 ? -41.991 -18.723 -1.350 1.00 81.81 663 HIS A O 1
ATOM 5410 N N . ASP A 1 664 ? -40.600 -17.098 -0.649 1.00 87.06 664 ASP A N 1
ATOM 5411 C CA . ASP A 1 664 ? -39.950 -16.859 -1.942 1.00 87.06 664 ASP A CA 1
ATOM 5412 C C . ASP A 1 664 ? -38.658 -17.692 -2.014 1.00 87.06 664 ASP A C 1
ATOM 5414 O O . ASP A 1 664 ? -37.600 -17.266 -1.542 1.00 87.06 664 ASP A O 1
ATOM 5418 N N . PHE A 1 665 ? -38.752 -18.910 -2.550 1.00 88.38 665 PHE A N 1
ATOM 5419 C CA . PHE A 1 665 ? -37.624 -19.837 -2.662 1.00 88.38 665 PHE A CA 1
ATOM 5420 C C . PHE A 1 665 ? -36.757 -19.570 -3.900 1.00 88.38 665 PHE A C 1
ATOM 5422 O O . PHE A 1 665 ? -37.248 -19.456 -5.020 1.00 88.38 665 PHE A O 1
ATOM 5429 N N . GLN A 1 666 ? -35.439 -19.547 -3.705 1.00 87.50 666 GLN A N 1
ATOM 5430 C CA . GLN A 1 666 ? -34.434 -19.522 -4.766 1.00 87.50 666 GLN A CA 1
ATOM 5431 C C . GLN A 1 666 ? -33.649 -20.835 -4.766 1.00 87.50 666 GLN A C 1
ATOM 5433 O O . GLN A 1 666 ? -33.195 -21.275 -3.711 1.00 87.50 666 GLN A O 1
ATOM 5438 N N . GLU A 1 667 ? -33.497 -21.473 -5.931 1.00 88.62 667 GLU A N 1
ATOM 5439 C CA . GLU A 1 667 ? -32.679 -22.686 -6.058 1.00 88.62 667 GLU A CA 1
ATOM 5440 C C . GLU A 1 667 ? -31.197 -22.316 -5.932 1.00 88.62 667 GLU A C 1
ATOM 5442 O O . GLU A 1 667 ? -30.721 -21.428 -6.641 1.00 88.62 667 GLU A O 1
ATOM 5447 N N . LEU A 1 668 ? -30.484 -22.960 -5.004 1.00 83.31 668 LEU A N 1
ATOM 5448 C CA . LEU A 1 668 ? -29.080 -22.690 -4.697 1.00 83.31 668 LEU A CA 1
ATOM 5449 C C . LEU A 1 668 ? -28.285 -23.987 -4.530 1.00 83.31 668 LEU A C 1
ATOM 5451 O O . LEU A 1 668 ? -28.778 -25.001 -4.037 1.00 83.31 668 LEU A O 1
ATOM 5455 N N . THR A 1 669 ? -27.011 -23.915 -4.903 1.00 85.25 669 THR A N 1
ATOM 5456 C CA . THR A 1 669 ? -26.070 -25.038 -4.899 1.00 85.25 669 THR A CA 1
ATOM 5457 C C . THR A 1 669 ? -25.032 -24.814 -3.800 1.00 85.25 669 THR A C 1
ATOM 5459 O O . THR A 1 669 ? -24.117 -24.004 -3.945 1.00 85.25 669 THR A O 1
ATOM 5462 N N . PHE A 1 670 ? -25.177 -25.501 -2.665 1.00 83.38 670 PHE A N 1
ATOM 5463 C CA . PHE A 1 670 ? -24.315 -25.280 -1.500 1.00 83.38 670 PHE A CA 1
ATOM 5464 C C . PHE A 1 670 ? -22.967 -26.005 -1.640 1.00 83.38 670 PHE A C 1
ATOM 5466 O O . PHE A 1 670 ? -22.902 -27.229 -1.578 1.00 83.38 670 PHE A O 1
ATOM 5473 N N . HIS A 1 671 ? -21.871 -25.257 -1.779 1.00 78.06 671 HIS A N 1
ATOM 5474 C CA . HIS A 1 671 ? -20.506 -25.813 -1.802 1.00 78.06 671 HIS A CA 1
ATOM 5475 C C . HIS A 1 671 ? -19.790 -25.770 -0.439 1.00 78.06 671 HIS A C 1
ATOM 5477 O O . HIS A 1 671 ? -18.762 -26.421 -0.265 1.00 78.06 671 HIS A O 1
ATOM 5483 N N . VAL A 1 672 ? -20.348 -25.052 0.541 1.00 77.31 672 VAL A N 1
ATOM 5484 C CA . VAL A 1 672 ? -19.875 -24.994 1.936 1.00 77.31 672 VAL A CA 1
ATOM 5485 C C . VAL A 1 672 ? -20.804 -25.784 2.859 1.00 77.31 672 VAL A C 1
ATOM 5487 O O . VAL A 1 672 ? -21.990 -25.923 2.560 1.00 77.31 672 VAL A O 1
ATOM 5490 N N . SER A 1 673 ? -20.275 -26.283 3.982 1.00 81.81 673 SER A N 1
ATOM 5491 C CA . SER A 1 673 ? -20.995 -27.149 4.933 1.00 81.81 673 SER A CA 1
ATOM 5492 C C . SER A 1 673 ? -22.317 -26.522 5.394 1.00 81.81 673 SER A C 1
ATOM 5494 O O . SER A 1 673 ? -22.330 -25.574 6.176 1.00 81.81 673 SER A O 1
ATOM 5496 N N . THR A 1 674 ? -23.428 -27.039 4.867 1.00 87.19 674 THR A N 1
ATOM 5497 C CA . THR A 1 674 ? -24.779 -26.486 5.039 1.00 87.19 674 THR A CA 1
ATOM 5498 C C . THR A 1 674 ? -25.757 -27.638 5.226 1.00 87.19 674 THR A C 1
ATOM 5500 O O . THR A 1 674 ? -25.693 -28.619 4.489 1.00 87.19 674 THR A O 1
ATOM 5503 N N . TYR A 1 675 ? -26.680 -27.531 6.177 1.00 89.81 675 TYR A N 1
ATOM 5504 C CA . TYR A 1 675 ? -27.632 -28.593 6.518 1.00 89.81 675 TYR A CA 1
ATOM 5505 C C . TYR A 1 675 ? -29.065 -28.149 6.228 1.00 89.81 675 TYR A C 1
ATOM 5507 O O . TYR A 1 675 ? -29.362 -26.958 6.228 1.00 89.81 675 TYR A O 1
ATOM 5515 N N . CYS A 1 676 ? -29.950 -29.107 5.961 1.00 91.88 676 CYS A N 1
ATOM 5516 C CA . CYS A 1 676 ? -31.367 -28.834 5.747 1.00 91.88 676 CYS A CA 1
ATOM 5517 C C . CYS A 1 676 ? -32.107 -28.625 7.073 1.00 91.88 676 CYS A C 1
ATOM 5519 O O . CYS A 1 676 ? -32.049 -29.480 7.957 1.00 91.88 676 CYS A O 1
ATOM 5521 N N . ASP A 1 677 ? -32.902 -27.563 7.165 1.00 90.69 677 ASP A N 1
ATOM 5522 C CA . ASP A 1 677 ? -33.657 -27.216 8.376 1.00 90.69 677 ASP A CA 1
ATOM 5523 C C . ASP A 1 677 ? -34.814 -28.187 8.692 1.00 90.69 677 ASP A C 1
ATOM 5525 O O . ASP A 1 677 ? -35.326 -28.192 9.806 1.00 90.69 677 ASP A O 1
ATOM 5529 N N . ILE A 1 678 ? -35.210 -29.038 7.734 1.00 88.94 678 ILE A N 1
ATOM 5530 C CA . ILE A 1 678 ? -36.298 -30.026 7.885 1.00 88.94 678 ILE A CA 1
ATOM 5531 C C . ILE A 1 678 ? -35.782 -31.427 8.251 1.00 88.94 678 ILE A C 1
ATOM 5533 O O . ILE A 1 678 ? -36.420 -32.129 9.028 1.00 88.94 678 ILE A O 1
ATOM 5537 N N . CYS A 1 679 ? -34.648 -31.869 7.692 1.00 88.75 679 CYS A N 1
ATOM 5538 C CA . CYS A 1 679 ? -34.151 -33.244 7.888 1.00 88.75 679 CYS A CA 1
ATOM 5539 C C . CYS A 1 679 ? -32.745 -33.344 8.501 1.00 88.75 679 CYS A C 1
ATOM 5541 O O . CYS A 1 679 ? -32.252 -34.452 8.714 1.00 88.75 679 CYS A O 1
ATOM 5543 N N . HIS A 1 680 ? -32.073 -32.208 8.702 1.00 88.25 680 HIS A N 1
ATOM 5544 C CA . HIS A 1 680 ? -30.706 -32.056 9.219 1.00 88.25 680 HIS A CA 1
ATOM 5545 C C . HIS A 1 680 ? -29.611 -32.849 8.478 1.00 88.25 680 HIS A C 1
ATOM 5547 O O . HIS A 1 680 ? -28.471 -32.922 8.932 1.00 88.25 680 HIS A O 1
ATOM 5553 N N . LYS A 1 681 ? -29.909 -33.391 7.289 1.00 87.19 681 LYS A N 1
ATOM 5554 C CA . LYS A 1 681 ? -28.904 -33.935 6.366 1.00 87.19 681 LYS A CA 1
ATOM 5555 C C . LYS A 1 681 ? -28.181 -32.801 5.640 1.00 87.19 681 LYS A C 1
ATOM 5557 O O . LYS A 1 681 ? -28.741 -31.723 5.434 1.00 87.19 681 LYS A O 1
ATOM 5562 N N . ASN A 1 682 ? -26.951 -33.077 5.218 1.00 86.00 682 ASN A N 1
ATOM 5563 C CA . ASN A 1 682 ? -26.124 -32.150 4.452 1.00 86.00 682 ASN A CA 1
ATOM 5564 C C . ASN A 1 682 ? -26.789 -31.798 3.098 1.00 86.00 682 ASN A C 1
ATOM 5566 O O . ASN A 1 682 ? -27.356 -32.664 2.426 1.00 86.00 682 ASN A O 1
ATOM 5570 N N . LEU A 1 683 ? -26.729 -30.523 2.718 1.00 85.00 683 LEU A N 1
ATOM 5571 C CA . LEU A 1 683 ? -27.107 -29.989 1.402 1.00 85.00 683 LEU A CA 1
ATOM 5572 C 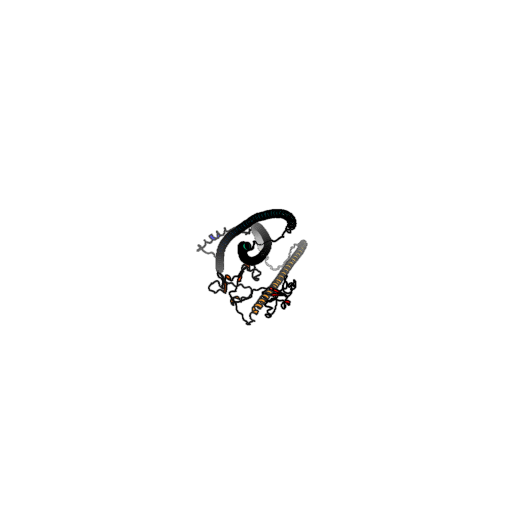C . LEU A 1 683 ? -25.889 -29.906 0.463 1.00 85.00 683 LEU A C 1
ATOM 5574 O O . LEU A 1 683 ? -26.039 -29.916 -0.757 1.00 85.00 683 LEU A O 1
ATOM 5578 N N . SER A 1 684 ? -24.684 -29.851 1.035 1.00 83.06 684 SER A N 1
ATOM 5579 C CA . SER A 1 684 ? -23.422 -29.658 0.319 1.00 83.06 684 SER A CA 1
ATOM 5580 C C . SER A 1 684 ? -22.709 -30.953 -0.075 1.00 83.06 684 SER A C 1
ATOM 5582 O O . SER A 1 684 ? -22.837 -31.987 0.582 1.00 83.06 684 SER A O 1
ATOM 5584 N N . GLY A 1 685 ? -21.918 -30.886 -1.151 1.00 73.38 685 GLY A N 1
ATOM 5585 C CA . GLY A 1 685 ? -21.093 -31.997 -1.631 1.00 73.38 685 GLY A CA 1
ATOM 5586 C C . GLY A 1 685 ? -20.068 -31.549 -2.675 1.00 73.38 685 GLY A C 1
ATOM 5587 O O . GLY A 1 685 ? -20.400 -30.808 -3.592 1.00 73.38 685 GLY A O 1
ATOM 5588 N N . LEU A 1 686 ? -18.819 -32.010 -2.559 1.00 58.88 686 LEU A N 1
ATOM 5589 C CA . LEU A 1 686 ? -17.683 -31.458 -3.320 1.00 58.88 686 LEU A CA 1
ATOM 5590 C C . LEU A 1 686 ? -17.784 -31.602 -4.849 1.00 58.88 686 LEU A C 1
ATOM 5592 O O . LEU A 1 686 ? -17.262 -30.754 -5.562 1.00 58.88 686 LEU A O 1
ATOM 5596 N N . LEU A 1 687 ? -18.437 -32.657 -5.351 1.00 60.66 687 LEU A N 1
ATOM 5597 C CA . LEU A 1 687 ? -18.510 -32.951 -6.791 1.00 60.66 687 LEU A CA 1
ATOM 5598 C C . LEU A 1 687 ? -19.903 -32.723 -7.404 1.00 60.66 687 LEU A C 1
ATOM 5600 O O . LEU A 1 687 ? -20.025 -32.572 -8.617 1.00 60.66 687 LEU A O 1
ATOM 5604 N N . ARG A 1 688 ? -20.955 -32.745 -6.574 1.00 66.81 688 ARG A N 1
ATOM 5605 C CA . ARG A 1 688 ? -22.358 -32.519 -6.960 1.00 66.81 688 ARG A CA 1
ATOM 5606 C C . ARG A 1 688 ? -23.208 -32.319 -5.691 1.00 66.81 688 ARG A C 1
ATOM 5608 O O . ARG A 1 688 ? -23.598 -33.317 -5.083 1.00 66.81 688 ARG A O 1
ATOM 5615 N N . PRO A 1 689 ? -23.453 -31.076 -5.235 1.00 72.06 689 PRO A N 1
ATOM 5616 C CA . PRO A 1 689 ? -24.377 -30.814 -4.131 1.00 72.06 689 PRO A CA 1
ATOM 5617 C C . PRO A 1 689 ? -25.792 -31.321 -4.427 1.00 72.06 689 PRO A C 1
ATOM 5619 O O . PRO A 1 689 ? -26.167 -31.514 -5.587 1.00 72.06 689 PRO A O 1
ATOM 5622 N N . ALA A 1 690 ? -26.584 -31.534 -3.378 1.00 74.69 690 ALA A N 1
ATOM 5623 C CA . ALA A 1 690 ? -27.984 -31.903 -3.544 1.00 74.69 690 ALA A CA 1
ATOM 5624 C C . ALA A 1 690 ? -28.802 -30.661 -3.957 1.00 74.69 690 ALA A C 1
ATOM 5626 O O . ALA A 1 690 ? -28.583 -29.597 -3.374 1.00 74.69 690 ALA A O 1
ATOM 5627 N N . PRO A 1 691 ? -29.753 -30.764 -4.909 1.00 82.12 691 PRO A N 1
ATOM 5628 C CA . PRO A 1 691 ? -30.626 -29.647 -5.263 1.00 82.12 691 PRO A CA 1
ATOM 5629 C C . PRO A 1 691 ? -31.366 -29.108 -4.035 1.00 82.12 691 PRO A C 1
ATOM 5631 O O . PRO A 1 691 ? -31.968 -29.874 -3.272 1.00 82.12 691 PRO A O 1
ATOM 5634 N N . ALA A 1 692 ? -31.308 -27.795 -3.836 1.00 89.88 692 ALA A N 1
ATOM 5635 C CA . ALA A 1 692 ? -31.742 -27.146 -2.609 1.00 89.88 692 ALA A CA 1
ATOM 5636 C C . ALA A 1 692 ? -32.365 -25.773 -2.869 1.00 89.88 692 ALA A C 1
ATOM 5638 O O . ALA A 1 692 ? -32.041 -25.105 -3.847 1.00 89.88 692 ALA A O 1
ATOM 5639 N N . TYR A 1 693 ? -33.228 -25.342 -1.955 1.00 91.94 693 TYR A N 1
ATOM 5640 C CA . TYR A 1 693 ? -33.845 -24.023 -1.944 1.00 91.94 693 TYR A CA 1
ATOM 5641 C C . TYR A 1 693 ? -33.441 -23.240 -0.695 1.00 91.94 693 TYR A C 1
ATOM 5643 O O . TYR A 1 693 ? -33.402 -23.801 0.401 1.00 91.94 693 TYR A O 1
ATOM 5651 N N . GLU A 1 694 ? -33.221 -21.935 -0.853 1.00 91.12 694 GLU A N 1
ATOM 5652 C CA . GLU A 1 694 ? -33.160 -20.962 0.242 1.00 91.12 694 GLU A CA 1
ATOM 5653 C C . GLU A 1 694 ? -34.305 -19.953 0.096 1.00 91.12 694 GLU A C 1
ATOM 5655 O O . GLU A 1 694 ? -34.534 -19.426 -0.994 1.00 91.12 694 GLU A O 1
ATOM 5660 N N . CYS A 1 695 ? -35.044 -19.673 1.171 1.00 89.06 695 CYS A N 1
ATOM 5661 C CA . CYS A 1 695 ? -36.049 -18.609 1.158 1.00 89.06 695 CYS A CA 1
ATOM 5662 C C . CYS A 1 695 ? -35.373 -17.235 1.259 1.00 89.06 695 CYS A C 1
ATOM 5664 O O . CYS A 1 695 ? -34.677 -16.962 2.241 1.00 89.06 695 CYS A O 1
ATOM 5666 N N . LYS A 1 696 ? -35.617 -16.338 0.294 1.00 86.31 696 LYS A N 1
ATOM 5667 C CA . LYS A 1 696 ? -35.003 -14.996 0.265 1.00 86.31 696 LYS A CA 1
ATOM 5668 C C . LYS A 1 696 ? -35.348 -14.152 1.499 1.00 86.31 696 LYS A C 1
ATOM 5670 O O . LYS A 1 696 ? -34.514 -13.366 1.944 1.00 86.31 696 LYS A O 1
ATOM 5675 N N . ASN A 1 697 ? -36.546 -14.347 2.060 1.00 83.81 697 ASN A N 1
ATOM 5676 C CA . ASN A 1 697 ? -37.063 -13.571 3.190 1.00 83.81 697 ASN A CA 1
ATOM 5677 C C . ASN A 1 697 ? -36.542 -14.088 4.540 1.00 83.81 697 ASN A C 1
ATOM 5679 O O . ASN A 1 697 ? -35.938 -13.333 5.296 1.00 83.81 697 ASN A O 1
ATOM 5683 N N . CYS A 1 698 ? -36.751 -15.375 4.848 1.00 86.56 698 CYS A N 1
ATOM 5684 C CA . CYS A 1 698 ? -36.444 -15.943 6.170 1.00 86.56 698 CYS A CA 1
ATOM 5685 C C . CYS A 1 698 ? -35.183 -16.826 6.226 1.00 86.56 698 CYS A C 1
ATOM 5687 O O . CYS A 1 698 ? -34.879 -17.369 7.285 1.00 86.56 698 CYS A O 1
ATOM 5689 N N . ARG A 1 699 ? -34.449 -16.979 5.113 1.00 88.69 699 ARG A N 1
ATOM 5690 C CA . ARG A 1 699 ? -33.174 -17.724 5.006 1.00 88.69 699 ARG A CA 1
ATOM 5691 C C . ARG A 1 699 ? -33.229 -19.223 5.345 1.00 88.69 699 ARG A C 1
ATOM 5693 O O . ARG A 1 699 ? -32.179 -19.853 5.446 1.00 88.69 699 ARG A O 1
ATOM 5700 N N . LEU A 1 700 ? -34.434 -19.792 5.443 1.00 90.25 700 LEU A N 1
ATOM 5701 C CA . LEU A 1 700 ? -34.693 -21.228 5.596 1.00 90.25 700 LEU A CA 1
ATOM 5702 C C . LEU A 1 700 ? -34.140 -22.023 4.399 1.00 90.25 700 LEU A C 1
ATOM 5704 O O . LEU A 1 700 ? -34.411 -21.656 3.252 1.00 90.25 700 LEU A O 1
ATOM 5708 N N . LYS A 1 701 ? -33.417 -23.117 4.663 1.00 92.25 701 LYS A N 1
ATOM 5709 C CA . LYS A 1 701 ? -32.684 -23.937 3.684 1.00 92.25 701 LYS A CA 1
ATOM 5710 C C . LYS A 1 701 ? -33.183 -25.377 3.663 1.00 92.25 701 LYS A C 1
ATOM 5712 O O . LYS A 1 701 ? -33.125 -26.105 4.658 1.00 92.25 701 LYS A O 1
ATOM 5717 N N . ILE A 1 702 ? -33.651 -25.827 2.502 1.00 92.12 702 ILE A N 1
ATOM 5718 C CA . ILE A 1 702 ? -34.289 -27.140 2.343 1.00 92.12 702 ILE A CA 1
ATOM 5719 C C . ILE A 1 702 ? -33.791 -27.879 1.099 1.00 92.12 702 ILE A C 1
ATOM 5721 O O . ILE A 1 702 ? -33.495 -27.254 0.087 1.00 92.12 702 ILE A O 1
ATOM 5725 N N . HIS A 1 703 ? -33.725 -29.216 1.136 1.00 91.62 703 HIS A N 1
ATOM 5726 C CA . HIS A 1 703 ? -33.614 -30.007 -0.100 1.00 91.62 703 HIS A CA 1
ATOM 5727 C C . HIS A 1 703 ? -34.844 -29.757 -0.980 1.00 91.62 703 HIS A C 1
ATOM 5729 O O . HIS A 1 703 ? -35.945 -29.567 -0.459 1.00 91.62 703 HIS A O 1
ATOM 5735 N N . LYS A 1 704 ? -34.669 -29.830 -2.302 1.00 88.62 704 LYS A N 1
ATOM 5736 C CA . LYS A 1 704 ? -35.733 -29.667 -3.308 1.00 88.62 704 LYS A CA 1
ATOM 5737 C C . LYS A 1 704 ? -36.955 -30.551 -3.025 1.00 88.62 704 LYS A C 1
ATOM 5739 O O . LYS A 1 704 ? -38.086 -30.080 -3.100 1.00 88.62 704 LYS A O 1
ATOM 5744 N N . ASP A 1 705 ? -36.721 -31.780 -2.569 1.00 85.00 705 ASP A N 1
ATOM 5745 C CA . ASP A 1 705 ? -37.757 -32.758 -2.205 1.00 85.00 705 ASP A CA 1
ATOM 5746 C C . ASP A 1 705 ? -38.637 -32.322 -1.014 1.00 85.00 705 ASP A C 1
ATOM 5748 O O . ASP A 1 705 ? -39.776 -32.771 -0.878 1.00 85.00 705 ASP A O 1
ATOM 5752 N N . HIS A 1 706 ? -38.145 -31.432 -0.143 1.00 87.31 706 HIS A N 1
ATOM 5753 C CA . HIS A 1 706 ? -38.858 -30.995 1.063 1.00 87.31 706 HIS A CA 1
ATOM 5754 C C . HIS A 1 706 ? -39.754 -29.764 0.855 1.00 87.31 706 HIS A C 1
ATOM 5756 O O . HIS A 1 706 ? -40.431 -29.364 1.804 1.00 87.31 706 HIS A O 1
ATOM 5762 N N . ILE A 1 707 ? -39.832 -29.185 -0.352 1.00 84.06 707 ILE A N 1
ATOM 5763 C CA . ILE A 1 707 ? -40.734 -28.049 -0.634 1.00 84.06 707 ILE A CA 1
ATOM 5764 C C . ILE A 1 707 ? -42.215 -28.409 -0.394 1.00 84.06 707 ILE A C 1
ATOM 5766 O O . ILE A 1 707 ? -42.990 -27.601 0.113 1.00 84.06 707 ILE A O 1
ATOM 5770 N N . ASN A 1 708 ? -42.572 -29.674 -0.638 1.00 80.19 708 ASN A N 1
ATOM 5771 C CA . ASN A 1 708 ? -43.889 -30.255 -0.364 1.00 80.19 708 ASN A CA 1
ATOM 5772 C C . ASN A 1 708 ? -44.027 -30.843 1.059 1.00 80.19 708 ASN A C 1
ATOM 5774 O O . ASN A 1 708 ? -45.018 -31.508 1.362 1.00 80.19 708 ASN A O 1
ATOM 5778 N N . SER A 1 709 ? -43.048 -30.644 1.951 1.00 80.31 709 SER A N 1
ATOM 5779 C CA . SER A 1 709 ? -43.077 -31.253 3.284 1.00 80.31 709 SER A CA 1
ATOM 5780 C C . SER A 1 709 ? -44.208 -30.675 4.152 1.00 80.31 709 SER A C 1
ATOM 5782 O O . SER A 1 709 ? -44.349 -29.446 4.262 1.00 80.31 709 SER A O 1
ATOM 5784 N N . PRO A 1 710 ? -44.984 -31.515 4.869 1.00 75.75 710 PRO A N 1
ATOM 5785 C CA . PRO A 1 710 ? -45.941 -31.023 5.857 1.00 75.75 710 PRO A CA 1
ATOM 5786 C C . PRO A 1 710 ? -45.243 -30.252 6.988 1.00 75.75 710 PRO A C 1
ATOM 5788 O O . PRO A 1 710 ? -45.833 -29.318 7.523 1.00 75.75 710 PRO A O 1
ATOM 5791 N N . GLN A 1 711 ? -43.977 -30.577 7.287 1.00 77.44 711 GLN A N 1
ATOM 5792 C CA . GLN A 1 711 ? -43.161 -29.930 8.323 1.00 77.44 711 GLN A CA 1
ATOM 5793 C C . GLN A 1 711 ? -42.648 -28.534 7.930 1.00 77.44 711 GLN A C 1
ATOM 5795 O O . GLN A 1 711 ? -42.175 -27.805 8.797 1.00 77.44 711 GLN A O 1
ATOM 5800 N N . LEU A 1 712 ? -42.750 -28.135 6.654 1.00 83.06 712 LEU A N 1
ATOM 5801 C CA . LEU A 1 712 ? -42.406 -26.776 6.234 1.00 83.06 712 LEU A CA 1
ATOM 5802 C C . LEU A 1 712 ? -43.348 -25.771 6.922 1.00 83.06 712 LEU A C 1
ATOM 5804 O O . LEU A 1 712 ? -44.558 -25.789 6.686 1.00 83.06 712 LEU A O 1
ATOM 5808 N N . THR A 1 713 ? -42.808 -24.903 7.772 1.00 82.62 713 THR A N 1
ATOM 5809 C CA . THR A 1 713 ? -43.543 -23.792 8.396 1.00 82.62 713 THR A CA 1
ATOM 5810 C C . THR A 1 713 ? -43.830 -22.689 7.373 1.00 82.62 713 THR A C 1
ATOM 5812 O O . THR A 1 713 ? -43.228 -22.660 6.302 1.00 82.62 713 THR A O 1
ATOM 5815 N N . ALA A 1 714 ? -44.765 -21.782 7.666 1.00 82.88 714 ALA A N 1
ATOM 5816 C CA . ALA A 1 714 ? -44.991 -20.610 6.819 1.00 82.88 714 ALA A CA 1
ATOM 5817 C C . ALA A 1 714 ? -43.909 -19.540 7.035 1.00 82.88 714 ALA A C 1
ATOM 5819 O O . ALA A 1 714 ? -43.386 -19.411 8.145 1.00 82.88 714 ALA A O 1
ATOM 5820 N N . CYS A 1 715 ? -43.598 -18.765 5.993 1.00 82.44 715 CYS A N 1
ATOM 5821 C CA . CYS A 1 715 ? -42.767 -17.574 6.146 1.00 82.44 715 CYS A CA 1
ATOM 5822 C C . CYS A 1 715 ? -43.486 -16.554 7.040 1.00 82.44 715 CYS A C 1
ATOM 5824 O O . CYS A 1 715 ? -44.699 -16.354 6.911 1.00 82.44 715 CYS A O 1
ATOM 5826 N N . LYS A 1 716 ? -42.721 -15.941 7.945 1.00 70.38 716 LYS A N 1
ATOM 5827 C CA . LYS A 1 716 ? -43.117 -14.742 8.691 1.00 70.38 716 LYS A CA 1
ATOM 5828 C C . LYS A 1 716 ? -42.750 -13.488 7.902 1.00 70.38 716 LYS A C 1
ATOM 5830 O O . LYS A 1 716 ? -41.842 -13.609 7.047 1.00 70.38 716 LYS A O 1
#

Organism: NCBI:txid51022

Foldseek 3Di:
DDDDDDDDDDDDDPPPPVVVVVPVPPPPDDDDDDDDDDDDDDPVNVVVVVVVVVVVVVVVVVVVVVVVVVVVVVVVVVVVVVVVVVVVVVVVVVVVVVVVVVVVVVVVVVVVVVVVVVVVVVVVVVVVVVVVVVVVVVVVVVVVVVVVVVVVVVVVVVVVVVVVVVVVVVVVVVVVVVVVVVVVVVVVVVVPPPPDDDDDDDDDDDPVPDVVCVVVVVVVVVVVVVVVVVVVVVVVVVVVVVVVVVVVVVVVVVVVVVVVVVVVVVVVVVVVVVVVVVVVVVVVVVVVVVVVVVVVVVVVVVVVVVVVVVVVVVVVVVVVVVVVVVVVVVVVVVVVVVVVVVVVVVVVVVVVVVVVVVVVVVVVVVVVVVVVVVVVVVVVVVVVVVVVVVVVVVVVVVVVVVVVVVVVVVVVVVVVVVVVVVVVVVVVVVVVVVVVVVVVVVVVCPVPPDDDDDDDDDDDDDDDDDDDDDDPPPVVVVVVVVVVVVVVVVVVVVVVVVVVVVVVVVVVVVVVVVVVVVVVVVVVVVVVVVVVVVVVVVVCVVVVVPPDDPDDDDDDDAPPPPPPDPPPQDDQDWDWDDDQFWIFTHNDPDPPDDTPDIATPVFFPDKDQADCVRDVRDDPVVSRVDMDTDGHCPVPPDDDDDDDPDDDDDDDDDDDDPCLLVFPKDWDADQDFDAAPQPRHTQHDPPGGATWIAGPQPRHIHGPVCSPPPPDHHDD

InterPro domains:
  IPR002219 Protein kinase C-like, phorbol ester/diacylglycerol-binding domain [PS50081] (662-715)
  IPR002219 Protein kinase C-like, phorbol ester/diacylglycerol-binding domain [SM00109] (663-715)
  IPR015008 ROCK, Rho binding domain [PS51859] (398-461)
  IPR046349 C1-like domain superfamily [SSF57889] (653-709)

Mean predicted aligned error: 25.01 Å

Solvent-accessible surface area (backbone atoms only — not comparable to full-atom values): 42519 Å² total; per-residue (Å²): 137,89,80,91,77,90,81,81,87,80,79,85,80,99,82,70,68,78,67,62,66,68,62,78,77,77,77,90,71,90,87,78,90,85,83,88,82,93,73,94,73,54,73,68,55,54,51,50,51,52,51,51,50,52,50,50,52,52,52,50,54,53,51,51,52,52,51,52,53,51,51,53,52,47,54,52,49,53,53,51,49,56,51,50,53,56,47,51,55,51,51,53,52,53,48,55,48,53,53,51,52,49,53,53,49,51,52,51,53,49,52,52,49,52,58,48,53,51,53,50,51,53,51,52,56,46,53,59,45,55,56,50,53,49,54,52,48,53,56,48,52,54,50,52,52,53,49,54,55,50,50,50,55,50,51,51,51,52,52,52,50,53,52,53,51,51,49,53,51,52,52,57,51,52,51,52,50,56,65,46,56,65,52,52,63,56,50,61,66,64,69,77,78,80,86,88,79,90,86,87,86,90,82,89,88,81,87,89,39,68,72,59,44,55,50,52,47,52,50,48,51,49,51,49,51,48,52,46,52,53,46,52,49,52,49,51,48,48,52,51,47,51,49,52,51,54,52,49,51,51,54,52,51,51,52,50,51,55,50,50,61,48,52,51,53,50,53,49,53,51,50,56,45,53,53,49,57,48,49,58,48,54,55,53,51,51,52,51,50,55,50,47,55,52,50,51,52,53,50,51,53,52,53,52,48,52,56,49,51,54,49,53,51,53,50,53,54,50,52,52,49,55,53,47,55,57,46,52,55,49,50,51,50,50,52,52,52,49,60,49,52,51,53,52,50,53,51,55,50,51,51,52,50,52,51,51,50,52,48,52,52,51,53,51,50,52,56,46,52,54,48,52,55,50,51,52,51,50,53,50,50,58,48,50,64,45,51,53,52,53,46,54,52,48,53,53,51,50,50,58,50,50,52,52,47,53,53,49,50,51,48,52,51,52,51,54,51,51,50,49,49,51,52,47,53,51,47,51,53,50,48,51,52,48,47,55,51,47,54,56,42,64,69,61,53,79,80,72,86,85,74,83,82,88,83,92,86,88,86,91,83,91,82,88,87,88,86,88,86,87,75,87,68,66,57,76,53,52,60,53,54,51,52,50,52,58,47,51,52,51,55,53,49,55,51,48,53,48,53,50,51,55,51,51,49,51,52,51,50,56,48,50,50,54,51,51,54,47,52,52,53,53,48,53,51,48,52,55,46,51,56,46,52,51,54,51,47,56,46,51,58,58,62,67,64,70,78,82,77,95,73,93,78,90,82,90,91,71,72,70,87,72,75,75,62,76,97,70,92,74,86,80,84,62,38,74,48,79,54,100,60,29,42,34,33,23,85,51,89,60,92,85,62,75,64,80,42,77,44,49,54,86,33,56,75,44,76,44,75,44,48,76,88,77,45,88,87,56,52,86,75,51,33,78,75,39,68,47,78,45,64,59,64,75,92,52,94,65,95,76,90,81,78,86,78,89,73,93,80,85,85,82,79,93,73,78,94,70,71,58,51,68,40,56,70,41,84,48,78,38,78,55,99,42,57,17,78,86,76,67,46,74,33,37,36,96,89,67,39,47,63,23,31,34,21,76,83,78,66,52,36,35,46,58,85,47,76,79,38,87,84,60,72,64,54,128

Sequence (716 aa):
CIIFVHIHHIFSPILKIQEAAAVSASTTSVISNTSTKSNGVSESDYEEVTRKLSAAQSAALESEKKLRSHMEELSRKEETIRKLEAEVARCTESLRISEADMMQMQERMRQLSDSANDRRLEQELRVQREARDDEAAAKVEIREVLNKLAEEKEASRRQVMTIADQKREIETLRSKISDQSSKEDELTRKLKKALEDRKENGIFQESLSLAKQSEMEMEKKLEQALKQVEQLRRDLYQETKKKTEAQSELTAVAKKLAGSTSNERYLIEENTKLKRDLHDYEVRLEMLKQENCSLEYRLSNSQEEQSRDQQCITLYQSEIKMAQEHAEDKEKMLRNSVMEWEKVADQYKNIAENERLARQIAETNVSEFDKEKTMLKEEVKQLVARHEKEIQAKDMQIAILSERESELELSRSMSHLNEKAAEMEQAEAMIADLRRKLDLEKMSKRAVILKLEEEMAKRVVDKKGGKQHITRSDLLKKDREIIQQQQENRRLLARLDEVYSDRERMMTDMTRELEDEQRENDALRMELKELKEEMDEIRRRRDGAIDDTRSVDSRDSIPHAIRNLPHAGWWVQYYAVLNHVAFQLFPDEKPHSAAVMSIDTRQLCHVRLVTAADVRVADAEQIRRIFHIMFDDRDNGSTSRNASTNDLSITSVSQKDESWKNHDFQELTFHVSTYCDICHKNLSGLLRPAPAYECKNCRLKIHKDHINSPQLTACK

pLDDT: mean 76.01, std 22.16, range [20.45, 98.25]